Protein AF-0000000087156017 (afdb_homodimer)

Nearest PDB structures (foldseek):
  2dyy-assembly4_J  TM=7.812E-01  e=6.785E-03  Pyrococcus horikoshii
  2dyy-assembly4_K  TM=7.102E-01  e=4.924E-03  Pyrococcus horikoshii
  3m4s-assembly2_D  TM=7.279E-01  e=1.208E-02  Entamoeba histolytica HM-1:IMSS
  4nq3-assembly1_A-2  TM=4.676E-01  e=7.194E-04  Azorhizobium caulinodans ORS 571
  4nq3-assembly1_B-2  TM=4.871E-01  e=3.143E-03  Azorhizobium caulinodans ORS 571

pLDDT: mean 94.68, std 7.26, range [48.72, 98.94]

Sequence (498 aa):
MTSTIEAPGGYRFMPGVSQYSCGIGALPGFAIERVRFAGPVPLAAGFERIAKILTSAGRPLTAFGACELRSPAPFTEDGFKAFNAIYIKTLIDWGVMRDGVNPVARSNVCPKLDPPSEPCFHAFCYTVPAPTDAPASFVVAGSGESVEGKANYRDHTVAPGDTSPAGMLAKAKFVLDEMERRMRAFGGSWRNTTAVQLYTVYDAYAVLETELGRRGVLRNGLTWHFDRPPVVGLDYEMDCRRVHLERVVMTSTIEAPGGYRFMPGVSQYSCGIGALPGFAIERVRFAGPVPLAAGFERIAKILTSAGRPLTAFGACELRSPAPFTEDGFKAFNAIYIKTLIDWGVMRDGVNPVARSNVCPKLDPPSEPCFHAFCYTVPAPTDAPASFVVAGSGESVEGKANYRDHTVAPGDTSPAGMLAKAKFVLDEMERRMRAFGGSWRNTTAVQLYTVYDAYAVLETELGRRGVLRNGLTWHFDRPPVVGLDYEMDCRRVHLERVV

Solvent-accessible surface area (backbone atoms only — not comparable to full-atom values): 24447 Å² total; per-residue (Å²): 133,69,58,64,46,83,48,94,27,43,28,28,18,28,79,57,50,69,85,22,10,44,12,28,26,39,32,90,40,27,27,38,36,37,41,30,44,79,54,77,29,49,50,73,62,32,52,53,52,49,48,50,51,33,48,74,70,74,35,60,65,33,16,57,37,33,37,32,34,36,25,45,58,49,24,52,74,68,53,42,52,56,54,43,54,59,58,46,49,54,35,43,76,50,60,48,33,53,94,76,43,25,49,33,11,39,32,57,28,12,35,72,66,84,40,46,93,48,53,16,33,38,31,35,28,31,41,41,83,39,60,72,84,51,70,84,19,34,40,39,22,45,40,44,32,39,59,78,87,52,95,49,56,79,87,40,33,48,53,69,84,40,73,48,67,68,27,43,40,54,25,46,53,54,30,50,53,49,52,48,53,51,31,46,50,64,77,39,50,55,88,57,45,59,44,36,38,40,27,27,78,61,74,56,63,75,37,40,60,73,47,38,40,70,68,39,52,44,81,76,20,35,28,41,28,53,12,31,29,41,42,67,77,47,58,41,26,36,34,38,28,24,51,46,39,40,34,49,88,135,66,58,65,47,82,47,94,28,44,29,27,18,27,78,55,51,70,85,22,10,44,13,29,25,38,32,90,37,27,27,38,36,37,40,31,43,79,51,75,29,48,48,71,63,33,52,53,51,49,49,50,52,34,50,75,70,74,36,60,66,34,16,55,35,32,37,31,35,35,25,47,58,48,23,51,76,68,53,42,52,57,53,44,54,59,60,45,50,54,35,41,77,52,61,49,32,54,94,76,44,26,50,33,11,39,30,56,29,12,36,71,66,86,41,47,93,47,52,16,33,38,30,36,29,32,40,42,85,38,61,71,84,50,70,84,19,36,41,39,22,46,40,44,33,41,60,79,86,54,95,47,54,76,86,40,34,48,53,69,84,40,72,47,67,68,26,43,39,52,23,47,54,53,28,50,52,49,52,48,53,50,32,45,51,65,78,39,50,56,89,57,45,59,45,36,38,38,26,28,75,62,73,55,62,76,36,41,60,73,48,39,40,69,69,38,53,43,81,75,19,34,29,42,28,53,13,30,29,40,41,68,78,49,57,44,26,36,34,39,28,23,53,44,39,39,35,50,88

Structure (mmCIF, N/CA/C/O backbone):
data_AF-0000000087156017-model_v1
#
loop_
_entity.id
_entity.type
_entity.pdbx_description
1 polymer 'RidA family protein'
#
loop_
_atom_site.group_PDB
_atom_site.id
_atom_site.type_symbol
_atom_site.label_atom_id
_atom_site.label_alt_id
_atom_site.label_comp_id
_atom_site.label_asym_id
_atom_site.label_entity_id
_atom_site.label_seq_id
_atom_site.pdbx_PDB_ins_code
_atom_site.Cartn_x
_atom_site.Cartn_y
_atom_site.Cartn_z
_atom_site.occupancy
_atom_site.B_iso_or_equiv
_atom_site.auth_seq_id
_atom_site.auth_comp_id
_atom_site.auth_asym_id
_atom_site.auth_atom_id
_atom_site.pdbx_PDB_model_num
ATOM 1 N N . MET A 1 1 ? 0.795 -17.031 -25.516 1 48.72 1 MET A N 1
ATOM 2 C CA . MET A 1 1 ? -0.625 -16.859 -25.797 1 48.72 1 MET A CA 1
ATOM 3 C C . MET A 1 1 ? -1.382 -16.391 -24.562 1 48.72 1 MET A C 1
ATOM 5 O O . MET A 1 1 ? -1.204 -16.938 -23.484 1 48.72 1 MET A O 1
ATOM 9 N N . THR A 1 2 ? -1.775 -14.906 -24.422 1 66.06 2 THR A N 1
ATOM 10 C CA . THR A 1 2 ? -2.566 -14.055 -23.547 1 66.06 2 THR A CA 1
ATOM 11 C C . THR A 1 2 ? -4 -14.57 -23.438 1 66.06 2 THR A C 1
ATOM 13 O O . THR A 1 2 ? -4.914 -13.812 -23.109 1 66.06 2 THR A O 1
ATOM 16 N N . SER A 1 3 ? -4.152 -15.883 -23.562 1 89.44 3 SER A N 1
ATOM 17 C CA . SER A 1 3 ? -5.527 -16.375 -23.547 1 89.44 3 SER A CA 1
ATOM 18 C C . SER A 1 3 ? -6.008 -16.656 -22.141 1 89.44 3 SER A C 1
ATOM 20 O O . SER A 1 3 ? -5.223 -17.062 -21.281 1 89.44 3 SER A O 1
ATOM 22 N N . THR A 1 4 ? -7.176 -16.281 -21.844 1 96.19 4 THR A N 1
ATOM 23 C CA . THR A 1 4 ? -7.789 -16.5 -20.547 1 96.19 4 THR A CA 1
ATOM 24 C C . THR A 1 4 ? -8.93 -17.516 -20.641 1 96.19 4 THR A C 1
ATOM 26 O O . THR A 1 4 ? -9.461 -17.75 -21.719 1 96.19 4 THR A O 1
ATOM 29 N N . ILE A 1 5 ? -9.117 -18.219 -19.594 1 96.75 5 ILE A N 1
ATOM 30 C CA . ILE A 1 5 ? -10.18 -19.203 -19.453 1 96.75 5 ILE A CA 1
ATOM 31 C C . ILE A 1 5 ? -11.156 -18.766 -18.359 1 96.75 5 ILE A C 1
ATOM 33 O O . ILE A 1 5 ? -10.734 -18.297 -17.297 1 96.75 5 ILE A O 1
ATOM 37 N N . GLU A 1 6 ? -12.445 -18.938 -18.609 1 96.38 6 GLU A N 1
ATOM 38 C CA . GLU A 1 6 ? -13.43 -18.578 -17.594 1 96.38 6 GLU A CA 1
ATOM 39 C C . GLU A 1 6 ? -13.5 -19.641 -16.484 1 96.38 6 GLU A C 1
ATOM 41 O O . GLU A 1 6 ? -13.453 -20.844 -16.766 1 96.38 6 GLU A O 1
ATOM 46 N N . ALA A 1 7 ? -13.633 -19.188 -15.273 1 94.38 7 ALA A N 1
ATOM 47 C CA . ALA A 1 7 ? -13.82 -20.047 -14.102 1 94.38 7 ALA A CA 1
ATOM 48 C C . ALA A 1 7 ? -15.195 -19.828 -13.477 1 94.38 7 ALA A C 1
ATOM 50 O O . ALA A 1 7 ? -15.797 -18.766 -13.641 1 94.38 7 ALA A O 1
ATOM 51 N N . PRO A 1 8 ? -15.766 -20.797 -12.789 1 91.88 8 PRO A N 1
ATOM 52 C CA . PRO A 1 8 ? -17.125 -20.688 -12.242 1 91.88 8 PRO A CA 1
ATOM 53 C C . PRO A 1 8 ? -17.234 -19.656 -11.125 1 91.88 8 PRO A C 1
ATOM 55 O O . PRO A 1 8 ? -18.344 -19.25 -10.758 1 91.88 8 PRO A O 1
ATOM 58 N N . GLY A 1 9 ? -16.25 -19.078 -10.648 1 95.75 9 GLY A N 1
ATOM 59 C CA . GLY A 1 9 ? -16.281 -18.156 -9.516 1 95.75 9 GLY A CA 1
ATOM 60 C C . GLY A 1 9 ? -16.453 -16.703 -9.938 1 95.75 9 GLY A C 1
ATOM 61 O O . GLY A 1 9 ? -16.422 -15.805 -9.102 1 95.75 9 GLY A O 1
ATOM 62 N N . GLY A 1 10 ? -16.703 -16.438 -11.227 1 97.56 10 GLY A N 1
ATOM 63 C CA . GLY A 1 10 ? -16.969 -15.086 -11.695 1 97.56 10 GLY A CA 1
ATOM 64 C C . GLY A 1 10 ? -15.719 -14.383 -12.195 1 97.56 10 GLY A C 1
ATOM 65 O O . GLY A 1 10 ? -15.68 -13.148 -12.234 1 97.56 10 GLY A O 1
ATOM 66 N N . TYR A 1 11 ? -14.758 -15.172 -12.516 1 98.5 11 TYR A N 1
ATOM 67 C CA . TYR A 1 11 ? -13.531 -14.594 -13.062 1 98.5 11 TYR A CA 1
ATOM 68 C C . TYR A 1 11 ? -12.977 -15.453 -14.188 1 98.5 11 TYR A C 1
ATOM 70 O O . TYR A 1 11 ? -13.43 -16.594 -14.391 1 98.5 11 TYR A O 1
ATOM 78 N N . ARG A 1 12 ? -12.164 -14.844 -14.992 1 98.25 12 ARG A N 1
ATOM 79 C CA . ARG A 1 12 ? -11.305 -15.562 -15.938 1 98.25 12 ARG A CA 1
ATOM 80 C C . ARG A 1 12 ? -9.859 -15.57 -15.461 1 98.25 12 ARG A C 1
ATOM 82 O O . ARG A 1 12 ? -9.453 -14.711 -14.68 1 98.25 12 ARG A O 1
ATOM 89 N N . PHE A 1 13 ? -9.156 -16.562 -15.891 1 98.12 13 PHE A N 1
ATOM 90 C CA . PHE A 1 13 ? -7.777 -16.672 -15.438 1 98.12 13 PHE A CA 1
ATOM 91 C C . PHE A 1 13 ? -6.852 -16.984 -16.609 1 98.12 13 PHE A C 1
ATOM 93 O O . PHE A 1 13 ? -7.293 -17.5 -17.641 1 98.12 13 PHE A O 1
ATOM 100 N N . MET A 1 14 ? -5.652 -16.531 -16.531 1 97.44 14 MET A N 1
ATOM 101 C CA . MET A 1 14 ? -4.574 -16.906 -17.453 1 97.44 14 MET A CA 1
ATOM 102 C C . MET A 1 14 ? -3.803 -18.109 -16.922 1 97.44 14 MET A C 1
ATOM 104 O O . MET A 1 14 ? -3.152 -18.031 -15.883 1 97.44 14 MET A O 1
ATOM 108 N N . PRO A 1 15 ? -3.838 -19.188 -17.641 1 94.25 15 PRO A N 1
ATOM 109 C CA . PRO A 1 15 ? -3.156 -20.375 -17.156 1 94.25 15 PRO A CA 1
ATOM 110 C C . PRO A 1 15 ? -1.665 -20.156 -16.922 1 94.25 15 PRO A C 1
ATOM 112 O O . PRO A 1 15 ? -1.023 -19.406 -17.656 1 94.25 15 PRO A O 1
ATOM 115 N N . GLY A 1 16 ? -1.203 -20.766 -15.898 1 90.31 16 GLY A N 1
ATOM 116 C CA . GLY A 1 16 ? 0.209 -20.812 -15.555 1 90.31 16 GLY A CA 1
ATOM 117 C C . GLY A 1 16 ? 0.721 -22.219 -15.305 1 90.31 16 GLY A C 1
ATOM 118 O O . GLY A 1 16 ? 0.566 -23.109 -16.156 1 90.31 16 GLY A O 1
ATOM 119 N N . VAL A 1 17 ? 1.379 -22.391 -14.234 1 85.62 17 VAL A N 1
ATOM 120 C CA . VAL A 1 17 ? 1.844 -23.719 -13.836 1 85.62 17 VAL A CA 1
ATOM 121 C C . VAL A 1 17 ? 0.784 -24.391 -12.969 1 85.62 17 VAL A C 1
ATOM 123 O O . VAL A 1 17 ? -0.284 -23.828 -12.727 1 85.62 17 VAL A O 1
ATOM 126 N N . SER A 1 18 ? 0.995 -25.609 -12.57 1 82.31 18 SER A N 1
ATOM 127 C CA . SER A 1 18 ? -0.008 -26.391 -11.852 1 82.31 18 SER A CA 1
ATOM 128 C C . SER A 1 18 ? -0.304 -25.766 -10.484 1 82.31 18 SER A C 1
ATOM 130 O O . SER A 1 18 ? -1.385 -25.969 -9.93 1 82.31 18 SER A O 1
ATOM 132 N N . GLN A 1 19 ? 0.552 -24.938 -9.992 1 85.19 19 GLN A N 1
ATOM 133 C CA . GLN A 1 19 ? 0.46 -24.453 -8.625 1 85.19 19 GLN A CA 1
ATOM 134 C C . GLN A 1 19 ? -0.348 -23.156 -8.562 1 85.19 19 GLN A C 1
ATOM 136 O O . GLN A 1 19 ? -0.881 -22.797 -7.508 1 85.19 19 GLN A O 1
ATOM 141 N N . TYR A 1 20 ? -0.354 -22.469 -9.695 1 91.88 20 TYR A N 1
ATOM 142 C CA . TYR A 1 20 ? -1.062 -21.203 -9.711 1 91.88 20 TYR A CA 1
ATOM 143 C C . TYR A 1 20 ? -1.299 -20.719 -11.141 1 91.88 20 TYR A C 1
ATOM 145 O O . TYR A 1 20 ? -0.682 -21.219 -12.078 1 91.88 20 TYR A O 1
ATOM 153 N N . SER A 1 21 ? -2.219 -19.844 -11.297 1 95.62 21 SER A N 1
ATOM 154 C CA . SER A 1 21 ? -2.416 -19.141 -12.562 1 95.62 21 SER A CA 1
ATOM 155 C C . SER A 1 21 ? -1.588 -17.859 -12.617 1 95.62 21 SER A C 1
ATOM 157 O O . SER A 1 21 ? -1.081 -17.391 -11.586 1 95.62 21 SER A O 1
ATOM 159 N N . CYS A 1 22 ? -1.465 -17.281 -13.766 1 96.94 22 CYS A N 1
ATOM 160 C CA . CYS A 1 22 ? -0.674 -16.062 -13.953 1 96.94 22 CYS A CA 1
ATOM 161 C C . CYS A 1 22 ? -1.448 -14.828 -13.508 1 96.94 22 CYS A C 1
ATOM 163 O O . CYS A 1 22 ? -0.87 -13.758 -13.344 1 96.94 22 CYS A O 1
ATOM 165 N N . GLY A 1 23 ? -2.729 -14.953 -13.328 1 98.44 23 GLY A N 1
ATOM 166 C CA . GLY A 1 23 ? -3.592 -13.852 -12.93 1 98.44 23 GLY A CA 1
ATOM 167 C C . GLY A 1 23 ? -5.062 -14.141 -13.156 1 98.44 23 GLY A C 1
ATOM 168 O O . GLY A 1 23 ? -5.418 -15.125 -13.797 1 98.44 23 GLY A O 1
ATOM 169 N N . ILE A 1 24 ? -5.852 -13.266 -12.578 1 98.81 24 ILE A N 1
ATOM 170 C CA . ILE A 1 24 ? -7.293 -13.367 -12.766 1 98.81 24 ILE A CA 1
ATOM 171 C C . ILE A 1 24 ? -7.871 -11.992 -13.102 1 98.81 24 ILE A C 1
ATOM 173 O O . ILE A 1 24 ? -7.289 -10.969 -12.734 1 98.81 24 ILE A O 1
ATOM 177 N N . GLY A 1 25 ? -8.945 -11.961 -13.805 1 98.69 25 GLY A N 1
ATOM 178 C CA . GLY A 1 25 ? -9.766 -10.789 -14.07 1 98.69 25 GLY A CA 1
ATOM 179 C C . GLY A 1 25 ? -11.25 -11.047 -13.859 1 98.69 25 GLY A C 1
ATOM 180 O O . GLY A 1 25 ? -11.758 -12.102 -14.234 1 98.69 25 GLY A O 1
ATOM 181 N N . ALA A 1 26 ? -11.898 -10.148 -13.258 1 98.62 26 ALA A N 1
ATOM 182 C CA . ALA A 1 26 ? -13.328 -10.305 -13 1 98.62 26 ALA A CA 1
ATOM 183 C C . ALA A 1 26 ? -14.117 -10.352 -14.305 1 98.62 26 ALA A C 1
ATOM 185 O O . ALA A 1 26 ? -13.828 -9.602 -15.242 1 98.62 26 ALA A O 1
ATOM 186 N N . LEU A 1 27 ? -15.078 -11.195 -14.406 1 97.81 27 LEU A N 1
ATOM 187 C CA . LEU A 1 27 ? -16.031 -11.211 -15.516 1 97.81 27 LEU A CA 1
ATOM 188 C C . LEU A 1 27 ? -17.031 -10.062 -15.406 1 97.81 27 LEU A C 1
ATOM 190 O O . LEU A 1 27 ? -17.188 -9.477 -14.328 1 97.81 27 LEU A O 1
ATOM 194 N N . PRO A 1 28 ? -17.656 -9.711 -16.594 1 96.06 28 PRO A N 1
ATOM 195 C CA . PRO A 1 28 ? -18.719 -8.719 -16.484 1 96.06 28 PRO A CA 1
ATOM 196 C C . PRO A 1 28 ? -19.75 -9.07 -15.406 1 96.06 28 PRO A C 1
ATOM 198 O O . PRO A 1 28 ? -20.156 -10.227 -15.305 1 96.06 28 PRO A O 1
ATOM 201 N N . GLY A 1 29 ? -20.062 -8.102 -14.594 1 97.38 29 GLY A N 1
ATOM 202 C CA . GLY A 1 29 ? -21.016 -8.328 -13.523 1 97.38 29 GLY A CA 1
ATOM 203 C C . GLY A 1 29 ? -20.344 -8.68 -12.203 1 97.38 29 GLY A C 1
ATOM 204 O O . GLY A 1 29 ? -21.031 -8.914 -11.203 1 97.38 29 GLY A O 1
ATOM 205 N N . PHE A 1 30 ? -19.016 -8.742 -12.188 1 98.31 30 PHE A N 1
ATOM 206 C CA . PHE A 1 30 ? -18.281 -9.055 -10.977 1 98.31 30 PHE A CA 1
ATOM 207 C C . PHE A 1 30 ? -17.156 -8.055 -10.75 1 98.31 30 PHE A C 1
ATOM 209 O O . PHE A 1 30 ? -16.797 -7.293 -11.656 1 98.31 30 PHE A O 1
ATOM 216 N N . ALA A 1 31 ? -16.672 -7.977 -9.578 1 98.69 31 ALA A N 1
ATOM 217 C CA . ALA A 1 31 ? -15.445 -7.277 -9.18 1 98.69 31 ALA A CA 1
ATOM 218 C C . ALA A 1 31 ? -14.602 -8.141 -8.25 1 98.69 31 ALA A C 1
ATOM 220 O O . ALA A 1 31 ? -15.102 -9.07 -7.625 1 98.69 31 ALA A O 1
ATOM 221 N N . ILE A 1 32 ? -13.375 -7.863 -8.219 1 98.81 32 ILE A N 1
ATOM 222 C CA . ILE A 1 32 ? -12.477 -8.555 -7.305 1 98.81 32 ILE A CA 1
ATOM 223 C C . ILE A 1 32 ? -12.227 -7.684 -6.07 1 98.81 32 ILE A C 1
ATOM 225 O O . ILE A 1 32 ? -11.93 -6.492 -6.191 1 98.81 32 ILE A O 1
ATOM 229 N N . GLU A 1 33 ? -12.375 -8.234 -4.879 1 98.81 33 GLU A N 1
ATOM 230 C CA . GLU A 1 33 ? -12.031 -7.594 -3.615 1 98.81 33 GLU A CA 1
ATOM 231 C C . GLU A 1 33 ? -10.844 -8.273 -2.957 1 98.81 33 GLU A C 1
ATOM 233 O O . GLU A 1 33 ? -10.672 -9.492 -3.07 1 98.81 33 GLU A O 1
ATOM 238 N N . ARG A 1 34 ? -10.008 -7.539 -2.309 1 98.88 34 ARG A N 1
ATOM 239 C CA . ARG A 1 34 ? -8.867 -8.078 -1.576 1 98.88 34 ARG A CA 1
ATOM 240 C C . ARG A 1 34 ? -9.086 -7.977 -0.071 1 98.88 34 ARG A C 1
ATOM 242 O O . ARG A 1 34 ? -9.539 -6.941 0.429 1 98.88 34 ARG A O 1
ATOM 249 N N . VAL A 1 35 ? -8.805 -9.016 0.582 1 98.88 35 VAL A N 1
ATOM 250 C CA . VAL A 1 35 ? -8.859 -9.07 2.039 1 98.88 35 VAL A CA 1
ATOM 251 C C . VAL A 1 35 ? -7.484 -9.445 2.594 1 98.88 35 VAL A C 1
ATOM 253 O O . VAL A 1 35 ? -6.922 -10.484 2.227 1 98.88 35 VAL A O 1
ATOM 256 N N . ARG A 1 36 ? -6.961 -8.617 3.393 1 98.81 36 ARG A N 1
ATOM 257 C CA . ARG A 1 36 ? -5.695 -8.914 4.062 1 98.81 36 ARG A CA 1
ATOM 258 C C . ARG A 1 36 ? -5.922 -9.242 5.535 1 98.81 36 ARG A C 1
ATOM 260 O O . ARG A 1 36 ? -6.711 -8.578 6.211 1 98.81 36 ARG A O 1
ATOM 267 N N . PHE A 1 37 ? -5.25 -10.25 6.008 1 98.38 37 PHE A N 1
ATOM 268 C CA . PHE A 1 37 ? -5.281 -10.547 7.438 1 98.38 37 PHE A CA 1
ATOM 269 C C . PHE A 1 37 ? -4.383 -9.586 8.203 1 98.38 37 PHE A C 1
ATOM 271 O O . PHE A 1 37 ? -3.316 -9.195 7.723 1 98.38 37 PHE A O 1
ATOM 278 N N . ALA A 1 38 ? -4.77 -9.219 9.43 1 96.06 38 ALA A N 1
ATOM 279 C CA . ALA A 1 38 ? -3.986 -8.32 10.273 1 96.06 38 ALA A CA 1
ATOM 280 C C . ALA A 1 38 ? -2.619 -8.914 10.586 1 96.06 38 ALA A C 1
ATOM 282 O O . ALA A 1 38 ? -1.649 -8.188 10.797 1 96.06 38 ALA A O 1
ATOM 283 N N . GLY A 1 39 ? -2.559 -10.164 10.664 1 94.94 39 GLY A N 1
ATOM 284 C CA . GLY A 1 39 ? -1.338 -10.945 10.805 1 94.94 39 GLY A CA 1
ATOM 285 C C . GLY A 1 39 ? -1.386 -12.266 10.062 1 94.94 39 GLY A C 1
ATOM 286 O O . GLY A 1 39 ? -2.453 -12.703 9.625 1 94.94 39 GLY A O 1
ATOM 287 N N . PRO A 1 40 ? -0.271 -12.836 9.828 1 95.19 40 PRO A N 1
ATOM 288 C CA . PRO A 1 40 ? -0.256 -14.109 9.109 1 95.19 40 PRO A CA 1
ATOM 289 C C . PRO A 1 40 ? -1.128 -15.172 9.773 1 95.19 40 PRO A C 1
ATOM 291 O O . PRO A 1 40 ? -1.132 -15.297 11 1 95.19 40 PRO A O 1
ATOM 294 N N . VAL A 1 41 ? -1.843 -15.914 8.961 1 97.81 41 VAL A N 1
ATOM 295 C CA . VAL A 1 41 ? -2.729 -16.984 9.422 1 97.81 41 VAL A CA 1
ATOM 296 C C . VAL A 1 41 ? -2.293 -18.312 8.828 1 97.81 41 VAL A C 1
ATOM 298 O O . VAL A 1 41 ? -2.244 -18.469 7.602 1 97.81 41 VAL A O 1
ATOM 301 N N . PRO A 1 42 ? -2.012 -19.328 9.648 1 96.94 42 PRO A N 1
ATOM 302 C CA . PRO A 1 42 ? -1.593 -20.625 9.117 1 96.94 42 PRO A CA 1
ATOM 303 C C . PRO A 1 42 ? -2.551 -21.156 8.062 1 96.94 42 PRO A C 1
ATOM 305 O O . PRO A 1 42 ? -3.758 -20.906 8.125 1 96.94 42 PRO A O 1
ATOM 308 N N . LEU A 1 43 ? -2.102 -21.969 7.16 1 95.12 43 LEU A N 1
ATOM 309 C CA . LEU A 1 43 ? -2.795 -22.375 5.941 1 95.12 43 LEU A CA 1
ATOM 310 C C . LEU A 1 43 ? -4.152 -22.984 6.266 1 95.12 43 LEU A C 1
ATOM 312 O O . LEU A 1 43 ? -5.18 -22.531 5.758 1 95.12 43 LEU A O 1
ATOM 316 N N . ALA A 1 44 ? -4.195 -23.969 7.152 1 93.75 44 ALA A N 1
ATOM 317 C CA . ALA A 1 44 ? -5.445 -24.656 7.473 1 93.75 44 ALA A CA 1
ATOM 318 C C . ALA A 1 44 ? -6.469 -23.672 8.055 1 93.75 44 ALA A C 1
ATOM 320 O O . ALA A 1 44 ? -7.613 -23.625 7.602 1 93.75 44 ALA A O 1
ATOM 321 N N . ALA A 1 45 ? -6.051 -22.906 9.039 1 97.06 45 ALA A N 1
ATOM 322 C CA . ALA A 1 45 ? -6.922 -21.906 9.656 1 97.06 45 ALA A CA 1
ATOM 323 C C . ALA A 1 45 ? -7.332 -20.828 8.648 1 97.06 45 ALA A C 1
ATOM 325 O O . ALA A 1 45 ? -8.453 -20.328 8.695 1 97.06 45 ALA A O 1
ATOM 326 N N . GLY A 1 46 ? -6.383 -20.484 7.801 1 97.88 46 GLY A N 1
ATOM 327 C CA . GLY A 1 46 ? -6.66 -19.484 6.77 1 97.88 46 GLY A CA 1
ATOM 328 C C . GLY A 1 46 ? -7.766 -19.922 5.82 1 97.88 46 GLY A C 1
ATOM 329 O O . GLY A 1 46 ? -8.68 -19.141 5.535 1 97.88 46 GLY A O 1
ATOM 330 N N . PHE A 1 47 ? -7.703 -21.156 5.375 1 97.25 47 PHE A N 1
ATOM 331 C CA . PHE A 1 47 ? -8.75 -21.656 4.492 1 97.25 47 PHE A CA 1
ATOM 332 C C . PHE A 1 47 ? -10.102 -21.656 5.195 1 97.25 47 PHE A C 1
ATOM 334 O O . PHE A 1 47 ? -11.117 -21.312 4.59 1 97.25 47 PHE A O 1
ATOM 341 N N . GLU A 1 48 ? -10.102 -22.016 6.453 1 97.81 48 GLU A N 1
ATOM 342 C CA . GLU A 1 48 ? -11.352 -22 7.211 1 97.81 48 GLU A CA 1
ATOM 343 C C . GLU A 1 48 ? -11.922 -20.578 7.301 1 97.81 48 GLU A C 1
ATOM 345 O O . GLU A 1 48 ? -13.117 -20.375 7.07 1 97.81 48 GLU A O 1
ATOM 350 N N . ARG A 1 49 ? -11.117 -19.641 7.605 1 98.5 49 ARG A N 1
ATOM 351 C CA . ARG A 1 49 ? -11.555 -18.266 7.734 1 98.5 49 ARG A CA 1
ATOM 352 C C . ARG A 1 49 ? -12.016 -17.703 6.391 1 98.5 49 ARG A C 1
ATOM 354 O O . ARG A 1 49 ? -13.016 -16.984 6.324 1 98.5 49 ARG A O 1
ATOM 361 N N . ILE A 1 50 ? -11.281 -18.016 5.363 1 98.62 50 ILE A N 1
ATOM 362 C CA . ILE A 1 50 ? -11.633 -17.562 4.02 1 98.62 50 ILE A CA 1
ATOM 363 C C . ILE A 1 50 ? -12.992 -18.125 3.627 1 98.62 50 ILE A C 1
ATOM 365 O O . ILE A 1 50 ? -13.852 -17.406 3.123 1 98.62 50 ILE A O 1
ATOM 369 N N . ALA A 1 51 ? -13.195 -19.406 3.891 1 98.56 51 ALA A N 1
ATOM 370 C CA . ALA A 1 51 ? -14.477 -20.031 3.59 1 98.56 51 ALA A CA 1
ATOM 371 C C . ALA A 1 51 ? -15.617 -19.328 4.309 1 98.56 51 ALA A C 1
ATOM 373 O O . ALA A 1 51 ? -16.672 -19.078 3.721 1 98.56 51 ALA A O 1
ATOM 374 N N . LYS A 1 52 ? -15.375 -19.016 5.535 1 98.69 52 LYS A N 1
ATOM 375 C CA . LYS A 1 52 ? -16.391 -18.312 6.316 1 98.69 52 LYS A CA 1
ATOM 376 C C . LYS A 1 52 ? -16.688 -16.938 5.723 1 98.69 52 LYS A C 1
ATOM 378 O O . LYS A 1 52 ? -17.844 -16.516 5.641 1 98.69 52 LYS A O 1
ATOM 383 N N . ILE A 1 53 ? -15.688 -16.25 5.293 1 98.56 53 ILE A N 1
ATOM 384 C CA . ILE A 1 53 ? -15.844 -14.906 4.734 1 98.56 53 ILE A CA 1
ATOM 385 C C . ILE A 1 53 ? -16.609 -14.984 3.412 1 98.56 53 ILE A C 1
ATOM 387 O O . ILE A 1 53 ? -17.516 -14.203 3.17 1 98.56 53 ILE A O 1
ATOM 391 N N . LEU A 1 54 ? -16.188 -15.898 2.555 1 98.56 54 LEU A N 1
ATOM 392 C CA . LEU A 1 54 ? -16.891 -16.062 1.279 1 98.56 54 LEU A CA 1
ATOM 393 C C . LEU A 1 54 ? -18.359 -16.406 1.496 1 98.56 54 LEU A C 1
ATOM 395 O O . LEU A 1 54 ? -19.234 -15.789 0.889 1 98.56 54 LEU A O 1
ATOM 399 N N . THR A 1 55 ? -18.625 -17.344 2.422 1 98.12 55 THR A N 1
ATOM 400 C CA . THR A 1 55 ? -19.984 -17.766 2.699 1 98.12 55 THR A CA 1
ATOM 401 C C . THR A 1 55 ? -20.812 -16.625 3.27 1 98.12 55 THR A C 1
ATOM 403 O O . THR A 1 55 ? -21.969 -16.438 2.881 1 98.12 55 THR A O 1
ATOM 406 N N . SER A 1 56 ? -20.219 -15.883 4.109 1 97.81 56 SER A N 1
ATOM 407 C CA . SER A 1 56 ? -20.906 -14.742 4.707 1 97.81 56 SER A CA 1
ATOM 408 C C . SER A 1 56 ? -21.219 -13.68 3.66 1 97.81 56 SER A C 1
ATOM 410 O O . SER A 1 56 ? -22.188 -12.938 3.801 1 97.81 56 SER A O 1
ATOM 412 N N . ALA A 1 57 ? -20.453 -13.641 2.631 1 97.44 57 ALA A N 1
ATOM 413 C CA . ALA A 1 57 ? -20.656 -12.68 1.552 1 97.44 57 ALA A CA 1
ATOM 414 C C . ALA A 1 57 ? -21.609 -13.234 0.498 1 97.44 57 ALA A C 1
ATOM 416 O O . ALA A 1 57 ? -21.844 -12.609 -0.539 1 97.44 57 ALA A O 1
ATOM 417 N N . GLY A 1 58 ? -22.094 -14.477 0.678 1 97.94 58 GLY A N 1
ATOM 418 C CA . GLY A 1 58 ? -23 -15.109 -0.264 1 97.94 58 GLY A CA 1
ATOM 419 C C . GLY A 1 58 ? -22.312 -15.625 -1.512 1 97.94 58 GLY A C 1
ATOM 420 O O . GLY A 1 58 ? -22.922 -15.727 -2.572 1 97.94 58 GLY A O 1
ATOM 421 N N . ARG A 1 59 ? -21.062 -15.852 -1.39 1 98.62 59 ARG A N 1
ATOM 422 C CA . ARG A 1 59 ? -20.297 -16.312 -2.543 1 98.62 59 ARG A CA 1
ATOM 423 C C . ARG A 1 59 ? -19.922 -17.781 -2.402 1 98.62 59 ARG A C 1
ATOM 425 O O . ARG A 1 59 ? -19.656 -18.25 -1.298 1 98.62 59 ARG A O 1
ATOM 432 N N . PRO A 1 60 ? -19.922 -18.531 -3.512 1 98.5 60 PRO A N 1
ATOM 433 C CA . PRO A 1 60 ? -19.391 -19.891 -3.469 1 98.5 60 PRO A CA 1
ATOM 434 C C . PRO A 1 60 ? -17.875 -19.922 -3.211 1 9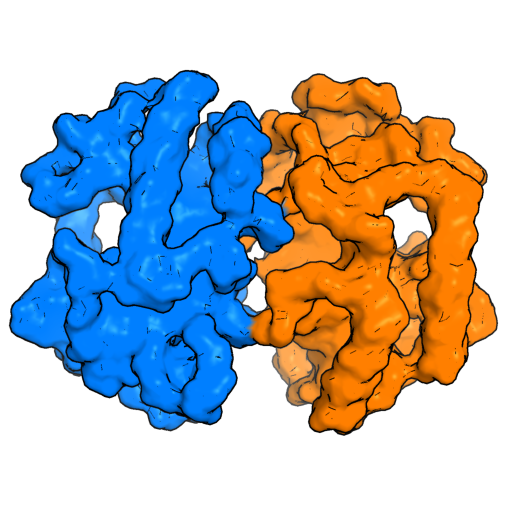8.5 60 PRO A C 1
ATOM 436 O O . PRO A 1 60 ? -17.188 -18.938 -3.439 1 98.5 60 PRO A O 1
ATOM 439 N N . LEU A 1 61 ? -17.406 -21.016 -2.725 1 98.31 61 LEU A N 1
ATOM 440 C CA . LEU A 1 61 ? -15.977 -21.156 -2.469 1 98.31 61 LEU A CA 1
ATOM 441 C C . LEU A 1 61 ? -15.172 -21 -3.756 1 98.31 61 LEU A C 1
ATOM 443 O O . LEU A 1 61 ? -14.008 -20.594 -3.723 1 98.31 61 LEU A O 1
ATOM 447 N N . THR A 1 62 ? -15.781 -21.234 -4.914 1 98.25 62 THR A N 1
ATOM 448 C CA . THR A 1 62 ? -15.117 -21.125 -6.207 1 98.25 62 THR A CA 1
ATOM 449 C C . THR A 1 62 ? -14.852 -19.672 -6.57 1 98.25 62 THR A C 1
ATOM 451 O O . THR A 1 62 ? -14.172 -19.391 -7.559 1 98.25 62 THR A O 1
ATOM 454 N N . ALA A 1 63 ? -15.352 -18.719 -5.777 1 98.75 63 ALA A N 1
ATOM 455 C CA . ALA A 1 63 ? -15.078 -17.297 -5.98 1 98.75 63 ALA A CA 1
ATOM 456 C C . ALA A 1 63 ? -13.672 -16.938 -5.508 1 98.75 63 ALA A C 1
ATOM 458 O O . ALA A 1 63 ? -13.172 -15.852 -5.809 1 98.75 63 ALA A O 1
ATOM 459 N N . PHE A 1 64 ? -13.117 -17.844 -4.719 1 98.69 64 PHE A N 1
ATOM 460 C CA . PHE A 1 64 ? -11.719 -17.672 -4.336 1 98.69 64 PHE A CA 1
ATOM 461 C C . PHE A 1 64 ? -10.82 -17.656 -5.566 1 98.69 64 PHE A C 1
ATOM 463 O O . PHE A 1 64 ? -10.742 -18.641 -6.297 1 98.69 64 PHE A O 1
ATOM 470 N N . GLY A 1 65 ? -10.078 -16.469 -5.797 1 98.5 65 GLY A N 1
ATOM 471 C CA . GLY A 1 65 ? -9.43 -16.344 -7.09 1 98.5 65 GLY A CA 1
ATOM 472 C C . GLY A 1 65 ? -7.945 -16.031 -6.984 1 98.5 65 GLY A C 1
ATOM 473 O O . GLY A 1 65 ? -7.199 -16.203 -7.949 1 98.5 65 GLY A O 1
ATOM 474 N N . ALA A 1 66 ? -7.527 -15.523 -5.836 1 98.81 66 ALA A N 1
ATOM 475 C CA . ALA A 1 66 ? -6.113 -15.195 -5.664 1 98.81 66 ALA A CA 1
ATOM 476 C C . ALA A 1 66 ? -5.719 -15.211 -4.191 1 98.81 66 ALA A C 1
ATOM 478 O O . ALA A 1 66 ? -6.574 -15.062 -3.312 1 98.81 66 ALA A O 1
ATOM 479 N N . CYS A 1 67 ? -4.445 -15.352 -3.928 1 98.38 67 CYS A N 1
ATOM 480 C CA . CYS A 1 67 ? -3.988 -15.281 -2.543 1 98.38 67 CYS A CA 1
ATOM 481 C C . CYS A 1 67 ? -2.516 -14.891 -2.475 1 98.38 67 CYS A C 1
ATOM 483 O O . CYS A 1 67 ? -1.803 -14.969 -3.477 1 98.38 67 CYS A O 1
ATOM 485 N N . GLU A 1 68 ? -2.154 -14.398 -1.412 1 98.75 68 GLU A N 1
ATOM 486 C CA . GLU A 1 68 ? -0.788 -14.047 -1.036 1 98.75 68 GLU A CA 1
ATOM 487 C C . GLU A 1 68 ? -0.334 -14.828 0.192 1 98.75 68 GLU A C 1
ATOM 489 O O . GLU A 1 68 ? -0.953 -14.742 1.254 1 98.75 68 GLU A O 1
ATOM 494 N N . LEU A 1 69 ? 0.742 -15.523 0.038 1 97.94 69 LEU A N 1
ATOM 495 C CA . LEU A 1 69 ? 1.235 -16.391 1.105 1 97.94 69 LEU A CA 1
ATOM 496 C C . LEU A 1 69 ? 2.594 -15.906 1.607 1 97.94 69 LEU A C 1
ATOM 498 O O . LEU A 1 69 ? 3.328 -15.234 0.879 1 97.94 69 LEU A O 1
ATOM 502 N N . ARG A 1 70 ? 2.869 -16.219 2.852 1 98.12 70 ARG A N 1
ATOM 503 C CA . ARG A 1 70 ? 4.172 -16.062 3.488 1 98.12 70 ARG A CA 1
ATOM 504 C C . ARG A 1 70 ? 4.691 -17.391 4.008 1 98.12 70 ARG A C 1
ATOM 506 O O . ARG A 1 70 ? 3.973 -18.125 4.703 1 98.12 70 ARG A O 1
ATOM 513 N N . SER A 1 71 ? 5.871 -17.719 3.596 1 97.06 71 SER A N 1
ATOM 514 C CA . SER A 1 71 ? 6.5 -18.953 4.02 1 97.06 71 SER A CA 1
ATOM 515 C C . SER A 1 71 ? 7.746 -18.688 4.859 1 97.06 71 SER A C 1
ATOM 517 O O . SER A 1 71 ? 8.312 -17.594 4.809 1 97.06 71 SER A O 1
ATOM 519 N N . PRO A 1 72 ? 8.188 -19.688 5.66 1 96.56 72 PRO A N 1
ATOM 520 C CA . PRO A 1 72 ? 9.305 -19.5 6.586 1 96.56 72 PRO A CA 1
ATOM 521 C C . PRO A 1 72 ? 10.617 -19.188 5.875 1 96.56 72 PRO A C 1
ATOM 523 O O . PRO A 1 72 ? 11.406 -18.375 6.367 1 96.56 72 PRO A O 1
ATOM 526 N N . ALA A 1 73 ? 10.875 -19.891 4.824 1 96.38 73 ALA A N 1
ATOM 527 C CA . ALA A 1 73 ? 12.094 -19.75 4.039 1 96.38 73 ALA A CA 1
ATOM 528 C C . ALA A 1 73 ? 11.891 -20.25 2.609 1 96.38 73 ALA A C 1
ATOM 530 O O . ALA A 1 73 ? 10.953 -21 2.336 1 96.38 73 ALA A O 1
ATOM 531 N N . PRO A 1 74 ? 12.742 -19.766 1.721 1 94.56 74 PRO A N 1
ATOM 532 C CA . PRO A 1 74 ? 12.633 -20.266 0.348 1 94.56 74 PRO A CA 1
ATOM 533 C C . PRO A 1 74 ? 12.75 -21.797 0.264 1 94.56 74 PRO A C 1
ATOM 535 O O . PRO A 1 74 ? 13.555 -22.391 0.977 1 94.56 74 PRO A O 1
ATOM 538 N N . PHE A 1 75 ? 12 -22.359 -0.598 1 89.5 75 PHE A N 1
ATOM 539 C CA . PHE A 1 75 ? 11.945 -23.812 -0.787 1 89.5 75 PHE A CA 1
ATOM 540 C C . PHE A 1 75 ? 13.023 -24.266 -1.761 1 89.5 75 PHE A C 1
ATOM 542 O O . PHE A 1 75 ? 13.398 -23.531 -2.676 1 89.5 75 PHE A O 1
ATOM 549 N N . THR A 1 76 ? 13.336 -25.5 -1.435 1 85.38 76 THR A N 1
ATOM 550 C CA . THR A 1 76 ? 13.906 -26.203 -2.58 1 85.38 76 THR A CA 1
ATOM 551 C C . THR A 1 76 ? 12.828 -26.516 -3.615 1 85.38 76 THR A C 1
ATOM 553 O O . THR A 1 76 ? 11.633 -26.422 -3.32 1 85.38 76 THR A O 1
ATOM 556 N N . GLU A 1 77 ? 13.219 -26.859 -4.707 1 78.81 77 GLU A N 1
ATOM 557 C CA . GLU A 1 77 ? 12.234 -27.188 -5.727 1 78.81 77 GLU A CA 1
ATOM 558 C C . GLU A 1 77 ? 11.344 -28.344 -5.281 1 78.81 77 GLU A C 1
ATOM 560 O O . GLU A 1 77 ? 10.125 -28.297 -5.453 1 78.81 77 GLU A O 1
ATOM 565 N N . ASP A 1 78 ? 11.969 -29.328 -4.637 1 79.44 78 ASP A N 1
ATOM 566 C CA . ASP A 1 78 ? 11.211 -30.469 -4.145 1 79.44 78 ASP A CA 1
ATOM 567 C C . ASP A 1 78 ? 10.305 -30.078 -2.982 1 79.44 78 ASP A C 1
ATOM 569 O O . ASP A 1 78 ? 9.172 -30.547 -2.887 1 79.44 78 ASP A O 1
ATOM 573 N N . GLY A 1 79 ? 10.82 -29.297 -2.129 1 78.69 79 GLY A N 1
ATOM 574 C CA . GLY A 1 79 ? 10.023 -28.797 -1.015 1 78.69 79 GLY A CA 1
ATOM 575 C C . GLY A 1 79 ? 8.828 -27.969 -1.453 1 78.69 79 GLY A C 1
ATOM 576 O O . GLY A 1 79 ? 7.746 -28.078 -0.871 1 78.69 79 GLY A O 1
ATOM 577 N N . PHE A 1 80 ? 9.109 -27.266 -2.482 1 81.31 80 PHE A N 1
ATOM 578 C CA . PHE A 1 80 ? 8.039 -26.422 -3.01 1 81.31 80 PHE A CA 1
ATOM 579 C C . PHE A 1 80 ? 6.93 -27.266 -3.609 1 81.31 80 PHE A C 1
ATOM 581 O O . PHE A 1 80 ? 5.746 -26.984 -3.414 1 81.31 80 PHE A O 1
ATOM 588 N N . LYS A 1 81 ? 7.27 -28.25 -4.215 1 79.38 81 LYS A N 1
ATOM 589 C CA . LYS A 1 81 ? 6.289 -29.188 -4.758 1 79.38 81 LYS A CA 1
ATOM 590 C C . LYS A 1 81 ? 5.469 -29.828 -3.648 1 79.38 81 LYS A C 1
ATOM 592 O O . LYS A 1 81 ? 4.25 -29.969 -3.768 1 79.38 81 LYS A O 1
ATOM 597 N N . ALA A 1 82 ? 6.133 -30.219 -2.633 1 80.81 82 ALA A N 1
ATOM 598 C CA . ALA A 1 82 ? 5.461 -30.859 -1.51 1 80.81 82 ALA A CA 1
ATOM 599 C C . ALA A 1 82 ? 4.477 -29.906 -0.839 1 80.81 82 ALA A C 1
ATOM 601 O O . ALA A 1 82 ? 3.354 -30.297 -0.508 1 80.81 82 ALA A O 1
ATOM 602 N N . PHE A 1 83 ? 4.859 -28.75 -0.621 1 83 83 PHE A N 1
ATOM 603 C CA . PHE A 1 83 ? 3.994 -27.719 -0.054 1 83 83 PHE A CA 1
ATOM 604 C C . PHE A 1 83 ? 2.75 -27.516 -0.913 1 83 83 PHE A C 1
ATOM 606 O O . PHE A 1 83 ? 1.632 -27.484 -0.396 1 83 83 PHE A O 1
ATOM 613 N N . ASN A 1 84 ? 2.908 -27.438 -2.182 1 85.62 84 ASN A N 1
ATOM 614 C CA . ASN A 1 84 ? 1.815 -27.156 -3.107 1 85.62 84 ASN A CA 1
ATOM 615 C C . ASN A 1 84 ? 0.805 -28.297 -3.148 1 85.62 84 ASN A C 1
ATOM 617 O O . ASN A 1 84 ? -0.388 -28.078 -3.359 1 85.62 84 ASN A O 1
ATOM 621 N N . ALA A 1 85 ? 1.276 -29.5 -2.842 1 82.69 85 ALA A N 1
ATOM 622 C CA . ALA A 1 85 ? 0.355 -30.641 -2.828 1 82.69 85 ALA A CA 1
ATOM 623 C C . ALA A 1 85 ? -0.714 -30.453 -1.754 1 82.69 85 ALA A C 1
ATOM 625 O O . ALA A 1 85 ? -1.888 -30.766 -1.983 1 82.69 85 ALA A O 1
ATOM 626 N N . ILE A 1 86 ? -0.366 -29.938 -0.658 1 80.31 86 ILE A N 1
ATOM 627 C CA . ILE A 1 86 ? -1.296 -29.703 0.443 1 80.31 86 ILE A CA 1
ATOM 628 C C . ILE A 1 86 ? -2.248 -28.562 0.087 1 80.31 86 ILE A C 1
ATOM 630 O O . ILE A 1 86 ? -3.465 -28.703 0.222 1 80.31 86 ILE A O 1
ATOM 634 N N . TYR A 1 87 ? -1.749 -27.547 -0.355 1 86.19 87 TYR A N 1
ATOM 635 C CA . TYR A 1 87 ? -2.502 -26.375 -0.779 1 86.19 87 TYR A CA 1
ATOM 636 C C . TYR A 1 87 ? -3.5 -26.734 -1.875 1 86.19 87 TYR A C 1
ATOM 638 O O . TYR A 1 87 ? -4.676 -26.359 -1.8 1 86.19 87 TYR A O 1
ATOM 646 N N . ILE A 1 88 ? -3.143 -27.531 -2.754 1 90.12 88 ILE A N 1
ATOM 647 C CA . ILE A 1 88 ? -3.934 -27.906 -3.924 1 90.12 88 ILE A CA 1
ATOM 648 C C . ILE A 1 88 ? -5.098 -28.797 -3.504 1 90.12 88 ILE A C 1
ATOM 650 O O . ILE A 1 88 ? -6.195 -28.703 -4.059 1 90.12 88 ILE A O 1
ATOM 654 N N . LYS A 1 89 ? -4.848 -29.594 -2.531 1 90.12 89 LYS A N 1
ATOM 655 C CA . LYS A 1 89 ? -5.902 -30.484 -2.066 1 90.12 89 LYS A CA 1
ATOM 656 C C . LYS A 1 89 ? -7.141 -29.703 -1.639 1 90.12 89 LYS A C 1
ATOM 658 O O . LYS A 1 89 ? -8.266 -30.078 -1.974 1 90.12 89 LYS A O 1
ATOM 663 N N . THR A 1 90 ? -6.965 -28.672 -0.94 1 91.81 90 THR A N 1
ATOM 664 C CA . THR A 1 90 ? -8.086 -27.844 -0.493 1 91.81 90 THR A CA 1
ATOM 665 C C . THR A 1 90 ? -8.789 -27.203 -1.682 1 91.81 90 THR A C 1
ATOM 667 O O . THR A 1 90 ? -10.023 -27.109 -1.702 1 91.81 90 THR A O 1
ATOM 670 N N . LEU A 1 91 ? -8.039 -26.75 -2.65 1 94.94 91 LEU A N 1
ATOM 671 C CA . LEU A 1 91 ? -8.625 -26.125 -3.836 1 94.94 91 LEU A CA 1
ATOM 672 C C . LEU A 1 91 ? -9.469 -27.141 -4.609 1 94.94 91 LEU A C 1
ATOM 674 O O . LEU A 1 91 ? -10.516 -26.781 -5.164 1 94.94 91 LEU A O 1
ATOM 678 N N . ILE A 1 92 ? -9.016 -28.391 -4.629 1 94.38 92 ILE A N 1
ATOM 679 C CA . ILE A 1 92 ? -9.781 -29.453 -5.262 1 94.38 92 ILE A CA 1
ATOM 680 C C . ILE A 1 92 ? -11.07 -29.703 -4.484 1 94.38 92 ILE A C 1
ATOM 682 O O . ILE A 1 92 ? -12.148 -29.781 -5.07 1 94.38 92 ILE A O 1
ATOM 686 N N . ASP A 1 93 ? -10.969 -29.75 -3.182 1 94.44 93 ASP A N 1
ATOM 687 C CA . ASP A 1 93 ? -12.117 -29.969 -2.316 1 94.44 93 ASP A CA 1
ATOM 688 C C . ASP A 1 93 ? -13.156 -28.859 -2.477 1 94.44 93 ASP A C 1
ATOM 690 O O . ASP A 1 93 ? -14.359 -29.109 -2.369 1 94.44 93 ASP A O 1
ATOM 694 N N . TRP A 1 94 ? -12.672 -27.625 -2.74 1 95.75 94 TRP A N 1
ATOM 695 C CA . TRP A 1 94 ? -13.539 -26.469 -2.895 1 95.75 94 TRP A CA 1
ATOM 696 C C . TRP A 1 94 ? -14.164 -26.438 -4.285 1 95.75 94 TRP A C 1
ATOM 698 O O . TRP A 1 94 ? -15.047 -25.625 -4.555 1 95.75 94 TRP A O 1
ATOM 708 N N . GLY A 1 95 ? -13.656 -27.281 -5.227 1 95.38 95 GLY A N 1
ATOM 709 C CA . GLY A 1 95 ? -14.117 -27.281 -6.605 1 95.38 95 GLY A CA 1
ATOM 710 C C . GLY A 1 95 ? -13.516 -26.156 -7.434 1 95.38 95 GLY A C 1
ATOM 711 O O . GLY A 1 95 ? -14.023 -25.828 -8.508 1 95.38 95 GLY A O 1
ATOM 712 N N . VAL A 1 96 ? -12.508 -25.516 -6.879 1 95.81 96 VAL A N 1
ATOM 713 C CA . VAL A 1 96 ? -11.828 -24.422 -7.562 1 95.81 96 VAL A CA 1
ATOM 714 C C . VAL A 1 96 ? -10.922 -24.984 -8.656 1 95.81 96 VAL A C 1
ATOM 716 O O . VAL A 1 96 ? -10.969 -24.516 -9.805 1 95.81 96 VAL A O 1
ATOM 719 N N . MET A 1 97 ? -10.148 -25.891 -8.266 1 92.44 97 MET A N 1
ATOM 720 C CA . MET A 1 97 ? -9.266 -26.562 -9.219 1 92.44 97 MET A CA 1
ATOM 721 C C . MET A 1 97 ? -9.969 -27.734 -9.875 1 92.44 97 MET A C 1
ATOM 723 O O . MET A 1 97 ? -10.602 -28.547 -9.195 1 92.44 97 MET A O 1
ATOM 727 N N . ARG A 1 98 ? -9.898 -27.781 -11.25 1 84.06 98 ARG A N 1
ATOM 728 C CA . ARG A 1 98 ? -10.508 -28.875 -11.977 1 84.06 98 ARG A CA 1
ATOM 729 C C . ARG A 1 98 ? -9.609 -29.344 -13.117 1 84.06 98 ARG A C 1
ATOM 731 O O . ARG A 1 98 ? -8.984 -28.531 -13.797 1 84.06 98 ARG A O 1
ATOM 738 N N . ASP A 1 99 ? -9.602 -30.594 -13.312 1 86.06 99 ASP A N 1
ATOM 739 C CA . ASP A 1 99 ? -8.891 -31.234 -14.414 1 86.06 99 ASP A CA 1
ATOM 740 C C . ASP A 1 99 ? -7.418 -30.828 -14.43 1 86.06 99 ASP A C 1
ATOM 742 O O . ASP A 1 99 ? -6.863 -30.516 -15.484 1 86.06 99 ASP A O 1
ATOM 746 N N . GLY A 1 100 ? -6.871 -30.594 -13.25 1 87.31 100 GLY A N 1
ATOM 747 C CA . GLY A 1 100 ? -5.449 -30.312 -13.109 1 87.31 100 GLY A CA 1
ATOM 748 C C . GLY A 1 100 ? -5.082 -28.875 -13.383 1 87.31 100 GLY A C 1
ATOM 749 O O . GLY A 1 100 ? -3.902 -28.516 -13.398 1 87.31 100 GLY A O 1
ATOM 750 N N . VAL A 1 101 ? -6.055 -28.031 -13.578 1 92.25 101 VAL A N 1
ATOM 751 C CA . VAL A 1 101 ? -5.809 -26.625 -13.883 1 92.25 101 VAL A CA 1
ATOM 752 C C . VAL A 1 101 ? -6.137 -25.766 -12.664 1 92.25 101 VAL A C 1
ATOM 754 O O . VAL A 1 101 ? -7.238 -25.859 -12.117 1 92.25 101 VAL A O 1
ATOM 757 N N . ASN A 1 102 ? -5.184 -25.047 -12.211 1 94.5 102 ASN A N 1
ATOM 758 C CA . ASN A 1 102 ? -5.344 -24.141 -11.078 1 94.5 102 ASN A CA 1
ATOM 759 C C . ASN A 1 102 ? -5.652 -22.719 -11.523 1 94.5 102 ASN A C 1
ATOM 761 O O . ASN A 1 102 ? -4.785 -22.031 -12.062 1 94.5 102 ASN A O 1
ATOM 765 N N . PRO A 1 103 ? -6.824 -22.25 -11.273 1 97.38 103 PRO A N 1
ATOM 766 C CA . PRO A 1 103 ? -7.18 -20.906 -11.742 1 97.38 103 PRO A CA 1
ATOM 767 C C . PRO A 1 103 ? -6.73 -19.812 -10.781 1 97.38 103 PRO A C 1
ATOM 769 O O . PRO A 1 103 ? -6.84 -18.625 -11.094 1 97.38 103 PRO A O 1
ATOM 772 N N . VAL A 1 104 ? -6.25 -20.141 -9.617 1 97.69 104 VAL A N 1
ATOM 773 C CA . VAL A 1 104 ? -5.977 -19.188 -8.547 1 97.69 104 VAL A CA 1
ATOM 774 C C . VAL A 1 104 ? -4.629 -18.516 -8.781 1 97.69 104 VAL A C 1
ATOM 776 O O . VAL A 1 104 ? -3.615 -19.203 -8.977 1 97.69 104 VAL A O 1
ATOM 779 N N . ALA A 1 105 ? -4.664 -17.188 -8.82 1 98.12 105 ALA A N 1
ATOM 780 C CA . ALA A 1 105 ? -3.41 -16.438 -8.836 1 98.12 105 ALA A CA 1
ATOM 781 C C . ALA A 1 105 ? -2.744 -16.453 -7.461 1 98.12 105 ALA A C 1
ATOM 783 O O . ALA A 1 105 ? -3.426 -16.438 -6.434 1 98.12 105 ALA A O 1
ATOM 784 N N . ARG A 1 106 ? -1.398 -16.438 -7.453 1 97.62 106 ARG A N 1
ATOM 785 C CA . ARG A 1 106 ? -0.76 -16.578 -6.145 1 97.62 106 ARG A CA 1
ATOM 786 C C . ARG A 1 106 ? 0.602 -15.883 -6.129 1 97.62 106 ARG A C 1
ATOM 788 O O . ARG A 1 106 ? 1.362 -15.977 -7.094 1 97.62 106 ARG A O 1
ATOM 795 N N . SER A 1 107 ? 0.851 -15.195 -5.07 1 97.69 107 SER A N 1
ATOM 796 C CA . SER A 1 107 ? 2.201 -14.812 -4.672 1 97.69 107 SER A CA 1
ATOM 797 C C . SER A 1 107 ? 2.609 -15.492 -3.367 1 97.69 107 SER A C 1
ATOM 799 O O . SER A 1 107 ? 1.863 -15.461 -2.387 1 97.69 107 SER A O 1
ATOM 801 N N . ASN A 1 108 ? 3.713 -16.188 -3.383 1 96.44 108 ASN A N 1
ATOM 802 C CA . ASN A 1 108 ? 4.312 -16.766 -2.186 1 96.44 108 ASN A CA 1
ATOM 803 C C . ASN A 1 108 ? 5.723 -16.234 -1.953 1 96.44 108 ASN A C 1
ATOM 805 O O . ASN A 1 108 ? 6.586 -16.344 -2.828 1 96.44 108 ASN A O 1
ATOM 809 N N . VAL A 1 109 ? 5.883 -15.617 -0.811 1 97.81 109 VAL A N 1
ATOM 810 C CA . VAL A 1 109 ? 7.188 -15.023 -0.543 1 97.81 109 VAL A CA 1
ATOM 811 C C . VAL A 1 109 ? 7.609 -15.328 0.893 1 97.81 109 VAL A C 1
ATOM 813 O O . VAL A 1 109 ? 6.824 -15.859 1.678 1 97.81 109 VAL A O 1
ATOM 816 N N . CYS A 1 110 ? 8.883 -15.062 1.147 1 98.19 110 CYS A N 1
ATOM 817 C CA . CYS A 1 110 ? 9.484 -15.43 2.426 1 98.19 110 CYS A CA 1
ATOM 818 C C . CYS A 1 110 ? 10.094 -14.211 3.107 1 98.19 110 CYS A C 1
ATOM 820 O O . CYS A 1 110 ? 11.211 -13.797 2.771 1 98.19 110 CYS A O 1
ATOM 822 N N . PRO A 1 111 ? 9.391 -13.688 4.168 1 98.19 111 PRO A N 1
ATOM 823 C CA . PRO A 1 111 ? 9.914 -12.508 4.867 1 98.19 111 PRO A CA 1
ATOM 824 C C . PRO A 1 111 ? 11.305 -12.75 5.457 1 98.19 111 PRO A C 1
ATOM 826 O O . PRO A 1 111 ? 11.547 -13.781 6.078 1 98.19 111 PRO A O 1
ATOM 829 N N . LYS A 1 112 ? 12.188 -11.836 5.227 1 97.88 112 LYS A N 1
ATOM 830 C CA . LYS A 1 112 ? 13.484 -11.906 5.883 1 97.88 112 LYS A CA 1
ATOM 831 C C . LYS A 1 112 ? 13.367 -11.625 7.379 1 97.88 112 LYS A C 1
ATOM 833 O O . LYS A 1 112 ? 14.086 -12.227 8.188 1 97.88 112 LYS A O 1
ATOM 838 N N . LEU A 1 113 ? 12.445 -10.695 7.664 1 97.12 113 LEU A N 1
ATOM 839 C CA . LEU A 1 113 ? 12.234 -10.289 9.047 1 97.12 113 LEU A CA 1
ATOM 840 C C . LEU A 1 113 ? 11.023 -10.992 9.648 1 97.12 113 LEU A C 1
ATOM 842 O O . LEU A 1 113 ? 9.938 -10.969 9.062 1 97.12 113 LEU A O 1
ATOM 846 N N . ASP A 1 114 ? 11.188 -11.625 10.797 1 95.12 114 ASP A N 1
ATOM 847 C CA . ASP A 1 114 ? 10.133 -12.289 11.562 1 95.12 114 ASP A CA 1
ATOM 848 C C . ASP A 1 114 ? 9.312 -13.219 10.672 1 95.12 114 ASP A C 1
ATOM 850 O O . ASP A 1 114 ? 8.086 -13.133 10.633 1 95.12 114 ASP A O 1
ATOM 854 N N . PRO A 1 115 ? 9.922 -14.117 10 1 97.31 115 PRO A N 1
ATOM 855 C CA . PRO A 1 115 ? 9.164 -15.062 9.172 1 97.31 115 PRO A CA 1
ATOM 856 C C . PRO A 1 115 ? 8.203 -15.914 9.984 1 97.31 115 PRO A C 1
ATOM 858 O O . PRO A 1 115 ? 8.453 -16.203 11.156 1 97.31 115 PRO A O 1
ATOM 861 N N . PRO A 1 116 ? 7.094 -16.219 9.383 1 96.94 116 PRO A N 1
ATOM 862 C CA . PRO A 1 116 ? 6.242 -17.172 10.094 1 96.94 116 PRO A CA 1
ATOM 863 C C . PRO A 1 116 ? 6.898 -18.531 10.266 1 96.94 116 PRO A C 1
ATOM 865 O O . PRO A 1 116 ? 7.867 -18.844 9.57 1 96.94 116 PRO A O 1
ATOM 868 N N . SER A 1 117 ? 6.383 -19.312 11.188 1 96.31 117 SER A N 1
ATOM 869 C CA . SER A 1 117 ? 6.965 -20.625 11.469 1 96.31 117 SER A CA 1
ATOM 870 C C . SER A 1 117 ? 6.473 -21.672 10.484 1 96.31 117 SER A C 1
ATOM 872 O O . SER A 1 117 ? 7.062 -22.75 10.367 1 96.31 117 SER A O 1
ATOM 874 N N . GLU A 1 118 ? 5.426 -21.438 9.805 1 95 118 GLU A N 1
ATOM 875 C CA . GLU A 1 118 ? 4.82 -22.281 8.773 1 95 118 GLU A CA 1
ATOM 876 C C . GLU A 1 118 ? 4.164 -21.438 7.684 1 95 118 GLU A C 1
ATOM 878 O O . GLU A 1 118 ? 3.984 -20.234 7.855 1 95 118 GLU A O 1
ATOM 883 N N . PRO A 1 119 ? 3.924 -22.016 6.523 1 95 119 PRO A N 1
ATOM 884 C CA . PRO A 1 119 ? 3.227 -21.25 5.496 1 95 119 PRO A CA 1
ATOM 885 C C . PRO A 1 119 ? 1.911 -20.656 5.992 1 95 119 PRO A C 1
ATOM 887 O O . PRO A 1 119 ? 1.14 -21.344 6.672 1 95 119 PRO A O 1
ATOM 890 N N . CYS A 1 120 ? 1.714 -19.375 5.691 1 97.25 120 CYS A N 1
ATOM 891 C CA . CYS A 1 120 ? 0.563 -18.625 6.176 1 97.25 120 CYS A CA 1
ATOM 892 C C . CYS A 1 120 ? -0.073 -17.812 5.051 1 97.25 120 CYS A C 1
ATOM 894 O O . CYS A 1 120 ? 0.583 -17.5 4.055 1 97.25 120 CYS A O 1
ATOM 896 N N . PHE A 1 121 ? -1.377 -17.562 5.25 1 98 121 PHE A N 1
ATOM 897 C CA . PHE A 1 121 ? -2.037 -16.562 4.41 1 98 121 PHE A CA 1
ATOM 898 C C . PHE A 1 121 ? -1.712 -15.148 4.887 1 98 121 PHE A C 1
ATOM 900 O O . PHE A 1 121 ? -1.785 -14.859 6.086 1 98 121 PHE A O 1
ATOM 907 N N . HIS A 1 122 ? -1.312 -14.352 3.945 1 98.62 122 HIS A N 1
ATOM 908 C CA . HIS A 1 122 ? -1.208 -12.914 4.164 1 98.62 122 HIS A CA 1
ATOM 909 C C . HIS A 1 122 ? -2.48 -12.195 3.725 1 98.62 122 HIS A C 1
ATOM 911 O O . HIS A 1 122 ? -3.018 -11.367 4.465 1 98.62 122 HIS A O 1
ATOM 917 N N . ALA A 1 123 ? -2.99 -12.555 2.572 1 98.81 123 ALA A N 1
ATOM 918 C CA . ALA A 1 123 ? -4.18 -11.953 1.975 1 98.81 123 ALA A CA 1
ATOM 919 C C . ALA A 1 123 ? -4.82 -12.891 0.958 1 98.81 123 ALA A C 1
ATOM 921 O O . ALA A 1 123 ? -4.234 -13.914 0.598 1 98.81 123 ALA A O 1
ATOM 922 N N . PHE A 1 124 ? -5.988 -12.547 0.54 1 98.88 124 PHE A N 1
ATOM 923 C CA . PHE A 1 124 ? -6.672 -13.273 -0.524 1 98.88 124 PHE A CA 1
ATOM 924 C C . PHE A 1 124 ? -7.641 -12.359 -1.266 1 98.88 124 PHE A C 1
ATOM 926 O O . PHE A 1 124 ? -7.918 -11.25 -0.818 1 98.88 124 PHE A O 1
ATOM 933 N N . CYS A 1 125 ? -8.039 -12.805 -2.438 1 98.94 125 CYS A N 1
ATOM 934 C CA . CYS A 1 125 ? -9.023 -12.086 -3.242 1 98.94 125 CYS A CA 1
ATOM 935 C C . CYS A 1 125 ? -10.164 -13.008 -3.648 1 98.94 125 CYS A C 1
ATOM 937 O O . CYS A 1 125 ? -9.961 -14.203 -3.857 1 98.94 125 CYS A O 1
ATOM 939 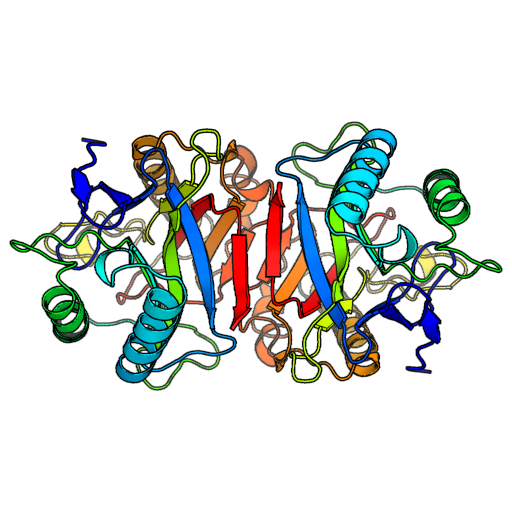N N . TYR A 1 126 ? -11.281 -12.508 -3.754 1 98.94 126 TYR A N 1
ATOM 940 C CA . TYR A 1 126 ? -12.453 -13.219 -4.254 1 98.94 126 TYR A CA 1
ATOM 941 C C . TYR A 1 126 ? -13.367 -12.281 -5.035 1 98.94 126 TYR A C 1
ATOM 943 O O . TYR A 1 126 ? -13.211 -11.062 -4.98 1 98.94 126 TYR A O 1
ATOM 951 N N . THR A 1 127 ? -14.219 -12.812 -5.82 1 98.81 127 THR A N 1
ATOM 952 C CA . THR A 1 127 ? -15.125 -12 -6.625 1 98.81 127 THR A CA 1
ATOM 953 C C . THR A 1 127 ? -16.422 -11.734 -5.871 1 98.81 127 THR A C 1
ATOM 955 O O . THR A 1 127 ? -16.891 -12.578 -5.102 1 98.81 127 THR A O 1
ATOM 958 N N . VAL A 1 128 ? -16.938 -10.641 -6.098 1 98.69 128 VAL A N 1
ATOM 959 C CA . VAL A 1 128 ? -18.25 -10.25 -5.598 1 98.69 128 VAL A CA 1
ATOM 960 C C . VAL A 1 128 ? -19.109 -9.727 -6.75 1 98.69 128 VAL A C 1
ATOM 962 O O . VAL A 1 128 ? -18.578 -9.211 -7.734 1 98.69 128 VAL A O 1
ATOM 965 N N . PRO A 1 129 ? -20.438 -9.883 -6.656 1 98.12 129 PRO A N 1
ATOM 966 C CA . PRO A 1 129 ? -21.297 -9.234 -7.66 1 98.12 129 PRO A CA 1
ATOM 967 C C . PRO A 1 129 ? -21.109 -7.715 -7.688 1 98.12 129 PRO A C 1
ATOM 969 O O . PRO A 1 129 ? -20.953 -7.09 -6.637 1 98.12 129 PRO A O 1
ATOM 972 N N . ALA A 1 130 ? -21.078 -7.145 -8.844 1 97.62 130 ALA A N 1
ATOM 973 C CA . ALA A 1 130 ? -20.953 -5.703 -9.047 1 97.62 130 ALA A CA 1
ATOM 974 C C . ALA A 1 130 ? -21.766 -5.25 -10.25 1 97.62 130 ALA A C 1
ATOM 976 O O . ALA A 1 130 ? -22.141 -6.066 -11.102 1 97.62 130 ALA A O 1
ATOM 977 N N . PRO A 1 131 ? -22.109 -3.906 -10.227 1 94.31 131 PRO A N 1
ATOM 978 C CA . PRO A 1 131 ? -22.781 -3.4 -11.43 1 94.31 131 PRO A CA 1
ATOM 979 C C . PRO A 1 131 ? -21.969 -3.629 -12.703 1 94.31 131 PRO A C 1
ATOM 981 O O . PRO A 1 131 ? -20.75 -3.701 -12.648 1 94.31 131 PRO A O 1
ATOM 984 N N . THR A 1 132 ? -22.625 -3.676 -13.797 1 90.06 132 THR A N 1
ATOM 985 C CA . THR A 1 132 ? -22 -4 -15.07 1 90.06 132 THR A CA 1
ATOM 986 C C . THR A 1 132 ? -20.984 -2.938 -15.461 1 90.06 132 THR A C 1
ATOM 988 O O . THR A 1 132 ? -20 -3.234 -16.141 1 90.06 132 THR A O 1
ATOM 991 N N . ASP A 1 133 ? -21.266 -1.715 -14.922 1 90.38 133 ASP A N 1
ATOM 992 C CA . ASP A 1 133 ? -20.375 -0.623 -15.312 1 90.38 133 ASP A CA 1
ATOM 993 C C . ASP A 1 133 ? -19.266 -0.427 -14.281 1 90.38 133 ASP A C 1
ATOM 995 O O . ASP A 1 133 ? -18.547 0.572 -14.312 1 90.38 133 ASP A O 1
ATOM 999 N N . ALA A 1 134 ? -19.172 -1.441 -13.43 1 92.69 134 ALA A N 1
ATOM 1000 C CA . ALA A 1 134 ? -18.078 -1.376 -12.469 1 92.69 134 ALA A CA 1
ATOM 1001 C C . ALA A 1 134 ? -16.719 -1.437 -13.18 1 92.69 134 ALA A C 1
ATOM 1003 O O . ALA A 1 134 ? -16.578 -2.105 -14.203 1 92.69 134 ALA A O 1
ATOM 1004 N N . PRO A 1 135 ? -15.773 -0.674 -12.641 1 93.94 135 PRO A N 1
ATOM 1005 C CA . PRO A 1 135 ? -14.445 -0.744 -13.266 1 93.94 135 PRO A CA 1
ATOM 1006 C C . PRO A 1 135 ? -13.875 -2.158 -13.281 1 93.94 135 PRO A C 1
ATOM 1008 O O . PRO A 1 135 ? -14.109 -2.932 -12.344 1 93.94 135 PRO A O 1
ATOM 1011 N N . ALA A 1 136 ? -13.141 -2.443 -14.344 1 96.5 136 ALA A N 1
ATOM 1012 C CA . ALA A 1 136 ? -12.484 -3.744 -14.438 1 96.5 136 ALA A CA 1
ATOM 1013 C C . ALA A 1 136 ? -11.539 -3.973 -13.258 1 96.5 136 ALA A C 1
ATOM 1015 O O . ALA A 1 136 ? -10.977 -3.02 -12.719 1 96.5 136 ALA A O 1
ATOM 1016 N N . SER A 1 137 ? -11.453 -5.148 -12.828 1 98.62 137 SER A N 1
ATOM 1017 C CA . SER A 1 137 ? -10.531 -5.516 -11.758 1 98.62 137 SER A CA 1
ATOM 1018 C C . SER A 1 137 ? -9.734 -6.766 -12.125 1 98.62 137 SER A C 1
ATOM 1020 O O . SER A 1 137 ? -10.242 -7.66 -12.797 1 98.62 137 SER A O 1
ATOM 1022 N N . PHE A 1 138 ? -8.477 -6.816 -11.703 1 98.88 138 PHE A N 1
ATOM 1023 C CA . PHE A 1 138 ? -7.625 -7.969 -11.961 1 98.88 138 PHE A CA 1
ATOM 1024 C C . PHE A 1 138 ? -6.555 -8.109 -10.883 1 98.88 138 PHE A C 1
ATOM 1026 O O . PHE A 1 138 ? -6.297 -7.16 -10.141 1 98.88 138 PHE A O 1
ATOM 1033 N N . VAL A 1 139 ? -6.055 -9.266 -10.734 1 98.94 139 VAL A N 1
ATOM 1034 C CA . VAL A 1 139 ? -4.906 -9.594 -9.891 1 98.94 139 VAL A CA 1
ATOM 1035 C C . VAL A 1 139 ? -3.885 -10.391 -10.703 1 98.94 139 VAL A C 1
ATOM 1037 O O . VAL A 1 139 ? -4.234 -11.367 -11.367 1 98.94 139 VAL A O 1
ATOM 1040 N N . VAL A 1 140 ? -2.672 -9.938 -10.727 1 98.81 140 VAL A N 1
ATOM 1041 C CA . VAL A 1 140 ? -1.575 -10.625 -11.398 1 98.81 140 VAL A CA 1
ATOM 1042 C C . VAL A 1 140 ? -0.688 -11.32 -10.367 1 98.81 140 VAL A C 1
ATOM 1044 O O . VAL A 1 140 ? -0.248 -10.695 -9.398 1 98.81 140 VAL A O 1
ATOM 1047 N N . ALA A 1 141 ? -0.435 -12.586 -10.555 1 98.19 141 ALA A N 1
ATOM 1048 C CA . ALA A 1 141 ? 0.342 -13.414 -9.641 1 98.19 141 ALA A CA 1
ATOM 1049 C C . ALA A 1 141 ? 1.791 -12.945 -9.562 1 98.19 141 ALA A C 1
ATOM 1051 O O . ALA A 1 141 ? 2.279 -12.266 -10.477 1 98.19 141 ALA A O 1
ATOM 1052 N N . GLY A 1 142 ? 2.404 -13.344 -8.484 1 97.69 142 GLY A N 1
ATOM 1053 C CA . GLY A 1 142 ? 3.832 -13.102 -8.359 1 97.69 142 GLY A CA 1
ATOM 1054 C C . GLY A 1 142 ? 4.652 -13.75 -9.453 1 97.69 142 GLY A C 1
ATOM 1055 O O . GLY A 1 142 ? 4.363 -14.875 -9.867 1 97.69 142 GLY A O 1
ATOM 1056 N N . SER A 1 143 ? 5.605 -13.031 -9.938 1 96.06 143 SER A N 1
ATOM 1057 C CA . SER A 1 143 ? 6.582 -13.562 -10.883 1 96.06 143 SER A CA 1
ATOM 1058 C C . SER A 1 143 ? 8 -13.156 -10.492 1 96.06 143 SER A C 1
ATOM 1060 O O . SER A 1 143 ? 8.266 -11.992 -10.203 1 96.06 143 SER A O 1
ATOM 1062 N N . GLY A 1 144 ? 8.859 -14.117 -10.445 1 95.56 144 GLY A N 1
ATOM 1063 C CA . GLY A 1 144 ? 10.281 -13.875 -10.211 1 95.56 144 GLY A CA 1
ATOM 1064 C C . GLY A 1 144 ? 11.086 -13.766 -11.492 1 95.56 144 GLY A C 1
ATOM 1065 O O . GLY A 1 144 ? 10.516 -13.664 -12.586 1 95.56 144 GLY A O 1
ATOM 1066 N N . GLU A 1 145 ? 12.367 -13.742 -11.297 1 96.69 145 GLU A N 1
ATOM 1067 C CA . GLU A 1 145 ? 13.273 -13.5 -12.414 1 96.69 145 GLU A CA 1
ATOM 1068 C C . GLU A 1 145 ? 13.68 -14.805 -13.094 1 96.69 145 GLU A C 1
ATOM 1070 O O . GLU A 1 145 ? 14.852 -15 -13.43 1 96.69 145 GLU A O 1
ATOM 1075 N N . SER A 1 146 ? 12.719 -15.664 -13.242 1 91.88 146 SER A N 1
ATOM 1076 C CA . SER A 1 146 ? 12.969 -16.922 -13.93 1 91.88 146 SER A CA 1
ATOM 1077 C C . SER A 1 146 ? 11.836 -17.266 -14.898 1 91.88 146 SER A C 1
ATOM 1079 O O . SER A 1 146 ? 10.672 -16.984 -14.609 1 91.88 146 SER A O 1
ATOM 1081 N N . VAL A 1 147 ? 12.289 -17.891 -16 1 83.81 147 VAL A N 1
ATOM 1082 C CA . VAL A 1 147 ? 11.281 -18.328 -16.953 1 83.81 147 VAL A CA 1
ATOM 1083 C C . VAL A 1 147 ? 10.43 -19.438 -16.344 1 83.81 147 VAL A C 1
ATOM 1085 O O . VAL A 1 147 ? 10.969 -20.438 -15.859 1 83.81 147 VAL A O 1
ATOM 1088 N N . GLU A 1 148 ? 9.227 -19.266 -16.312 1 73.75 148 GLU A N 1
ATOM 1089 C CA . GLU A 1 148 ? 8.312 -20.203 -15.68 1 73.75 148 GLU A CA 1
ATOM 1090 C C . GLU A 1 148 ? 8.086 -21.438 -16.562 1 73.75 148 GLU A C 1
ATOM 1092 O O . GLU A 1 148 ? 8.125 -21.328 -17.797 1 73.75 148 GLU A O 1
ATOM 1097 N N . GLY A 1 149 ? 7.77 -22.547 -15.922 1 68.44 149 GLY A N 1
ATOM 1098 C CA . GLY A 1 149 ? 7.359 -23.75 -16.625 1 68.44 149 GLY A CA 1
ATOM 1099 C C . GLY A 1 149 ? 8.523 -24.578 -17.156 1 68.44 149 GLY A C 1
ATOM 1100 O O . GLY A 1 149 ? 8.328 -25.531 -17.891 1 68.44 149 GLY A O 1
ATOM 1101 N N . LYS A 1 150 ? 9.586 -24.078 -16.922 1 70.12 150 LYS A N 1
ATOM 1102 C CA . LYS A 1 150 ? 10.75 -24.844 -17.359 1 70.12 150 LYS A CA 1
ATOM 1103 C C . LYS A 1 150 ? 11.188 -25.844 -16.297 1 70.12 150 LYS A C 1
ATOM 1105 O O . LYS A 1 150 ? 10.641 -25.859 -15.188 1 70.12 150 LYS A O 1
ATOM 1110 N N . ALA A 1 151 ? 12.031 -26.719 -16.672 1 55.28 151 ALA A N 1
ATOM 1111 C CA . ALA A 1 151 ? 12.43 -27.859 -15.875 1 55.28 151 ALA A CA 1
ATOM 1112 C C . ALA A 1 151 ? 13.023 -27.422 -14.539 1 55.28 151 ALA A C 1
ATOM 1114 O O . ALA A 1 151 ? 12.867 -28.125 -13.531 1 55.28 151 ALA A O 1
ATOM 1115 N N . ASN A 1 152 ? 13.781 -26.406 -14.516 1 69 152 ASN A N 1
ATOM 1116 C CA . ASN A 1 152 ? 14.383 -25.938 -13.273 1 69 152 ASN A CA 1
ATOM 1117 C C . ASN A 1 152 ? 14.539 -24.422 -13.258 1 69 152 ASN A C 1
ATOM 1119 O O . ASN A 1 152 ? 14.82 -23.812 -14.289 1 69 152 ASN A O 1
ATOM 1123 N N . TYR A 1 153 ? 14.32 -23.812 -12.141 1 68.81 153 TYR A N 1
ATOM 1124 C CA . TYR A 1 153 ? 14.414 -22.359 -11.984 1 68.81 153 TYR A CA 1
ATOM 1125 C C . TYR A 1 153 ? 15.852 -21.891 -12.195 1 68.81 153 TYR A C 1
ATOM 1127 O O . TYR A 1 153 ? 16.078 -20.875 -12.859 1 68.81 153 TYR A O 1
ATOM 1135 N N . ARG A 1 154 ? 16.797 -22.625 -11.711 1 69.88 154 ARG A N 1
ATOM 1136 C CA . ARG A 1 154 ? 18.188 -22.203 -11.656 1 69.88 154 ARG A CA 1
ATOM 1137 C C . ARG A 1 154 ? 18.734 -21.953 -13.055 1 69.88 154 ARG A C 1
ATOM 1139 O O . ARG A 1 154 ? 19.391 -20.938 -13.305 1 69.88 154 ARG A O 1
ATOM 1146 N N . ASP A 1 155 ? 18.375 -22.812 -13.891 1 77.44 155 ASP A N 1
ATOM 1147 C CA . ASP A 1 155 ? 18.984 -22.734 -15.211 1 77.44 155 ASP A CA 1
ATOM 1148 C C . ASP A 1 155 ? 18.344 -21.656 -16.062 1 77.44 155 ASP A C 1
ATOM 1150 O O . ASP A 1 155 ? 18.875 -21.266 -17.109 1 77.44 155 ASP A O 1
ATOM 1154 N N . HIS A 1 156 ? 17.344 -21.047 -15.516 1 87.5 156 HIS A N 1
ATOM 1155 C CA . HIS A 1 156 ? 16.609 -20.078 -16.312 1 87.5 156 HIS A CA 1
ATOM 1156 C C . HIS A 1 156 ? 16.406 -18.781 -15.547 1 87.5 156 HIS A C 1
ATOM 1158 O O . HIS A 1 156 ? 15.5 -18 -15.859 1 87.5 156 HIS A O 1
ATOM 1164 N N . THR A 1 157 ? 17.188 -18.625 -14.586 1 92.44 157 THR A N 1
ATOM 1165 C CA . THR A 1 157 ? 17.156 -17.422 -13.758 1 92.44 157 THR A CA 1
ATOM 1166 C C . THR A 1 157 ? 17.969 -16.297 -14.398 1 92.44 157 THR A C 1
ATOM 1168 O O . THR A 1 157 ? 19.078 -16.516 -14.883 1 92.44 157 THR A O 1
ATOM 1171 N N . VAL A 1 158 ? 17.406 -15.234 -14.438 1 96.19 158 VAL A N 1
ATOM 1172 C CA . VAL A 1 158 ? 18.062 -14.047 -14.984 1 96.19 158 VAL A CA 1
ATOM 1173 C C . VAL A 1 158 ? 19.109 -13.539 -14 1 96.19 158 VAL A C 1
ATOM 1175 O O . VAL A 1 158 ? 18.812 -13.312 -12.828 1 96.19 158 VAL A O 1
ATOM 1178 N N . ALA A 1 159 ? 20.359 -13.359 -14.508 1 96.38 159 ALA A N 1
ATOM 1179 C CA . ALA A 1 159 ? 21.453 -12.828 -13.711 1 96.38 159 ALA A CA 1
ATOM 1180 C C . ALA A 1 159 ? 21.562 -13.547 -12.375 1 96.38 159 ALA A C 1
ATOM 1182 O O . ALA A 1 159 ? 21.625 -12.914 -11.32 1 96.38 159 ALA A O 1
ATOM 1183 N N . PRO A 1 160 ? 21.672 -14.883 -12.398 1 95.88 160 PRO A N 1
ATOM 1184 C CA . PRO A 1 160 ? 21.688 -15.664 -11.156 1 95.88 160 PRO A CA 1
ATOM 1185 C C . PRO A 1 160 ? 22.797 -15.234 -10.203 1 95.88 160 PRO A C 1
ATOM 1187 O O . PRO A 1 160 ? 23.953 -15.172 -10.586 1 95.88 160 PRO A O 1
ATOM 1190 N N . GLY A 1 161 ? 22.375 -14.906 -9.039 1 95.69 161 GLY A N 1
ATOM 1191 C CA . GLY A 1 161 ? 23.312 -14.586 -7.977 1 95.69 161 GLY A CA 1
ATOM 1192 C C . GLY A 1 161 ? 23.859 -13.172 -8.055 1 95.69 161 GLY A C 1
ATOM 1193 O O . GLY A 1 161 ? 24.578 -12.727 -7.168 1 95.69 161 GLY A O 1
ATOM 1194 N N . ASP A 1 162 ? 23.594 -12.422 -9.102 1 97.81 162 ASP A N 1
ATOM 1195 C CA . ASP A 1 162 ? 24.094 -11.055 -9.258 1 97.81 162 ASP A CA 1
ATOM 1196 C C . ASP A 1 162 ? 23.125 -10.047 -8.648 1 97.81 162 ASP A C 1
ATOM 1198 O O . ASP A 1 162 ? 22.078 -9.742 -9.242 1 97.81 162 ASP A O 1
ATOM 1202 N N . THR A 1 163 ? 23.453 -9.477 -7.539 1 97.81 163 THR A N 1
ATOM 1203 C CA . THR A 1 163 ? 22.578 -8.523 -6.855 1 97.81 163 THR A CA 1
ATOM 1204 C C . THR A 1 163 ? 23.156 -7.109 -6.957 1 97.81 163 THR A C 1
ATOM 1206 O O . THR A 1 163 ? 22.828 -6.242 -6.141 1 97.81 163 THR A O 1
ATOM 1209 N N . SER A 1 164 ? 24.141 -6.906 -7.863 1 97.69 164 SER A N 1
ATOM 1210 C CA . SER A 1 164 ? 24.609 -5.562 -8.188 1 97.69 164 SER A CA 1
ATOM 1211 C C . SER A 1 164 ? 23.5 -4.746 -8.859 1 97.69 164 SER A C 1
ATOM 1213 O O . SER A 1 164 ? 22.484 -5.289 -9.266 1 97.69 164 SER A O 1
ATOM 1215 N N . PRO A 1 165 ? 23.688 -3.42 -8.984 1 97.12 165 PRO A N 1
ATOM 1216 C CA . PRO A 1 165 ? 22.688 -2.611 -9.695 1 97.12 165 PRO A CA 1
ATOM 1217 C C . PRO A 1 165 ? 22.406 -3.135 -11.102 1 97.12 165 PRO A C 1
ATOM 1219 O O . PRO A 1 165 ? 21.25 -3.152 -11.531 1 97.12 165 PRO A O 1
ATOM 1222 N N . ALA A 1 166 ? 23.438 -3.559 -11.789 1 97.75 166 ALA A N 1
ATOM 1223 C CA . ALA A 1 166 ? 23.25 -4.09 -13.141 1 97.75 166 ALA A CA 1
ATOM 1224 C C . ALA A 1 166 ? 22.469 -5.395 -13.109 1 97.75 166 ALA A C 1
ATOM 1226 O O . ALA A 1 166 ? 21.609 -5.621 -13.961 1 97.75 166 ALA A O 1
ATOM 1227 N N . GLY A 1 167 ? 22.828 -6.281 -12.156 1 97.94 167 GLY A N 1
ATOM 1228 C CA . GLY A 1 167 ? 22.094 -7.523 -12.008 1 97.94 167 GLY A CA 1
ATOM 1229 C C . GLY A 1 167 ? 20.641 -7.312 -11.656 1 97.94 167 GLY A C 1
ATOM 1230 O O . GLY A 1 167 ? 19.75 -7.941 -12.25 1 97.94 167 GLY A O 1
ATOM 1231 N N . MET A 1 168 ? 20.391 -6.43 -10.758 1 98.06 168 MET A N 1
ATOM 1232 C CA . MET A 1 168 ? 19.016 -6.129 -10.336 1 98.06 168 MET A CA 1
ATOM 1233 C C . MET A 1 168 ? 18.234 -5.504 -11.484 1 98.06 168 MET A C 1
ATOM 1235 O O . MET A 1 168 ? 17.031 -5.746 -11.617 1 98.06 168 MET A O 1
ATOM 1239 N N . LEU A 1 169 ? 18.953 -4.691 -12.266 1 98.19 169 LEU A N 1
ATOM 1240 C CA . LEU A 1 169 ? 18.297 -4.098 -13.422 1 98.19 169 LEU A CA 1
ATOM 1241 C C . LEU A 1 169 ? 17.859 -5.176 -14.414 1 98.19 169 LEU A C 1
ATOM 1243 O O . LEU A 1 169 ? 16.734 -5.129 -14.93 1 98.19 169 LEU A O 1
ATOM 1247 N N . ALA A 1 170 ? 18.703 -6.094 -14.664 1 98.12 170 ALA A N 1
ATOM 1248 C CA . ALA A 1 170 ? 18.359 -7.184 -15.57 1 98.12 170 ALA A CA 1
ATOM 1249 C C . ALA A 1 170 ? 17.156 -7.973 -15.055 1 98.12 170 ALA A C 1
ATOM 1251 O O . ALA A 1 170 ? 16.25 -8.281 -15.82 1 98.12 170 ALA A O 1
ATOM 1252 N N . LYS A 1 171 ? 17.188 -8.281 -13.82 1 98.12 171 LYS A N 1
ATOM 1253 C CA . LYS A 1 171 ? 16.078 -8.992 -13.188 1 98.12 171 LYS A CA 1
ATOM 1254 C C . LYS A 1 171 ? 14.773 -8.195 -13.289 1 98.12 171 LYS A C 1
ATOM 1256 O O . LYS A 1 171 ? 13.734 -8.742 -13.648 1 98.12 171 LYS A O 1
ATOM 1261 N N . ALA A 1 172 ? 14.859 -6.93 -12.969 1 98.5 172 ALA A N 1
ATOM 1262 C CA . ALA A 1 172 ? 13.695 -6.055 -12.984 1 98.5 172 ALA A CA 1
ATOM 1263 C C . ALA A 1 172 ? 13.086 -5.977 -14.383 1 98.5 172 ALA A C 1
ATOM 1265 O O . ALA A 1 172 ? 11.867 -6.066 -14.547 1 98.5 172 ALA A O 1
ATOM 1266 N N . LYS A 1 173 ? 13.914 -5.777 -15.398 1 98.38 173 LYS A N 1
ATOM 1267 C CA . LYS A 1 173 ? 13.43 -5.691 -16.766 1 98.38 173 LYS A CA 1
ATOM 1268 C C . LYS A 1 173 ? 12.656 -6.949 -17.156 1 98.38 173 LYS A C 1
ATOM 1270 O O . LYS A 1 173 ? 11.57 -6.859 -17.734 1 98.38 173 LYS A O 1
ATOM 1275 N N . PHE A 1 174 ? 13.234 -8.047 -16.844 1 98.12 174 PHE A N 1
ATOM 1276 C CA . PHE A 1 174 ? 12.602 -9.32 -17.172 1 98.12 174 PHE A CA 1
ATOM 1277 C C . PHE A 1 174 ? 11.25 -9.445 -16.484 1 98.12 174 PHE A C 1
ATOM 1279 O O . PHE A 1 174 ? 10.242 -9.758 -17.125 1 98.12 174 PHE A O 1
ATOM 1286 N N . VAL A 1 175 ? 11.188 -9.188 -15.164 1 98.31 175 VAL A N 1
ATOM 1287 C CA . VAL A 1 175 ? 9.969 -9.352 -14.367 1 98.31 175 VAL A CA 1
ATOM 1288 C C . VAL A 1 175 ? 8.922 -8.336 -14.812 1 98.31 175 VAL A C 1
ATOM 1290 O O . VAL A 1 175 ? 7.738 -8.664 -14.922 1 98.31 175 VAL A O 1
ATOM 1293 N N . LEU A 1 176 ? 9.344 -7.133 -15.078 1 98.62 176 LEU A N 1
ATOM 1294 C CA . LEU A 1 176 ? 8.414 -6.098 -15.523 1 98.62 176 LEU A CA 1
ATOM 1295 C C . LEU A 1 176 ? 7.793 -6.465 -16.859 1 98.62 176 LEU A C 1
ATOM 1297 O O . LEU A 1 176 ? 6.605 -6.219 -17.094 1 98.62 176 LEU A O 1
ATOM 1301 N N . ASP A 1 177 ? 8.609 -6.996 -17.766 1 98.19 177 ASP A N 1
ATOM 1302 C CA . ASP A 1 177 ? 8.07 -7.48 -19.031 1 98.19 177 ASP A CA 1
ATOM 1303 C C . ASP A 1 177 ? 6.984 -8.531 -18.812 1 98.19 177 ASP A C 1
ATOM 1305 O O . ASP A 1 177 ? 5.949 -8.508 -19.469 1 98.19 177 ASP A O 1
ATOM 1309 N N . GLU A 1 178 ? 7.254 -9.398 -17.922 1 97.19 178 GLU A N 1
ATOM 1310 C CA . GLU A 1 178 ? 6.289 -10.453 -17.609 1 97.19 178 GLU A CA 1
ATOM 1311 C C . GLU A 1 178 ? 5.031 -9.875 -16.969 1 97.19 178 GLU A C 1
ATOM 1313 O O . GLU A 1 178 ? 3.916 -10.281 -17.312 1 97.19 178 GLU A O 1
ATOM 1318 N N . MET A 1 179 ? 5.152 -8.93 -16.016 1 98.25 179 MET A N 1
ATOM 1319 C CA . MET A 1 179 ? 3.998 -8.266 -15.406 1 98.25 179 MET A CA 1
ATOM 1320 C C . MET A 1 179 ? 3.125 -7.617 -16.484 1 98.25 179 MET A C 1
ATOM 1322 O O . MET A 1 179 ? 1.9 -7.746 -16.453 1 98.25 179 MET A O 1
ATOM 1326 N N . GLU A 1 180 ? 3.744 -6.949 -17.375 1 98.38 180 GLU A N 1
ATOM 1327 C CA . GLU A 1 180 ? 3.02 -6.262 -18.453 1 98.38 180 GLU A CA 1
ATOM 1328 C C . GLU A 1 180 ? 2.312 -7.258 -19.359 1 98.38 180 GLU A C 1
ATOM 1330 O O . GLU A 1 180 ? 1.17 -7.035 -19.766 1 98.38 180 GLU A O 1
ATOM 1335 N N . ARG A 1 181 ? 3.02 -8.359 -19.703 1 97.19 181 ARG A N 1
ATOM 1336 C CA . ARG A 1 181 ? 2.395 -9.414 -20.484 1 97.19 181 ARG A CA 1
ATOM 1337 C C . ARG A 1 181 ? 1.149 -9.953 -19.797 1 97.19 181 ARG A C 1
ATOM 1339 O O . ARG A 1 181 ? 0.093 -10.086 -20.422 1 97.19 181 ARG A O 1
ATOM 1346 N N . ARG A 1 182 ? 1.285 -10.219 -18.562 1 97.38 182 ARG A N 1
ATOM 1347 C CA . ARG A 1 182 ? 0.176 -10.781 -17.797 1 97.38 182 ARG A CA 1
ATOM 1348 C C . ARG A 1 182 ? -0.966 -9.781 -17.672 1 97.38 182 ARG A C 1
ATOM 1350 O O . ARG A 1 182 ? -2.137 -10.141 -17.812 1 97.38 182 ARG A O 1
ATOM 1357 N N . MET A 1 183 ? -0.685 -8.547 -17.391 1 97.75 183 MET A N 1
ATOM 1358 C CA . MET A 1 183 ? -1.714 -7.516 -17.266 1 97.75 183 MET A CA 1
ATOM 1359 C C . MET A 1 183 ? -2.512 -7.383 -18.547 1 97.75 183 MET A C 1
ATOM 1361 O O . MET A 1 183 ? -3.725 -7.172 -18.516 1 97.75 183 MET A O 1
ATOM 1365 N N . ARG A 1 184 ? -1.849 -7.512 -19.656 1 97.31 184 ARG A N 1
ATOM 1366 C CA . ARG A 1 184 ? -2.496 -7.332 -20.953 1 97.31 184 ARG A CA 1
ATOM 1367 C C . ARG A 1 184 ? -3.605 -8.359 -21.141 1 97.31 184 ARG A C 1
ATOM 1369 O O . ARG A 1 184 ? -4.602 -8.086 -21.828 1 97.31 184 ARG A O 1
ATOM 1376 N N . ALA A 1 185 ? -3.412 -9.508 -20.547 1 96.75 185 ALA A N 1
ATOM 1377 C CA . ALA A 1 185 ? -4.422 -10.562 -20.656 1 96.75 185 ALA A CA 1
ATOM 1378 C C . ALA A 1 185 ? -5.75 -10.109 -20.062 1 96.75 185 ALA A C 1
ATOM 1380 O O . ALA A 1 185 ? -6.805 -10.672 -20.391 1 96.75 185 ALA A O 1
ATOM 1381 N N . PHE A 1 186 ? -5.699 -9.07 -19.297 1 97.31 186 PHE A N 1
ATOM 1382 C CA . PHE A 1 186 ? -6.895 -8.602 -18.609 1 97.31 186 PHE A CA 1
ATOM 1383 C C . PHE A 1 186 ? -7.195 -7.152 -18.984 1 97.31 186 PHE A C 1
ATOM 1385 O O . PHE A 1 186 ? -7.906 -6.457 -18.266 1 97.31 186 PHE A O 1
ATOM 1392 N N . GLY A 1 187 ? -6.516 -6.695 -20.062 1 95.56 187 GLY A N 1
ATOM 1393 C CA . GLY A 1 187 ? -6.73 -5.34 -20.531 1 95.56 187 GLY A CA 1
ATOM 1394 C C . GLY A 1 187 ? -6.102 -4.285 -19.641 1 95.56 187 GLY A C 1
ATOM 1395 O O . GLY A 1 187 ? -6.551 -3.139 -19.625 1 95.56 187 GLY A O 1
ATOM 1396 N N . GLY A 1 188 ? -5.141 -4.707 -18.922 1 96.94 188 GLY A N 1
ATOM 1397 C CA . GLY A 1 188 ? -4.531 -3.795 -17.969 1 96.94 188 GLY A CA 1
ATOM 1398 C C . GLY A 1 188 ? -3.162 -3.305 -18.391 1 96.94 188 GLY A C 1
ATOM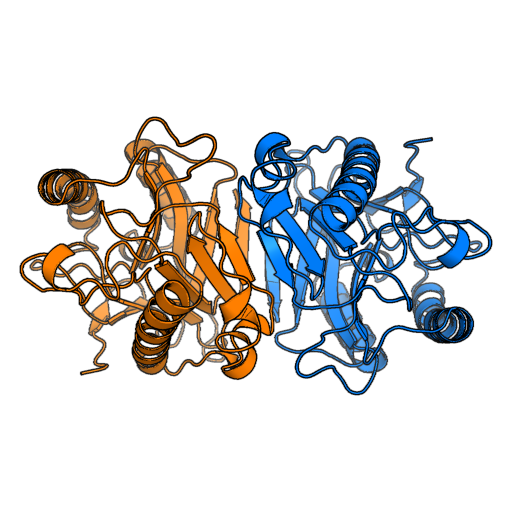 1399 O O . GLY A 1 188 ? -2.551 -3.871 -19.297 1 96.94 188 GLY A O 1
ATOM 1400 N N . SER A 1 189 ? -2.727 -2.266 -17.797 1 97.88 189 SER A N 1
ATOM 1401 C CA . SER A 1 189 ? -1.394 -1.675 -17.859 1 97.88 189 SER A CA 1
ATOM 1402 C C . SER A 1 189 ? -1.017 -1.025 -16.531 1 97.88 189 SER A C 1
ATOM 1404 O O . SER A 1 189 ? -1.816 -1.007 -15.594 1 97.88 189 SER A O 1
ATOM 1406 N N . TRP A 1 190 ? 0.171 -0.518 -16.484 1 98 190 TRP A N 1
ATOM 1407 C CA . TRP A 1 190 ? 0.608 0.118 -15.25 1 98 190 TRP A CA 1
ATOM 1408 C C . TRP A 1 190 ? -0.316 1.272 -14.875 1 98 190 TRP A C 1
ATOM 1410 O O . TRP A 1 190 ? -0.53 1.545 -13.695 1 98 190 TRP A O 1
ATOM 1420 N N . ARG A 1 191 ? -0.947 1.917 -15.812 1 95.25 191 ARG A N 1
ATOM 1421 C CA . ARG A 1 191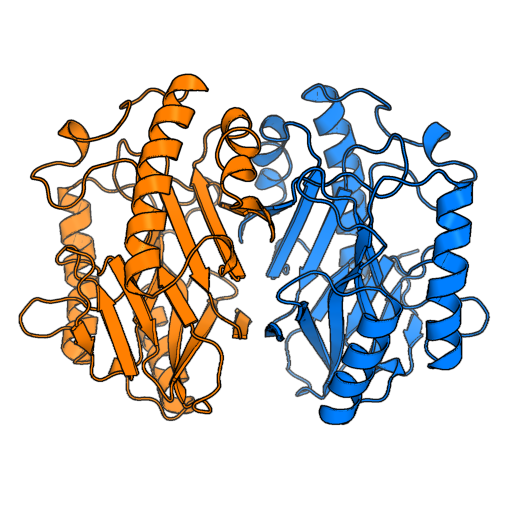 ? -1.825 3.059 -15.578 1 95.25 191 ARG A CA 1
ATOM 1422 C C . ARG A 1 191 ? -3.104 2.625 -14.867 1 95.25 191 ARG A C 1
ATOM 1424 O O . ARG A 1 191 ? -3.812 3.455 -14.289 1 95.25 191 ARG A O 1
ATOM 1431 N N . ASN A 1 192 ? -3.348 1.33 -14.883 1 96.44 192 ASN A N 1
ATOM 1432 C CA . ASN A 1 192 ? -4.602 0.814 -14.344 1 96.44 192 ASN A CA 1
ATOM 1433 C C . ASN A 1 192 ? -4.414 0.259 -12.938 1 96.44 192 ASN A C 1
ATOM 1435 O O . ASN A 1 192 ? -5.391 0.036 -12.219 1 96.44 192 ASN A O 1
ATOM 1439 N N . THR A 1 193 ? -3.199 0.109 -12.516 1 98.31 193 THR A N 1
ATOM 1440 C CA . THR A 1 193 ? -2.971 -0.61 -11.266 1 98.31 193 THR A CA 1
ATOM 1441 C C . THR A 1 193 ? -3.385 0.241 -10.07 1 98.31 193 THR A C 1
ATOM 1443 O O . THR A 1 193 ? -3.188 1.458 -10.062 1 98.31 193 THR A O 1
ATOM 1446 N N . THR A 1 194 ? -3.934 -0.43 -9.117 1 98.44 194 THR A N 1
ATOM 1447 C CA . THR A 1 194 ? -4.207 0.198 -7.828 1 98.44 194 THR A CA 1
ATOM 1448 C C . THR A 1 194 ? -3.084 -0.086 -6.836 1 98.44 194 THR A C 1
ATOM 1450 O O . THR A 1 194 ? -2.9 0.654 -5.867 1 98.44 194 THR A O 1
ATOM 1453 N N . ALA A 1 195 ? -2.332 -1.157 -7.055 1 98.44 195 ALA A N 1
ATOM 1454 C CA . ALA A 1 195 ? -1.191 -1.479 -6.199 1 98.44 195 ALA A CA 1
ATOM 1455 C C . ALA A 1 195 ? -0.157 -2.309 -6.957 1 98.44 195 ALA A C 1
ATOM 1457 O O . ALA A 1 195 ? -0.513 -3.154 -7.781 1 98.44 195 ALA A O 1
ATOM 1458 N N . VAL A 1 196 ? 1.065 -2.023 -6.715 1 98.81 196 VAL A N 1
ATOM 1459 C CA . VAL A 1 196 ? 2.205 -2.791 -7.207 1 98.81 196 VAL A CA 1
ATOM 1460 C C . VAL A 1 196 ? 3.111 -3.178 -6.039 1 98.81 196 VAL A C 1
ATOM 1462 O O . VAL A 1 196 ? 3.402 -2.35 -5.172 1 98.81 196 VAL A O 1
ATOM 1465 N N . GLN A 1 197 ? 3.523 -4.453 -6.008 1 98.81 197 GLN A N 1
ATOM 1466 C CA . GLN A 1 197 ? 4.352 -4.938 -4.91 1 98.81 197 GLN A CA 1
ATOM 1467 C C . GLN A 1 197 ? 5.688 -5.473 -5.422 1 98.81 197 GLN A C 1
ATOM 1469 O O . GLN A 1 197 ? 5.742 -6.117 -6.473 1 98.81 197 GLN A O 1
ATOM 1474 N N . LEU A 1 198 ? 6.723 -5.09 -4.762 1 98.88 198 LEU A N 1
ATOM 1475 C CA . LEU A 1 198 ? 8.078 -5.594 -4.973 1 98.88 198 LEU A CA 1
ATOM 1476 C C . LEU A 1 198 ? 8.523 -6.465 -3.803 1 98.88 198 LEU A C 1
ATOM 1478 O O . LEU A 1 198 ? 8.328 -6.098 -2.641 1 98.88 198 LEU A O 1
ATOM 1482 N N . TYR A 1 199 ? 9.07 -7.613 -4.137 1 98.81 199 TYR A N 1
ATOM 1483 C CA . TYR A 1 199 ? 9.609 -8.523 -3.137 1 98.81 199 TYR A CA 1
ATOM 1484 C C . TYR A 1 199 ? 11.102 -8.75 -3.355 1 98.81 199 TYR A C 1
ATOM 1486 O O . TYR A 1 199 ? 11.5 -9.461 -4.281 1 98.81 199 TYR A O 1
ATOM 1494 N N . THR A 1 200 ? 11.914 -8.203 -2.564 1 98.75 200 THR A N 1
ATOM 1495 C CA . THR A 1 200 ? 13.359 -8.414 -2.58 1 98.75 200 THR A CA 1
ATOM 1496 C C . THR A 1 200 ? 13.992 -7.914 -1.283 1 98.75 200 THR A C 1
ATOM 1498 O O . THR A 1 200 ? 13.516 -6.953 -0.681 1 98.75 200 THR A O 1
ATOM 1501 N N . VAL A 1 201 ? 15.023 -8.555 -0.844 1 98.31 201 VAL A N 1
ATOM 1502 C CA . VAL A 1 201 ? 15.781 -8.117 0.326 1 98.31 201 VAL A CA 1
ATOM 1503 C C . VAL A 1 201 ? 17 -7.309 -0.117 1 98.31 201 VAL A C 1
ATOM 1505 O O . VAL A 1 201 ? 17.797 -6.871 0.715 1 98.31 201 VAL A O 1
ATOM 1508 N N . TYR A 1 202 ? 17.172 -7.07 -1.443 1 98.44 202 TYR A N 1
ATOM 1509 C CA . TYR A 1 202 ? 18.328 -6.383 -1.992 1 98.44 202 TYR A CA 1
ATOM 1510 C C . TYR A 1 202 ? 17.984 -4.961 -2.41 1 98.44 202 TYR A C 1
ATOM 1512 O O . TYR A 1 202 ? 16.797 -4.633 -2.588 1 98.44 202 TYR A O 1
ATOM 1520 N N . ASP A 1 203 ? 19.016 -4.199 -2.545 1 97.94 203 ASP A N 1
ATOM 1521 C CA . ASP A 1 203 ? 18.859 -2.797 -2.92 1 97.94 203 ASP A CA 1
ATOM 1522 C C . ASP A 1 203 ? 18.297 -2.67 -4.332 1 97.94 203 ASP A C 1
ATOM 1524 O O . ASP A 1 203 ? 18.906 -3.127 -5.297 1 97.94 203 ASP A O 1
ATOM 1528 N N . ALA A 1 204 ? 17.141 -2.035 -4.434 1 97.31 204 ALA A N 1
ATOM 1529 C CA . ALA A 1 204 ? 16.5 -1.87 -5.73 1 97.31 204 ALA A CA 1
ATOM 1530 C C . ALA A 1 204 ? 16.422 -0.398 -6.129 1 97.31 204 ALA A C 1
ATOM 1532 O O . ALA A 1 204 ? 15.711 -0.033 -7.066 1 97.31 204 ALA A O 1
ATOM 1533 N N . TYR A 1 205 ? 17.094 0.481 -5.457 1 97.62 205 TYR A N 1
ATOM 1534 C CA . TYR A 1 205 ? 16.984 1.916 -5.691 1 97.62 205 TYR A CA 1
ATOM 1535 C C . TYR A 1 205 ? 17.344 2.262 -7.133 1 97.62 205 TYR A C 1
ATOM 1537 O O . TYR A 1 205 ? 16.688 3.09 -7.766 1 97.62 205 TYR A O 1
ATOM 1545 N N . ALA A 1 206 ? 18.359 1.628 -7.656 1 96.19 206 ALA A N 1
ATOM 1546 C CA . ALA A 1 206 ? 18.891 1.959 -8.977 1 96.19 206 ALA A CA 1
ATOM 1547 C C . ALA A 1 206 ? 17.844 1.729 -10.062 1 96.19 206 ALA A C 1
ATOM 1549 O O . ALA A 1 206 ? 17.891 2.35 -11.125 1 96.19 206 ALA A O 1
ATOM 1550 N N . VAL A 1 207 ? 16.891 0.857 -9.789 1 97.56 207 VAL A N 1
ATOM 1551 C CA . VAL A 1 207 ? 15.922 0.515 -10.828 1 97.56 207 VAL A CA 1
ATOM 1552 C C . VAL A 1 207 ? 14.633 1.304 -10.625 1 97.56 207 VAL A C 1
ATOM 1554 O O . VAL A 1 207 ? 13.758 1.308 -11.492 1 97.56 207 VAL A O 1
ATOM 1557 N N . LEU A 1 208 ? 14.445 2.014 -9.523 1 97.38 208 LEU A N 1
ATOM 1558 C CA . LEU A 1 208 ? 13.195 2.688 -9.195 1 97.38 208 LEU A CA 1
ATOM 1559 C C . LEU A 1 208 ? 12.859 3.744 -10.242 1 97.38 208 LEU A C 1
ATOM 1561 O O . LEU A 1 208 ? 11.938 3.562 -11.039 1 97.38 208 LEU A O 1
ATOM 1565 N N . GLU A 1 209 ? 13.648 4.707 -10.328 1 95.81 209 GLU A N 1
ATOM 1566 C CA . GLU A 1 209 ? 13.336 5.777 -11.266 1 95.81 209 GLU A CA 1
ATOM 1567 C C . GLU A 1 209 ? 13.602 5.344 -12.703 1 95.81 209 GLU A C 1
ATOM 1569 O O . GLU A 1 209 ? 12.773 5.555 -13.594 1 95.81 209 GLU A O 1
ATOM 1574 N N . THR A 1 210 ? 14.727 4.656 -12.938 1 95.12 210 THR A N 1
ATOM 1575 C CA . THR A 1 210 ? 15.227 4.434 -14.289 1 95.12 210 THR A CA 1
ATOM 1576 C C . THR A 1 210 ? 14.367 3.416 -15.031 1 95.12 210 THR A C 1
ATOM 1578 O O . THR A 1 210 ? 14.227 3.484 -16.25 1 95.12 210 THR A O 1
ATOM 1581 N N . GLU A 1 211 ? 13.852 2.469 -14.273 1 97.81 211 GLU A N 1
ATOM 1582 C CA . GLU A 1 211 ? 13.109 1.418 -14.953 1 97.81 211 GLU A CA 1
ATOM 1583 C C . GLU A 1 211 ? 11.641 1.421 -14.539 1 97.81 211 GLU A C 1
ATOM 1585 O O . GLU A 1 211 ? 10.75 1.603 -15.375 1 97.81 211 GLU A O 1
ATOM 1590 N N . LEU A 1 212 ? 11.375 1.305 -13.273 1 98.44 212 LEU A N 1
ATOM 1591 C CA . LEU A 1 212 ? 10 1.283 -12.781 1 98.44 212 LEU A CA 1
ATOM 1592 C C . LEU A 1 212 ? 9.305 2.615 -13.055 1 98.44 212 LEU A C 1
ATOM 1594 O O . LEU A 1 212 ? 8.188 2.643 -13.562 1 98.44 212 LEU A O 1
ATOM 1598 N N . GLY A 1 213 ? 9.984 3.705 -12.695 1 97.75 213 GLY A N 1
ATOM 1599 C CA . GLY A 1 213 ? 9.438 5.035 -12.906 1 97.75 213 GLY A CA 1
ATOM 1600 C C . GLY A 1 213 ? 9.156 5.332 -14.367 1 97.75 213 GLY A C 1
ATOM 1601 O O . GLY A 1 213 ? 8.094 5.859 -14.711 1 97.75 213 GLY A O 1
ATOM 1602 N N . ARG A 1 214 ? 10.094 5.008 -15.219 1 96.38 214 ARG A N 1
ATOM 1603 C CA . ARG A 1 214 ? 9.961 5.254 -16.656 1 96.38 214 ARG A CA 1
ATOM 1604 C C . ARG A 1 214 ? 8.742 4.535 -17.219 1 96.38 214 ARG A C 1
ATOM 1606 O O . ARG A 1 214 ? 8.07 5.059 -18.109 1 96.38 214 ARG A O 1
ATOM 1613 N N . ARG A 1 215 ? 8.438 3.387 -16.688 1 97.88 215 ARG A N 1
ATOM 1614 C CA . ARG A 1 215 ? 7.344 2.568 -17.219 1 97.88 215 ARG A CA 1
ATOM 1615 C C . ARG A 1 215 ? 6.004 3 -16.625 1 97.88 215 ARG A C 1
ATOM 1617 O O . ARG A 1 215 ? 4.949 2.574 -17.094 1 97.88 215 ARG A O 1
ATOM 1624 N N . GLY A 1 216 ? 6.078 3.795 -15.531 1 97.44 216 GLY A N 1
ATOM 1625 C CA . GLY A 1 216 ? 4.848 4.262 -14.914 1 97.44 216 GLY A CA 1
ATOM 1626 C C . GLY A 1 216 ? 4.43 3.436 -13.711 1 97.44 216 GLY A C 1
ATOM 1627 O O . GLY A 1 216 ? 3.324 3.6 -13.188 1 97.44 216 GLY A O 1
ATOM 1628 N N . VAL A 1 217 ? 5.297 2.6 -13.195 1 98.31 217 VAL A N 1
ATOM 1629 C CA . VAL A 1 217 ? 5 1.64 -12.141 1 98.31 217 VAL A CA 1
ATOM 1630 C C . VAL A 1 217 ? 4.758 2.377 -10.82 1 98.31 217 VAL A C 1
ATOM 1632 O O . VAL A 1 217 ? 3.969 1.931 -9.992 1 98.31 217 VAL A O 1
ATOM 1635 N N . LEU A 1 218 ? 5.367 3.529 -10.617 1 97.94 218 LEU A N 1
ATOM 1636 C CA . LEU A 1 218 ? 5.477 4.141 -9.305 1 97.94 218 LEU A CA 1
ATOM 1637 C C . LEU A 1 218 ? 4.336 5.129 -9.062 1 97.94 218 LEU A C 1
ATOM 1639 O O . LEU A 1 218 ? 4.32 5.836 -8.055 1 97.94 218 LEU A O 1
ATOM 1643 N N . ARG A 1 219 ? 3.357 5.238 -9.898 1 94.56 219 ARG A N 1
ATOM 1644 C CA . ARG A 1 219 ? 2.338 6.281 -9.898 1 94.56 219 ARG A CA 1
ATOM 1645 C C . ARG A 1 219 ? 1.583 6.309 -8.57 1 94.56 219 ARG A C 1
ATOM 1647 O O . ARG A 1 219 ? 1.234 7.379 -8.07 1 94.56 219 ARG A O 1
ATOM 1654 N N . ASN A 1 220 ? 1.349 5.074 -7.992 1 95 220 ASN A N 1
ATOM 1655 C CA . ASN A 1 220 ? 0.587 4.98 -6.75 1 95 220 ASN A CA 1
ATOM 1656 C C . ASN A 1 220 ? 1.46 4.512 -5.59 1 95 220 ASN A C 1
ATOM 1658 O O . ASN A 1 220 ? 0.952 3.98 -4.602 1 95 220 ASN A O 1
ATOM 1662 N N . GLY A 1 221 ? 2.762 4.711 -5.754 1 97.62 221 GLY A N 1
ATOM 1663 C CA . GLY A 1 221 ? 3.67 4.145 -4.77 1 97.62 221 GLY A CA 1
ATOM 1664 C C . GLY A 1 221 ? 3.984 2.68 -5.02 1 97.62 221 GLY A C 1
ATOM 1665 O O . GLY A 1 221 ? 3.217 1.981 -5.688 1 97.62 221 GLY A O 1
ATOM 1666 N N . LEU A 1 222 ? 5.102 2.264 -4.594 1 98.62 222 LEU A N 1
ATOM 1667 C CA . LEU A 1 222 ? 5.559 0.88 -4.656 1 98.62 222 LEU A CA 1
ATOM 1668 C C . LEU A 1 222 ? 5.578 0.253 -3.264 1 98.62 222 LEU A C 1
ATOM 1670 O O . LEU A 1 222 ? 6.27 0.74 -2.369 1 98.62 222 LEU A O 1
ATOM 1674 N N . THR A 1 223 ? 4.777 -0.788 -3.057 1 98.75 223 THR A N 1
ATOM 1675 C CA . THR A 1 223 ? 4.863 -1.484 -1.778 1 98.75 223 THR A CA 1
ATOM 1676 C C . THR A 1 223 ? 6.016 -2.482 -1.779 1 98.75 223 THR A C 1
ATOM 1678 O O . THR A 1 223 ? 5.973 -3.486 -2.492 1 98.75 223 THR A O 1
ATOM 1681 N N . TRP A 1 224 ? 7.016 -2.146 -1.069 1 98.62 224 TRP A N 1
ATOM 1682 C CA . TRP A 1 224 ? 8.219 -2.967 -0.977 1 98.62 224 TRP A CA 1
ATOM 1683 C C . TRP A 1 224 ? 8.156 -3.895 0.232 1 98.62 224 TRP A C 1
ATOM 1685 O O . TRP A 1 224 ? 8.133 -3.434 1.375 1 98.62 224 TRP A O 1
ATOM 1695 N N . HIS A 1 225 ? 8.039 -5.18 -0.004 1 98.56 225 HIS A N 1
ATOM 1696 C CA . HIS A 1 225 ? 8.164 -6.211 1.021 1 98.56 225 HIS A CA 1
ATOM 1697 C C . HIS A 1 225 ? 9.594 -6.734 1.109 1 98.56 225 HIS A C 1
ATOM 1699 O O . HIS A 1 225 ? 10.141 -7.215 0.116 1 98.56 225 HIS A O 1
ATOM 1705 N N . PHE A 1 226 ? 10.164 -6.598 2.268 1 98.38 226 PHE A N 1
ATOM 1706 C CA . PHE A 1 226 ? 11.516 -7.09 2.498 1 98.38 226 PHE A CA 1
ATOM 1707 C C . PHE A 1 226 ? 11.531 -8.609 2.602 1 98.38 226 PHE A C 1
ATOM 1709 O O . PHE A 1 226 ? 11.875 -9.164 3.648 1 98.38 226 PHE A O 1
ATOM 1716 N N . ASP A 1 227 ? 11.133 -9.25 1.522 1 98.56 227 ASP A N 1
ATOM 1717 C CA . ASP A 1 227 ? 10.914 -10.695 1.399 1 98.56 227 ASP A CA 1
ATOM 1718 C C . ASP A 1 227 ? 11.75 -11.281 0.26 1 98.56 227 ASP A C 1
ATOM 1720 O O . ASP A 1 227 ? 12.141 -10.562 -0.661 1 98.56 227 ASP A O 1
ATOM 1724 N N . ARG A 1 228 ? 11.977 -12.562 0.345 1 98.19 228 ARG A N 1
ATOM 1725 C CA . ARG A 1 228 ? 12.594 -13.32 -0.736 1 98.19 228 ARG A CA 1
ATOM 1726 C C . ARG A 1 228 ? 11.547 -14.086 -1.533 1 98.19 228 ARG A C 1
ATOM 1728 O O . ARG A 1 228 ? 10.531 -14.516 -0.982 1 98.19 228 ARG A O 1
ATOM 1735 N N . PRO A 1 229 ? 11.789 -14.227 -2.855 1 96.38 229 PRO A N 1
ATOM 1736 C CA . PRO A 1 229 ? 10.938 -15.148 -3.613 1 96.38 229 PRO A CA 1
ATOM 1737 C C . PRO A 1 229 ? 10.93 -16.562 -3.025 1 96.38 229 PRO A C 1
ATOM 1739 O O . PRO A 1 229 ? 11.789 -16.891 -2.207 1 96.38 229 PRO A O 1
ATOM 1742 N N . PRO A 1 230 ? 9.969 -17.344 -3.381 1 92.75 230 PRO A N 1
ATOM 1743 C CA . PRO A 1 230 ? 9.727 -18.594 -2.67 1 92.75 230 PRO A CA 1
ATOM 1744 C C . PRO A 1 230 ? 10.75 -19.688 -3.012 1 92.75 230 PRO A C 1
ATOM 1746 O O . PRO A 1 230 ? 10.836 -20.703 -2.316 1 92.75 230 PRO A O 1
ATOM 1749 N N . VAL A 1 231 ? 11.484 -19.547 -4.059 1 90.81 231 VAL A N 1
ATOM 1750 C CA . VAL A 1 231 ? 12.438 -20.578 -4.48 1 90.81 231 VAL A CA 1
ATOM 1751 C C . VAL A 1 231 ? 13.859 -20.094 -4.234 1 90.81 231 VAL A C 1
ATOM 1753 O O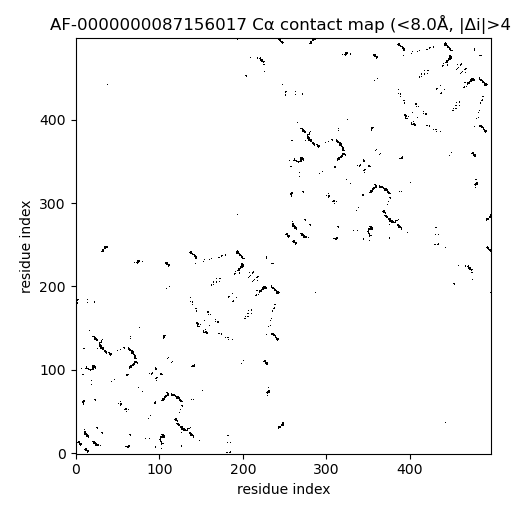 . VAL A 1 231 ? 14.203 -18.953 -4.543 1 90.81 231 VAL A O 1
ATOM 1756 N N . VAL A 1 232 ? 14.672 -21 -3.758 1 93 232 VAL A N 1
ATOM 1757 C CA . VAL A 1 232 ? 16.062 -20.672 -3.461 1 93 232 VAL A CA 1
ATOM 1758 C C . VAL A 1 232 ? 16.75 -20.156 -4.719 1 93 232 VAL A C 1
ATOM 1760 O O . VAL A 1 232 ? 16.609 -20.734 -5.801 1 93 232 VAL A O 1
ATOM 1763 N N . GLY A 1 233 ? 17.484 -19.078 -4.539 1 92.56 233 GLY A N 1
ATOM 1764 C CA . GLY A 1 233 ? 18.266 -18.547 -5.645 1 92.56 233 GLY A CA 1
ATOM 1765 C C . GLY A 1 233 ? 17.609 -17.344 -6.316 1 92.56 233 GLY A C 1
ATOM 1766 O O . GLY A 1 233 ? 18.266 -16.578 -7.02 1 92.56 233 GLY A O 1
ATOM 1767 N N . LEU A 1 234 ? 16.312 -17.188 -6.164 1 95.19 234 LEU A N 1
ATOM 1768 C CA . LEU A 1 234 ? 15.625 -16.031 -6.727 1 95.19 234 LEU A CA 1
ATOM 1769 C C . LEU A 1 234 ? 15.742 -14.82 -5.797 1 95.19 234 LEU A C 1
ATOM 1771 O O . LEU A 1 234 ? 15.719 -14.977 -4.57 1 95.19 234 LEU A O 1
ATOM 1775 N N . ASP A 1 235 ? 15.867 -13.625 -6.383 1 97.62 235 ASP A N 1
ATOM 1776 C CA . ASP A 1 235 ? 16.172 -12.422 -5.609 1 97.62 235 ASP A CA 1
ATOM 1777 C C . ASP A 1 235 ? 15.086 -11.367 -5.785 1 97.62 235 ASP A C 1
ATOM 1779 O O . ASP A 1 235 ? 15.016 -10.414 -5.008 1 97.62 235 ASP A O 1
ATOM 1783 N N . TYR A 1 236 ? 14.32 -11.508 -6.797 1 98.31 236 TYR A N 1
ATOM 1784 C CA . TYR A 1 236 ? 13.453 -10.43 -7.246 1 98.31 236 TYR A CA 1
ATOM 1785 C C . TYR A 1 236 ? 12.109 -10.969 -7.715 1 98.31 236 TYR A C 1
ATOM 1787 O O . TYR A 1 236 ? 12.047 -11.867 -8.562 1 98.31 236 TYR A O 1
ATOM 1795 N N . GLU A 1 237 ? 11.078 -10.492 -7.145 1 98.38 237 GLU A N 1
ATOM 1796 C CA . GLU A 1 237 ? 9.727 -10.875 -7.547 1 98.38 237 GLU A CA 1
ATOM 1797 C C . GLU A 1 237 ? 8.766 -9.695 -7.434 1 98.38 237 GLU A C 1
ATOM 1799 O O . GLU A 1 237 ? 8.977 -8.781 -6.633 1 98.38 237 GLU A O 1
ATOM 1804 N N . MET A 1 238 ? 7.719 -9.633 -8.312 1 98.75 238 MET A N 1
ATOM 1805 C CA . MET A 1 238 ? 6.691 -8.594 -8.258 1 98.75 238 MET A CA 1
ATOM 1806 C C . MET A 1 238 ? 5.309 -9.188 -8.484 1 98.75 238 MET A C 1
ATOM 1808 O O . MET A 1 238 ? 5.176 -10.258 -9.086 1 98.75 238 MET A O 1
ATOM 1812 N N . ASP A 1 239 ? 4.336 -8.578 -8.008 1 98.81 239 ASP A N 1
ATOM 1813 C CA . ASP A 1 239 ? 2.945 -8.758 -8.414 1 98.81 239 ASP A CA 1
ATOM 1814 C C . ASP A 1 239 ? 2.211 -7.422 -8.461 1 98.81 239 ASP A C 1
ATOM 1816 O O . ASP A 1 239 ? 2.781 -6.383 -8.125 1 98.81 239 ASP A O 1
ATOM 1820 N N . CYS A 1 240 ? 1.049 -7.391 -8.977 1 98.88 240 CYS A N 1
ATOM 1821 C CA . CYS A 1 240 ? 0.269 -6.16 -9.047 1 98.88 240 CYS A CA 1
ATOM 1822 C C . CYS A 1 240 ? -1.222 -6.465 -9.148 1 98.88 240 CYS A C 1
ATOM 1824 O O . CYS A 1 240 ? -1.616 -7.629 -9.258 1 98.88 240 CYS A O 1
ATOM 1826 N N . ARG A 1 241 ? -1.959 -5.441 -8.984 1 98.88 241 ARG A N 1
ATOM 1827 C CA . ARG A 1 241 ? -3.404 -5.641 -9.023 1 98.88 241 ARG A CA 1
ATOM 1828 C C . ARG A 1 241 ? -4.129 -4.34 -9.359 1 98.88 241 ARG A C 1
ATOM 1830 O O . ARG A 1 241 ? -3.561 -3.254 -9.219 1 98.88 241 ARG A O 1
ATOM 1837 N N . ARG A 1 242 ? -5.25 -4.496 -9.875 1 98.62 242 ARG A N 1
ATOM 1838 C CA . ARG A 1 242 ? -6.309 -3.494 -9.922 1 98.62 242 ARG A CA 1
ATOM 1839 C C . ARG A 1 242 ? -7.527 -3.949 -9.125 1 98.62 242 ARG A C 1
ATOM 1841 O O . ARG A 1 242 ? -8.32 -4.758 -9.609 1 98.62 242 ARG A O 1
ATOM 1848 N N . VAL A 1 243 ? -7.633 -3.543 -7.938 1 98.69 243 VAL A N 1
ATOM 1849 C CA . VAL A 1 243 ? -8.75 -3.842 -7.047 1 98.69 243 VAL A CA 1
ATOM 1850 C C . VAL A 1 243 ? -9.25 -2.553 -6.402 1 98.69 243 VAL A C 1
ATOM 1852 O O . VAL A 1 243 ? -8.461 -1.715 -5.969 1 98.69 243 VAL A O 1
ATOM 1855 N N . HIS A 1 244 ? -10.555 -2.354 -6.289 1 98.25 244 HIS A N 1
ATOM 1856 C CA . HIS A 1 244 ? -11.102 -1.062 -5.875 1 98.25 244 HIS A CA 1
ATOM 1857 C C . HIS A 1 244 ? -11.586 -1.106 -4.43 1 98.25 244 HIS A C 1
ATOM 1859 O O . HIS A 1 244 ? -11.969 -0.078 -3.869 1 98.25 244 HIS A O 1
ATOM 1865 N N . LEU A 1 245 ? -11.602 -2.289 -3.846 1 98.44 245 LEU A N 1
ATOM 1866 C CA . LEU A 1 245 ? -11.961 -2.447 -2.439 1 98.44 245 LEU A CA 1
ATOM 1867 C C . LEU A 1 245 ? -10.984 -3.389 -1.736 1 98.44 245 LEU A C 1
ATOM 1869 O O . LEU A 1 245 ? -10.805 -4.531 -2.16 1 98.44 245 LEU A O 1
ATOM 1873 N N . GLU A 1 246 ? -10.328 -2.91 -0.703 1 98.62 246 GLU A N 1
ATOM 1874 C CA . GLU A 1 246 ? -9.453 -3.715 0.146 1 98.62 246 GLU A CA 1
ATOM 1875 C C . GLU A 1 246 ? -9.852 -3.605 1.613 1 98.62 246 GLU A C 1
ATOM 1877 O O . GLU A 1 246 ? -10.188 -2.52 2.092 1 98.62 246 GLU A O 1
ATOM 1882 N N . ARG A 1 247 ? -9.883 -4.77 2.301 1 98.44 247 ARG A N 1
ATOM 1883 C CA . ARG A 1 247 ? -10.211 -4.84 3.719 1 98.44 247 ARG A CA 1
ATOM 1884 C C . ARG A 1 247 ? -9.102 -5.523 4.512 1 98.44 247 ARG A C 1
ATOM 1886 O O . ARG A 1 247 ? -8.438 -6.422 4 1 98.44 247 ARG A O 1
ATOM 1893 N N . VAL A 1 248 ? -8.953 -5.051 5.66 1 98.44 248 VAL A N 1
ATOM 1894 C CA . VAL A 1 248 ? -8.102 -5.754 6.617 1 98.44 248 VAL A CA 1
ATOM 1895 C C . VAL A 1 248 ? -8.969 -6.387 7.703 1 98.44 248 VAL A C 1
ATOM 1897 O O . VAL A 1 248 ? -9.82 -5.719 8.297 1 98.44 248 VAL A O 1
ATOM 1900 N N . VAL A 1 249 ? -8.773 -7.652 7.953 1 97.44 249 VAL A N 1
ATOM 1901 C CA . VAL A 1 249 ? -9.602 -8.367 8.914 1 97.44 249 VAL A CA 1
ATOM 1902 C C . VAL A 1 249 ? -8.727 -9.008 9.984 1 97.44 249 VAL A C 1
ATOM 1904 O O . VAL A 1 249 ? -7.551 -9.305 9.734 1 97.44 249 VAL A O 1
ATOM 1907 N N . MET B 1 1 ? 3.229 16.609 24.766 1 50.97 1 MET B N 1
ATOM 1908 C CA . MET B 1 1 ? 1.91 16.266 25.297 1 50.97 1 MET B CA 1
ATOM 1909 C C . MET B 1 1 ? 1.023 15.688 24.188 1 50.97 1 MET B C 1
ATOM 1911 O O . MET B 1 1 ? 0.918 16.266 23.109 1 50.97 1 MET B O 1
ATOM 1915 N N . THR B 1 2 ? 0.824 14.188 24.094 1 69.06 2 THR B N 1
ATOM 1916 C CA . THR B 1 2 ? 0.02 13.25 23.328 1 69.06 2 THR B CA 1
ATOM 1917 C C . THR B 1 2 ? -1.468 13.492 23.562 1 69.06 2 THR B C 1
ATOM 1919 O O . THR B 1 2 ? -2.287 12.594 23.359 1 69.06 2 THR B O 1
ATOM 1922 N N . SER B 1 3 ? -1.826 14.703 23.812 1 90 3 SER B N 1
ATOM 1923 C CA . SER B 1 3 ? -3.234 14.93 24.125 1 90 3 SER B CA 1
ATOM 1924 C C . SER B 1 3 ? -4.062 15.086 22.844 1 90 3 SER B C 1
ATOM 1926 O O . SER B 1 3 ? -3.568 15.586 21.844 1 90 3 SER B O 1
ATOM 1928 N N . THR B 1 4 ? -5.211 14.523 22.844 1 96.31 4 THR B N 1
ATOM 1929 C CA . THR B 1 4 ? -6.121 14.594 21.703 1 96.31 4 THR B CA 1
ATOM 1930 C C . THR B 1 4 ? -7.387 15.367 22.078 1 96.31 4 THR B C 1
ATOM 1932 O O . THR B 1 4 ? -7.703 15.523 23.266 1 96.31 4 THR B O 1
ATOM 1935 N N . ILE B 1 5 ? -7.938 15.992 21.125 1 96.81 5 ILE B N 1
ATOM 1936 C CA . ILE B 1 5 ? -9.18 16.75 21.234 1 96.81 5 ILE B CA 1
ATOM 1937 C C . ILE B 1 5 ? -10.258 16.109 20.375 1 96.81 5 ILE B C 1
ATOM 1939 O O . ILE B 1 5 ? -10 15.703 19.234 1 96.81 5 ILE B O 1
ATOM 1943 N N . GLU B 1 6 ? -11.477 16.031 20.906 1 96.5 6 GLU B N 1
ATOM 1944 C CA . GLU B 1 6 ? -12.57 15.453 20.125 1 96.5 6 GLU B CA 1
ATOM 1945 C C . GLU B 1 6 ? -13.094 16.453 19.094 1 96.5 6 GLU B C 1
ATOM 1947 O O . GLU B 1 6 ? -13.219 17.641 19.375 1 96.5 6 GLU B O 1
ATOM 1952 N N . ALA B 1 7 ? -13.391 15.961 17.922 1 94.56 7 ALA B N 1
ATOM 1953 C CA . ALA B 1 7 ? -14 16.734 16.844 1 94.56 7 ALA B CA 1
ATOM 1954 C C . ALA B 1 7 ? -15.406 16.234 16.531 1 94.56 7 ALA B C 1
ATOM 1956 O O . ALA B 1 7 ? -15.734 15.086 16.812 1 94.56 7 ALA B O 1
ATOM 1957 N N . PRO B 1 8 ? -16.281 17.062 15.992 1 92.44 8 PRO B N 1
ATOM 1958 C CA . PRO B 1 8 ? -17.672 16.688 15.758 1 92.44 8 PRO B CA 1
ATOM 1959 C C . PRO B 1 8 ? -17.828 15.617 14.672 1 92.44 8 PRO B C 1
ATOM 1961 O O . PRO B 1 8 ? -18.891 15 14.555 1 92.44 8 PRO B O 1
ATOM 1964 N N . GLY B 1 9 ? -16.891 15.234 13.969 1 95.88 9 GLY B N 1
ATOM 1965 C CA . GLY B 1 9 ? -17 14.305 12.859 1 95.88 9 GLY B CA 1
ATOM 1966 C C . GLY B 1 9 ? -16.781 12.859 13.281 1 95.88 9 GLY B C 1
ATOM 1967 O O . GLY B 1 9 ? -16.75 11.961 12.438 1 95.88 9 GLY B O 1
ATOM 1968 N N . GLY B 1 10 ? -16.688 12.586 14.586 1 97.56 10 GLY B N 1
ATOM 1969 C CA . GLY B 1 10 ? -16.562 11.219 15.07 1 97.56 10 GLY B CA 1
ATOM 1970 C C . GLY B 1 10 ? -15.125 10.773 15.266 1 97.56 10 GLY B C 1
ATOM 1971 O O . GLY B 1 10 ? -14.836 9.578 15.273 1 97.56 10 GLY B O 1
ATOM 1972 N N . TYR B 1 11 ? -14.289 11.734 15.391 1 98.5 11 TYR B N 1
ATOM 1973 C CA . TYR B 1 11 ? -12.891 11.414 15.648 1 98.5 11 TYR B CA 1
ATOM 1974 C C . TYR B 1 11 ? -12.281 12.398 16.641 1 98.5 11 TYR B C 1
ATOM 1976 O O . TYR B 1 11 ? -12.883 13.422 16.953 1 98.5 11 TYR B O 1
ATOM 1984 N N . ARG B 1 12 ? -11.203 11.977 17.234 1 98.31 12 ARG B N 1
ATOM 1985 C CA . ARG B 1 12 ? -10.32 12.867 17.969 1 98.31 12 ARG B CA 1
ATOM 1986 C C . ARG B 1 12 ? -9.039 13.148 17.203 1 98.31 12 ARG B C 1
ATOM 1988 O O . ARG B 1 12 ? -8.656 12.367 16.328 1 98.31 12 ARG B O 1
ATOM 1995 N N . PHE B 1 13 ? -8.477 14.258 17.484 1 98.19 13 PHE B N 1
ATOM 1996 C CA . PHE B 1 13 ? -7.273 14.625 16.75 1 98.19 13 PHE B CA 1
ATOM 1997 C C . PHE B 1 13 ? -6.191 15.133 17.688 1 98.19 13 PHE B C 1
ATOM 1999 O O . PHE B 1 13 ? -6.488 15.578 18.797 1 98.19 13 PHE B O 1
ATOM 2006 N N . MET B 1 14 ? -4.977 14.938 17.328 1 97.5 14 MET B N 1
ATOM 2007 C CA . MET B 1 14 ? -3.812 15.523 18 1 97.5 14 MET B CA 1
ATOM 2008 C C . MET B 1 14 ? -3.42 16.844 17.359 1 97.5 14 MET B C 1
ATOM 2010 O O . MET B 1 14 ? -3.01 16.875 16.188 1 97.5 14 MET B O 1
ATOM 2014 N N . PRO B 1 15 ? -3.5 17.906 18.094 1 94.44 15 PRO B N 1
ATOM 2015 C CA . PRO B 1 15 ? -3.188 19.203 17.5 1 94.44 15 PRO B CA 1
ATOM 2016 C C . PRO B 1 15 ? -1.771 19.266 16.938 1 94.44 15 PRO B C 1
ATOM 2018 O O . PRO B 1 15 ? -0.852 18.656 17.484 1 94.44 15 PRO B O 1
ATOM 2021 N N . GLY B 1 16 ? -1.675 19.938 15.844 1 90.31 16 GLY B N 1
ATOM 2022 C CA . GLY B 1 16 ? -0.41 20.25 15.203 1 90.31 16 GLY B CA 1
ATOM 2023 C C . GLY B 1 16 ? -0.257 21.734 14.883 1 90.31 16 GLY B C 1
ATOM 2024 O O . GLY B 1 16 ? -0.41 22.578 15.766 1 90.31 16 GLY B O 1
ATOM 2025 N N . VAL B 1 17 ? 0.144 22 13.711 1 85.5 17 VAL B N 1
ATOM 2026 C CA . VAL B 1 17 ? 0.235 23.375 13.258 1 85.5 17 VAL B CA 1
ATOM 2027 C C . VAL B 1 17 ? -1.102 23.812 12.664 1 85.5 17 VAL B C 1
ATOM 2029 O O . VAL B 1 17 ? -2.062 23.047 12.641 1 85.5 17 VAL B O 1
ATOM 2032 N N . SER B 1 18 ? -1.233 25.047 12.258 1 82.06 18 SER B N 1
ATOM 2033 C CA . SER B 1 18 ? -2.506 25.594 11.805 1 82.06 18 SER B CA 1
ATOM 2034 C C . SER B 1 18 ? -2.971 24.906 10.523 1 82.06 18 SER B C 1
ATOM 2036 O O . SER B 1 18 ? -4.168 24.891 10.219 1 82.06 18 SER B O 1
ATOM 2038 N N . GLN B 1 19 ? -2.104 24.266 9.836 1 84.94 19 GLN B N 1
ATOM 2039 C CA . GLN B 1 19 ? -2.398 23.734 8.508 1 84.94 19 GLN B CA 1
ATOM 2040 C C . GLN B 1 19 ? -2.932 22.312 8.578 1 84.94 19 GLN B C 1
ATOM 2042 O O . GLN B 1 19 ? -3.605 21.844 7.656 1 84.94 19 GLN B O 1
ATOM 2047 N N . TYR B 1 20 ? -2.553 21.656 9.656 1 91.81 20 TYR B N 1
ATOM 2048 C CA . TYR B 1 20 ? -2.979 20.266 9.789 1 91.81 20 TYR B CA 1
ATOM 2049 C C . TYR B 1 20 ? -2.799 19.781 11.219 1 91.81 20 TYR B C 1
ATOM 2051 O O . TYR B 1 20 ? -2.1 20.406 12.016 1 91.81 20 TYR B O 1
ATOM 2059 N N . SER B 1 21 ? -3.48 18.75 11.547 1 95.69 21 SER B N 1
ATOM 2060 C CA . SER B 1 21 ? -3.252 18.047 12.805 1 95.69 21 SER B CA 1
ATOM 2061 C C . SER B 1 21 ? -2.203 16.938 12.648 1 95.69 21 SER B C 1
ATOM 2063 O O . SER B 1 21 ? -1.854 16.578 11.523 1 95.69 21 SER B O 1
ATOM 2065 N N . CYS B 1 22 ? -1.728 16.422 13.727 1 96.94 22 CYS B N 1
ATOM 2066 C CA . CYS B 1 22 ? -0.695 15.383 13.711 1 96.94 22 CYS B CA 1
ATOM 2067 C C . CYS B 1 22 ? -1.296 14.016 13.422 1 96.94 22 CYS B C 1
ATOM 2069 O O . CYS B 1 22 ? -0.571 13.07 13.117 1 96.94 22 CYS B O 1
ATOM 2071 N N . GLY B 1 23 ? -2.57 13.891 13.531 1 98.44 23 GLY B N 1
ATOM 2072 C CA . GLY B 1 23 ? -3.268 12.633 13.312 1 98.44 23 GLY B CA 1
ATOM 2073 C C . GLY B 1 23 ? -4.684 12.633 13.859 1 98.44 23 GLY B C 1
ATOM 2074 O O . GLY B 1 23 ? -5.074 13.547 14.586 1 98.44 23 GLY B O 1
ATOM 2075 N N . ILE B 1 24 ? -5.391 11.609 13.445 1 98.81 24 ILE B N 1
ATOM 2076 C CA . ILE B 1 24 ? -6.75 11.438 13.953 1 98.81 24 ILE B CA 1
ATOM 2077 C C . ILE B 1 24 ? -6.961 9.984 14.367 1 98.81 24 ILE B C 1
ATOM 2079 O O . ILE B 1 24 ? -6.285 9.078 13.867 1 98.81 24 ILE B O 1
ATOM 2083 N N . GLY B 1 25 ? -7.832 9.75 15.297 1 98.69 25 GLY B N 1
ATOM 2084 C CA . GLY B 1 25 ? -8.336 8.453 15.711 1 98.69 25 GLY B CA 1
ATOM 2085 C C . GLY B 1 25 ? -9.844 8.406 15.844 1 98.69 25 GLY B C 1
ATOM 2086 O O . GLY B 1 25 ? -10.453 9.352 16.344 1 98.69 25 GLY B O 1
ATOM 2087 N N . ALA B 1 26 ? -10.422 7.395 15.375 1 98.69 26 ALA B N 1
ATOM 2088 C CA . ALA B 1 26 ? -11.875 7.262 15.438 1 98.69 26 ALA B CA 1
ATOM 2089 C C . ALA B 1 26 ? -12.352 7.176 16.891 1 98.69 26 ALA B C 1
ATOM 2091 O O . ALA B 1 26 ? -11.719 6.516 17.719 1 98.69 26 ALA B O 1
ATOM 2092 N N . LEU B 1 27 ? -13.406 7.812 17.219 1 97.88 27 LEU B N 1
ATOM 2093 C CA . LEU B 1 27 ? -14.07 7.668 18.516 1 97.88 27 LEU B CA 1
ATOM 2094 C C . LEU B 1 27 ? -14.82 6.348 18.594 1 97.88 27 LEU B C 1
ATOM 2096 O O . LEU B 1 27 ? -15.102 5.723 17.562 1 97.88 27 LEU B O 1
ATOM 2100 N N . PRO B 1 28 ? -15.094 5.898 19.875 1 96.12 28 PRO B N 1
ATOM 2101 C CA . PRO B 1 28 ? -15.953 4.719 19.984 1 96.12 28 PRO B CA 1
ATOM 2102 C C . PRO B 1 28 ? -17.234 4.848 19.172 1 96.12 28 PRO B C 1
ATOM 2104 O O . PRO B 1 28 ? -17.875 5.902 19.188 1 96.12 28 PRO B O 1
ATOM 2107 N N . GLY B 1 29 ? -17.547 3.811 18.438 1 97.44 29 GLY B N 1
ATOM 2108 C CA . GLY B 1 29 ? -18.734 3.826 17.609 1 97.44 29 GLY B CA 1
ATOM 2109 C C . GLY B 1 29 ? -18.453 4.277 16.188 1 97.44 29 GLY B C 1
ATOM 2110 O O . GLY B 1 29 ? -19.375 4.352 15.359 1 97.44 29 GLY B O 1
ATOM 2111 N N . PHE B 1 30 ? -17.203 4.598 15.875 1 98.31 30 PHE B N 1
ATOM 2112 C CA . PHE B 1 30 ? -16.812 5.023 14.539 1 98.31 30 PHE B CA 1
ATOM 2113 C C . PHE B 1 30 ? -15.594 4.254 14.055 1 98.31 30 PHE B C 1
ATOM 2115 O O . PHE B 1 30 ? -14.914 3.598 14.844 1 98.31 30 PHE B O 1
ATOM 2122 N N . ALA B 1 31 ? -15.375 4.25 12.797 1 98.69 31 ALA B N 1
ATOM 2123 C CA . ALA B 1 31 ? -14.156 3.789 12.133 1 98.69 31 ALA B CA 1
ATOM 2124 C C . ALA B 1 31 ? -13.719 4.773 11.055 1 98.69 31 ALA B C 1
ATOM 2126 O O . ALA B 1 31 ? -14.523 5.574 10.57 1 98.69 31 ALA B O 1
ATOM 2127 N N . ILE B 1 32 ? -12.5 4.746 10.742 1 98.81 32 ILE B N 1
ATOM 2128 C CA . ILE B 1 32 ? -11.977 5.574 9.656 1 98.81 32 ILE B CA 1
ATOM 2129 C C . ILE B 1 32 ? -11.852 4.742 8.383 1 98.81 32 ILE B C 1
ATOM 2131 O O . ILE B 1 32 ? -11.312 3.633 8.414 1 98.81 32 ILE B O 1
ATOM 2135 N N . GLU B 1 33 ? -12.367 5.223 7.273 1 98.81 33 GLU B N 1
ATOM 2136 C CA . GLU B 1 33 ? -12.195 4.637 5.949 1 98.81 33 GLU B CA 1
ATOM 2137 C C . GLU B 1 33 ? -11.328 5.523 5.059 1 98.81 33 GLU B C 1
ATOM 2139 O O . GLU B 1 33 ? -11.383 6.75 5.156 1 98.81 33 GLU B O 1
ATOM 2144 N N . ARG B 1 34 ? -10.523 4.941 4.234 1 98.88 34 ARG B N 1
ATOM 2145 C CA . ARG B 1 34 ? -9.695 5.676 3.285 1 98.88 34 ARG B CA 1
ATOM 2146 C C . ARG B 1 34 ? -10.211 5.504 1.86 1 98.88 34 ARG B C 1
ATOM 2148 O O . ARG B 1 34 ? -10.555 4.391 1.449 1 98.88 34 ARG B O 1
ATOM 2155 N N . VAL B 1 35 ? -10.281 6.57 1.182 1 98.88 35 VAL B N 1
ATOM 2156 C CA . VAL B 1 35 ? -10.664 6.586 -0.226 1 98.88 35 VAL B CA 1
ATOM 2157 C C . VAL B 1 35 ? -9.555 7.207 -1.062 1 98.88 35 VAL B C 1
ATOM 2159 O O . VAL B 1 35 ? -9.133 8.336 -0.801 1 98.88 35 VAL B O 1
ATOM 2162 N N . ARG B 1 36 ? -9.07 6.48 -1.983 1 98.81 36 ARG B N 1
ATOM 2163 C CA . ARG B 1 36 ? -8.062 7 -2.908 1 98.81 36 ARG B CA 1
ATOM 2164 C C . ARG B 1 36 ? -8.664 7.242 -4.289 1 98.81 36 ARG B C 1
ATOM 2166 O O . ARG B 1 36 ? -9.438 6.422 -4.789 1 98.81 36 ARG B O 1
ATOM 2173 N N . PHE B 1 37 ? -8.312 8.367 -4.875 1 98.38 37 PHE B N 1
ATOM 2174 C CA . PHE B 1 37 ? -8.711 8.617 -6.254 1 98.38 37 PHE B CA 1
ATOM 2175 C C . PHE B 1 37 ? -7.84 7.824 -7.223 1 98.38 37 PHE B C 1
ATOM 2177 O O . PHE B 1 37 ? -6.641 7.664 -6.992 1 98.38 37 PHE B O 1
ATOM 2184 N N . ALA B 1 38 ? -8.414 7.359 -8.336 1 96.12 38 ALA B N 1
ATOM 2185 C CA . ALA B 1 38 ? -7.672 6.609 -9.352 1 96.12 38 ALA B CA 1
ATOM 2186 C C . ALA B 1 38 ? -6.547 7.453 -9.938 1 96.12 38 ALA B C 1
ATOM 2188 O O . ALA B 1 38 ? -5.527 6.918 -10.375 1 96.12 38 ALA B O 1
ATOM 2189 N N . GLY B 1 39 ? -6.746 8.688 -10.008 1 95 39 GLY B N 1
ATOM 2190 C CA . GLY B 1 39 ? -5.754 9.68 -10.391 1 95 39 GLY B CA 1
ATOM 2191 C C . GLY B 1 39 ? -5.895 10.984 -9.633 1 95 39 GLY B C 1
ATOM 2192 O O . GLY B 1 39 ? -6.906 11.219 -8.969 1 95 39 GLY B O 1
ATOM 2193 N N . PRO B 1 40 ? -4.879 11.758 -9.625 1 95.31 40 PRO B N 1
ATOM 2194 C CA . PRO B 1 40 ? -4.957 13.031 -8.898 1 95.31 40 PRO B CA 1
ATOM 2195 C C . PRO B 1 40 ? -6.137 13.891 -9.336 1 95.31 40 PRO B C 1
ATOM 2197 O O . PRO B 1 40 ? -6.434 13.977 -10.531 1 95.31 40 PRO B O 1
ATOM 2200 N N . VAL B 1 41 ? -6.793 14.5 -8.375 1 97.88 41 VAL B N 1
ATOM 2201 C CA . VAL B 1 41 ? -7.945 15.359 -8.617 1 97.88 41 VAL B CA 1
ATOM 2202 C C . VAL B 1 41 ? -7.66 16.766 -8.102 1 97.88 41 VAL B C 1
ATOM 2204 O O . VAL B 1 41 ? -7.375 16.953 -6.914 1 97.88 41 VAL B O 1
ATOM 2207 N N . PRO B 1 42 ? -7.766 17.797 -8.938 1 96.94 42 PRO B N 1
ATOM 2208 C CA . PRO B 1 42 ? -7.5 19.156 -8.484 1 96.94 42 PRO B CA 1
ATOM 2209 C C . PRO B 1 42 ? -8.289 19.531 -7.227 1 96.94 42 PRO B C 1
ATOM 2211 O O . PRO B 1 42 ? -9.406 19.047 -7.031 1 96.94 42 PRO B O 1
ATOM 2214 N N . LEU B 1 43 ? -7.82 20.438 -6.438 1 95.19 43 LEU B N 1
ATOM 2215 C CA . LEU B 1 43 ? -8.297 20.719 -5.09 1 95.19 43 LEU B CA 1
ATOM 2216 C C . LEU B 1 43 ? -9.781 21.047 -5.094 1 95.19 43 LEU B C 1
ATOM 2218 O O . LEU B 1 43 ? -10.562 20.422 -4.383 1 95.19 43 LEU B O 1
ATOM 2222 N N . ALA B 1 44 ? -10.195 21.984 -5.934 1 93.75 44 ALA B N 1
ATOM 2223 C CA . ALA B 1 44 ? -11.594 22.406 -5.953 1 93.75 44 ALA B CA 1
ATOM 2224 C C . ALA B 1 44 ? -12.516 21.234 -6.32 1 93.75 44 ALA B C 1
ATOM 2226 O O . ALA B 1 44 ? -13.5 20.984 -5.629 1 93.75 44 ALA B O 1
ATOM 2227 N N . ALA B 1 45 ? -12.188 20.547 -7.387 1 97.06 45 ALA B N 1
ATOM 2228 C CA . ALA B 1 45 ? -12.961 19.391 -7.824 1 97.06 45 ALA B CA 1
ATOM 2229 C C . ALA B 1 45 ? -12.93 18.281 -6.773 1 97.06 45 ALA B C 1
ATOM 2231 O O . ALA B 1 45 ? -13.914 17.562 -6.586 1 97.06 45 ALA B O 1
ATOM 2232 N N . GLY B 1 46 ? -11.766 18.125 -6.16 1 97.88 46 GLY B N 1
ATOM 2233 C CA . GLY B 1 46 ? -11.617 17.125 -5.117 1 97.88 46 GLY B CA 1
ATOM 2234 C C . GLY B 1 46 ? -12.547 17.344 -3.939 1 97.88 46 GLY B C 1
ATOM 2235 O O . GLY B 1 46 ? -13.211 16.422 -3.477 1 97.88 46 GLY B O 1
ATOM 2236 N N . PHE B 1 47 ? -12.625 18.594 -3.484 1 97.31 47 PHE B N 1
ATOM 2237 C CA . PHE B 1 47 ? -13.523 18.906 -2.383 1 97.31 47 PHE B CA 1
ATOM 2238 C C . PHE B 1 47 ? -14.977 18.625 -2.771 1 97.31 47 PHE B C 1
ATOM 2240 O O . PHE B 1 47 ? -15.742 18.094 -1.966 1 97.31 47 PHE B O 1
ATOM 2247 N N . GLU B 1 48 ? -15.328 18.938 -3.99 1 97.81 48 GLU B N 1
ATOM 2248 C CA . GLU B 1 48 ? -16.688 18.672 -4.457 1 97.81 48 GLU B CA 1
ATOM 2249 C C . GLU B 1 48 ? -16.984 17.172 -4.453 1 97.81 48 GLU B C 1
ATOM 2251 O O . GLU B 1 48 ? -18.031 16.75 -3.973 1 97.81 48 GLU B O 1
ATOM 2256 N N . ARG B 1 49 ? -16.094 16.406 -4.945 1 98.5 49 ARG B N 1
ATOM 2257 C CA . ARG B 1 49 ? -16.266 14.953 -5.008 1 98.5 49 ARG B CA 1
ATOM 2258 C C . ARG B 1 49 ? -16.312 14.344 -3.607 1 98.5 49 ARG B C 1
ATOM 2260 O O . ARG B 1 49 ? -17.109 13.445 -3.34 1 98.5 49 ARG B O 1
ATOM 2267 N N . ILE B 1 50 ? -15.438 14.812 -2.764 1 98.62 50 ILE B N 1
ATOM 2268 C CA . ILE B 1 50 ? -15.391 14.328 -1.389 1 98.62 50 ILE B CA 1
ATOM 2269 C C . ILE B 1 50 ? -16.719 14.625 -0.691 1 98.62 50 ILE B C 1
ATOM 2271 O O . ILE B 1 50 ? -17.297 13.758 -0.028 1 98.62 50 ILE B O 1
ATOM 2275 N N . ALA B 1 51 ? -17.219 15.844 -0.872 1 98.56 51 ALA B N 1
ATOM 2276 C CA . ALA B 1 51 ? -18.5 16.219 -0.282 1 98.56 51 ALA B CA 1
ATOM 2277 C C . ALA B 1 51 ? -19.609 15.281 -0.749 1 98.56 51 ALA B C 1
ATOM 2279 O O . ALA B 1 51 ? -20.438 14.852 0.053 1 98.56 51 ALA B O 1
ATOM 2280 N N . LYS B 1 52 ? -19.594 14.992 -2.002 1 98.69 52 LYS B N 1
ATOM 2281 C CA . LYS B 1 52 ? -20.594 14.094 -2.557 1 98.69 52 LYS B CA 1
ATOM 2282 C C . LYS B 1 52 ? -20.484 12.703 -1.942 1 98.69 52 LYS B C 1
ATOM 2284 O O . LYS B 1 52 ? -21.484 12.078 -1.617 1 98.69 52 LYS B O 1
ATOM 2289 N N . ILE B 1 53 ? -19.297 12.227 -1.766 1 98.56 53 ILE B N 1
ATOM 2290 C CA . ILE B 1 53 ? -19.078 10.898 -1.215 1 98.56 53 ILE B CA 1
ATOM 2291 C C . ILE B 1 53 ? -19.516 10.859 0.244 1 98.56 53 ILE B C 1
ATOM 2293 O O . ILE B 1 53 ? -20.203 9.914 0.665 1 98.56 53 ILE B O 1
ATOM 2297 N N . LEU B 1 54 ? -19.109 11.844 1.014 1 98.56 54 LEU B N 1
ATOM 2298 C CA . LEU B 1 54 ? -19.516 11.898 2.412 1 98.56 54 LEU B CA 1
ATOM 2299 C C . LEU B 1 54 ? -21.047 11.945 2.531 1 98.56 54 LEU B C 1
ATOM 2301 O O . LEU B 1 54 ? -21.625 11.188 3.299 1 98.56 54 LEU B O 1
ATOM 2305 N N . THR B 1 55 ? -21.688 12.789 1.712 1 98.06 55 THR B N 1
ATOM 2306 C CA . THR B 1 55 ? -23.125 12.945 1.751 1 98.06 55 THR B CA 1
ATOM 2307 C C . THR B 1 55 ? -23.828 11.648 1.35 1 98.06 55 THR B C 1
ATOM 2309 O O . THR B 1 55 ? -24.812 11.242 1.978 1 98.06 55 THR B O 1
ATOM 2312 N N . SER B 1 56 ? -23.297 11.023 0.376 1 97.81 56 SER B N 1
ATOM 2313 C CA . SER B 1 56 ? -23.859 9.766 -0.082 1 97.81 56 SER B CA 1
ATOM 2314 C C . SER B 1 56 ? -23.734 8.68 0.983 1 97.81 56 SER B C 1
ATOM 2316 O O . SER B 1 56 ? -24.562 7.758 1.043 1 97.81 56 SER B O 1
ATOM 2318 N N . ALA B 1 57 ? -22.766 8.812 1.819 1 97.44 57 ALA B N 1
ATOM 2319 C CA . ALA B 1 57 ? -22.547 7.852 2.896 1 97.44 57 ALA B CA 1
ATOM 2320 C C . ALA B 1 57 ? -23.328 8.234 4.145 1 97.44 57 ALA B C 1
ATOM 2322 O O . ALA B 1 57 ? -23.203 7.594 5.191 1 97.44 57 ALA B O 1
ATOM 2323 N N . GLY B 1 58 ? -24.062 9.352 4.094 1 97.94 58 GLY B N 1
ATOM 2324 C CA . GLY B 1 58 ? -24.859 9.82 5.227 1 97.94 58 GLY B CA 1
ATOM 2325 C C . GLY B 1 58 ? -24.016 10.484 6.305 1 97.94 58 GLY B C 1
ATOM 2326 O O . GLY B 1 58 ? -24.406 10.492 7.477 1 97.94 58 GLY B O 1
ATOM 2327 N N . ARG B 1 59 ? -22.891 10.93 5.93 1 98.62 59 ARG B N 1
ATOM 2328 C CA . ARG B 1 59 ? -22 11.555 6.898 1 98.62 59 ARG B CA 1
ATOM 2329 C C . ARG B 1 59 ? -21.969 13.07 6.715 1 98.62 59 ARG B C 1
ATOM 2331 O O . ARG B 1 59 ? -22.031 13.562 5.59 1 98.62 59 ARG B O 1
ATOM 2338 N N . PRO B 1 60 ? -21.859 13.844 7.816 1 98.5 60 PRO B N 1
ATOM 2339 C CA . PRO B 1 60 ? -21.625 15.281 7.684 1 98.5 60 PRO B CA 1
ATOM 2340 C C . PRO B 1 60 ? -20.25 15.594 7.105 1 98.5 60 PRO B C 1
ATOM 2342 O O . PRO B 1 60 ? -19.344 14.758 7.152 1 98.5 60 PRO B O 1
ATOM 2345 N N . LEU B 1 61 ? -20.109 16.75 6.551 1 98.38 61 LEU B N 1
ATOM 2346 C CA . LEU B 1 61 ? -18.828 17.156 5.992 1 98.38 61 LEU B CA 1
ATOM 2347 C C . LEU B 1 61 ? -17.75 17.172 7.066 1 98.38 61 LEU B C 1
ATOM 2349 O O . LEU B 1 61 ? -16.562 17 6.77 1 98.38 61 LEU B O 1
ATOM 2353 N N . THR B 1 62 ? -18.125 17.312 8.328 1 98.31 62 THR B N 1
ATOM 2354 C CA . THR B 1 62 ? -17.188 17.359 9.445 1 98.31 62 THR B CA 1
ATOM 2355 C C . THR B 1 62 ? -16.562 15.992 9.711 1 98.31 62 THR B C 1
ATOM 2357 O O . THR B 1 62 ? -15.641 15.867 10.516 1 98.31 62 THR B O 1
ATOM 2360 N N . ALA B 1 63 ? -17.031 14.953 9.023 1 98.75 63 ALA B N 1
ATOM 2361 C CA . ALA B 1 63 ? -16.453 13.617 9.125 1 98.75 63 ALA B CA 1
ATOM 2362 C C . ALA B 1 63 ? -15.141 13.531 8.352 1 98.75 63 ALA B C 1
ATOM 2364 O O . ALA B 1 63 ? -14.383 12.57 8.516 1 98.75 63 ALA B O 1
ATOM 2365 N N . PHE B 1 64 ? -14.961 14.5 7.484 1 98.69 64 PHE B N 1
ATOM 2366 C CA . PHE B 1 64 ? -13.672 14.594 6.801 1 98.69 64 PHE B CA 1
ATOM 2367 C C . PHE B 1 64 ? -12.539 14.781 7.805 1 98.69 64 PHE B C 1
ATOM 2369 O O . PHE B 1 64 ? -12.5 15.781 8.523 1 98.69 64 PHE B O 1
ATOM 2376 N N . GLY B 1 65 ? -11.555 13.773 7.832 1 98.5 65 GLY B N 1
ATOM 2377 C CA . GLY B 1 65 ? -10.625 13.805 8.953 1 98.5 65 GLY B CA 1
ATOM 2378 C C . GLY B 1 65 ? -9.172 13.773 8.516 1 98.5 65 GLY B C 1
ATOM 2379 O O . GLY B 1 65 ? -8.273 14.117 9.297 1 98.5 65 GLY B O 1
ATOM 2380 N N . ALA B 1 66 ? -8.922 13.328 7.297 1 98.81 66 ALA B N 1
ATOM 2381 C CA . ALA B 1 66 ? -7.547 13.273 6.812 1 98.81 66 ALA B CA 1
ATOM 2382 C C . ALA B 1 66 ? -7.496 13.336 5.289 1 98.81 66 ALA B C 1
ATOM 2384 O O . ALA B 1 66 ? -8.477 13.016 4.617 1 98.81 66 ALA B O 1
ATOM 2385 N N . CYS B 1 67 ? -6.363 13.727 4.758 1 98.44 67 CYS B N 1
ATOM 2386 C CA . CYS B 1 67 ? -6.215 13.711 3.305 1 98.44 67 CYS B CA 1
ATOM 2387 C C . CYS B 1 67 ? -4.746 13.617 2.91 1 98.44 67 CYS B C 1
ATOM 2389 O O . CYS B 1 67 ? -3.859 13.852 3.734 1 98.44 67 CYS B O 1
ATOM 2391 N N . GLU B 1 68 ? -4.539 13.172 1.782 1 98.75 68 GLU B N 1
ATOM 2392 C CA . GLU B 1 68 ? -3.246 13.086 1.109 1 98.75 68 GLU B CA 1
ATOM 2393 C C . GLU B 1 68 ? -3.234 13.922 -0.169 1 98.75 68 GLU B C 1
ATOM 2395 O O . GLU B 1 68 ? -4.043 13.695 -1.071 1 98.75 68 GLU B O 1
ATOM 2400 N N . LEU B 1 69 ? -2.303 14.82 -0.236 1 97.94 69 LEU B N 1
ATOM 2401 C CA . LEU B 1 69 ? -2.23 15.742 -1.365 1 97.94 69 LEU B CA 1
ATOM 2402 C C . LEU B 1 69 ? -0.949 15.523 -2.162 1 97.94 69 LEU B C 1
ATOM 2404 O O . LEU B 1 69 ? 0.042 15.023 -1.627 1 97.94 69 LEU B O 1
ATOM 2408 N N . ARG B 1 70 ? -1.019 15.844 -3.434 1 98.12 70 ARG B N 1
ATOM 2409 C CA . ARG B 1 70 ? 0.119 15.938 -4.34 1 98.12 70 ARG B CA 1
ATOM 2410 C C . ARG B 1 70 ? 0.243 17.344 -4.926 1 98.12 70 ARG B C 1
ATOM 2412 O O . ARG B 1 70 ? -0.733 17.891 -5.438 1 98.12 70 ARG B O 1
ATOM 2419 N N . SER B 1 71 ? 1.403 17.891 -4.758 1 97.12 71 SER B N 1
ATOM 2420 C CA . SER B 1 71 ? 1.672 19.234 -5.277 1 97.12 71 SER B CA 1
ATOM 2421 C C . SER B 1 71 ? 2.727 19.203 -6.379 1 97.12 71 SER B C 1
ATOM 2423 O O . SER B 1 71 ? 3.494 18.234 -6.48 1 97.12 71 SER B O 1
ATOM 2425 N N . PRO B 1 72 ? 2.779 20.234 -7.238 1 96.62 72 PRO B N 1
ATOM 2426 C CA . PRO B 1 72 ? 3.68 20.25 -8.398 1 96.62 72 PRO B CA 1
ATOM 2427 C C . PRO B 1 72 ? 5.152 20.219 -7.996 1 96.62 72 PRO B C 1
ATOM 2429 O O . PRO B 1 72 ? 5.961 19.562 -8.672 1 96.62 72 PRO B O 1
ATOM 2432 N N . ALA B 1 73 ? 5.484 20.984 -7.02 1 96.5 73 ALA B N 1
ATOM 2433 C CA . ALA B 1 73 ? 6.852 21.094 -6.523 1 96.5 73 ALA B CA 1
ATOM 2434 C C . ALA B 1 73 ? 6.871 21.562 -5.074 1 96.5 73 ALA B C 1
ATOM 2436 O O . ALA B 1 73 ? 5.891 22.125 -4.582 1 96.5 73 ALA B O 1
ATOM 2437 N N . PRO B 1 74 ? 7.984 21.281 -4.402 1 94.69 74 PRO B N 1
ATOM 2438 C CA . PRO B 1 74 ? 8.086 21.781 -3.029 1 94.69 74 PRO B CA 1
ATOM 2439 C C . PRO B 1 74 ? 7.922 23.297 -2.939 1 94.69 74 PRO B C 1
ATOM 2441 O O . PRO B 1 74 ? 8.422 24.031 -3.799 1 94.69 74 PRO B O 1
ATOM 2444 N N . PHE B 1 75 ? 7.289 23.734 -1.925 1 89.75 75 PHE B N 1
ATOM 2445 C CA . PHE B 1 75 ? 7.004 25.156 -1.701 1 89.75 75 PHE B CA 1
ATOM 2446 C C . PHE B 1 75 ? 8.156 25.828 -0.972 1 89.75 75 PHE B C 1
ATOM 2448 O O . PHE B 1 75 ? 8.852 25.203 -0.176 1 89.75 75 PHE B O 1
ATOM 2455 N N . THR B 1 76 ? 8.156 27.078 -1.325 1 85.88 76 THR B N 1
ATOM 2456 C CA . THR B 1 76 ? 8.82 27.906 -0.316 1 85.88 76 THR B CA 1
ATOM 2457 C C . THR B 1 76 ? 7.953 28.016 0.938 1 85.88 76 THR B C 1
ATOM 2459 O O . THR B 1 76 ? 6.766 27.688 0.912 1 85.88 76 THR B O 1
ATOM 2462 N N . GLU B 1 77 ? 8.516 28.438 1.929 1 79.12 77 GLU B N 1
ATOM 2463 C CA . GLU B 1 77 ? 7.73 28.578 3.15 1 79.12 77 GLU B CA 1
ATOM 2464 C C . GLU B 1 77 ? 6.559 29.531 2.943 1 79.12 77 GLU B C 1
ATOM 2466 O O . GLU B 1 77 ? 5.441 29.266 3.381 1 79.12 77 GLU B O 1
ATOM 2471 N N . ASP B 1 78 ? 6.832 30.625 2.209 1 79.69 78 ASP B N 1
ATOM 2472 C CA . ASP B 1 78 ? 5.781 31.594 1.926 1 79.69 78 ASP B CA 1
ATOM 2473 C C . ASP B 1 78 ? 4.734 31.016 0.977 1 79.69 78 ASP B C 1
ATOM 2475 O O . ASP B 1 78 ? 3.537 31.25 1.144 1 79.69 78 ASP B O 1
ATOM 2479 N N . GLY B 1 79 ? 5.176 30.328 0.014 1 79.12 79 GLY B N 1
ATOM 2480 C CA . GLY B 1 79 ? 4.266 29.672 -0.912 1 79.12 79 GLY B CA 1
ATOM 2481 C C . GLY B 1 79 ? 3.385 28.641 -0.245 1 79.12 79 GLY B C 1
ATOM 2482 O O . GLY B 1 79 ? 2.203 28.516 -0.575 1 79.12 79 GLY B O 1
ATOM 2483 N N . PHE B 1 80 ? 4.02 28 0.667 1 81.75 80 PHE B N 1
ATOM 2484 C CA . PHE B 1 80 ? 3.279 26.984 1.394 1 81.75 80 PHE B CA 1
ATOM 2485 C C . PHE B 1 80 ? 2.178 27.609 2.24 1 81.75 80 PHE B C 1
ATOM 2487 O O . PHE B 1 80 ? 1.061 27.094 2.297 1 81.75 80 PHE B O 1
ATOM 2494 N N . LYS B 1 81 ? 2.436 28.641 2.799 1 79.62 81 LYS B N 1
ATOM 2495 C CA . LYS B 1 81 ? 1.437 29.375 3.566 1 79.62 81 LYS B CA 1
ATOM 2496 C C . LYS B 1 81 ? 0.284 29.828 2.676 1 79.62 81 LYS B C 1
ATOM 2498 O O . LYS B 1 81 ? -0.883 29.734 3.059 1 79.62 81 LYS B O 1
ATOM 2503 N N . ALA B 1 82 ? 0.629 30.328 1.54 1 80.81 82 ALA B N 1
ATOM 2504 C CA . ALA B 1 82 ? -0.386 30.812 0.606 1 80.81 82 ALA B CA 1
ATOM 2505 C C . ALA B 1 82 ? -1.284 29.672 0.137 1 80.81 82 ALA B C 1
ATOM 2507 O O . ALA B 1 82 ? -2.506 29.828 0.063 1 80.81 82 ALA B O 1
ATOM 2508 N N . PHE B 1 83 ? -0.737 28.609 -0.188 1 83.38 83 PHE B N 1
ATOM 2509 C CA . PHE B 1 83 ? -1.486 27.422 -0.583 1 83.38 83 PHE B CA 1
ATOM 2510 C C . PHE B 1 83 ? -2.453 27 0.518 1 83.38 83 PHE B C 1
ATOM 2512 O O . PHE B 1 83 ? -3.629 26.734 0.252 1 83.38 83 PHE B O 1
ATOM 2519 N N . ASN B 1 84 ? -2.018 26.969 1.721 1 85.62 84 ASN B N 1
ATOM 2520 C CA . ASN B 1 84 ? -2.811 26.484 2.852 1 85.62 84 ASN B CA 1
ATOM 2521 C C . ASN B 1 84 ? -3.992 27.406 3.131 1 85.62 84 ASN B C 1
ATOM 2523 O O . ASN B 1 84 ? -5.047 26.953 3.586 1 85.62 84 ASN B O 1
ATOM 2527 N N . ALA B 1 85 ? -3.842 28.672 2.758 1 82.81 85 ALA B N 1
ATOM 2528 C CA . ALA B 1 85 ? -4.945 29.609 2.969 1 82.81 85 ALA B CA 1
ATOM 2529 C C . ALA B 1 85 ? -6.164 29.203 2.143 1 82.81 85 ALA B C 1
ATOM 2531 O O . ALA B 1 85 ? -7.301 29.297 2.619 1 82.81 85 ALA B O 1
ATOM 2532 N N . ILE B 1 86 ? -5.969 28.734 0.989 1 80.25 86 ILE B N 1
ATOM 2533 C CA . ILE B 1 86 ? -7.051 28.312 0.108 1 80.25 86 ILE B CA 1
ATOM 2534 C C . ILE B 1 86 ? -7.668 27.016 0.636 1 80.25 86 ILE B C 1
ATOM 2536 O O . ILE B 1 86 ? -8.891 26.922 0.771 1 80.25 86 ILE B O 1
ATOM 2540 N N . TYR B 1 87 ? -6.898 26.109 0.945 1 86.06 87 TYR B N 1
ATOM 2541 C CA . TYR B 1 87 ? -7.305 24.828 1.499 1 86.06 87 TYR B CA 1
ATOM 2542 C C . TYR B 1 87 ? -8.094 25.016 2.789 1 86.06 87 TYR B C 1
ATOM 2544 O O . TYR B 1 87 ? -9.164 24.422 2.963 1 86.06 87 TYR B O 1
ATOM 2552 N N . ILE B 1 88 ? -7.707 25.891 3.584 1 90.12 88 ILE B N 1
ATOM 2553 C CA . ILE B 1 88 ? -8.281 26.125 4.906 1 90.12 88 ILE B CA 1
ATOM 2554 C C . ILE B 1 88 ? -9.656 26.766 4.77 1 90.12 88 ILE B C 1
ATOM 2556 O O . ILE B 1 88 ? -10.57 26.469 5.547 1 90.12 88 ILE B O 1
ATOM 2560 N N . LYS B 1 89 ? -9.789 27.594 3.791 1 90.12 89 LYS B N 1
ATOM 2561 C CA . LYS B 1 89 ? -11.078 28.25 3.588 1 90.12 89 LYS B CA 1
ATOM 2562 C C . LYS B 1 89 ? -12.195 27.234 3.426 1 90.12 89 LYS B C 1
ATOM 2564 O O . LYS B 1 89 ? -13.273 27.375 4.008 1 90.12 89 LYS B O 1
ATOM 2569 N N . THR B 1 90 ? -11.992 26.234 2.686 1 91.81 90 THR B N 1
ATOM 2570 C CA . THR B 1 90 ? -13 25.203 2.477 1 91.81 90 THR B CA 1
ATOM 2571 C C . THR B 1 90 ? -13.289 24.469 3.777 1 91.81 90 THR B C 1
ATOM 2573 O O . THR B 1 90 ? -14.445 24.125 4.062 1 91.81 90 THR B O 1
ATOM 2576 N N . LEU B 1 91 ? -12.273 24.172 4.543 1 95 91 LEU B N 1
ATOM 2577 C CA . LEU B 1 91 ? -12.453 23.484 5.81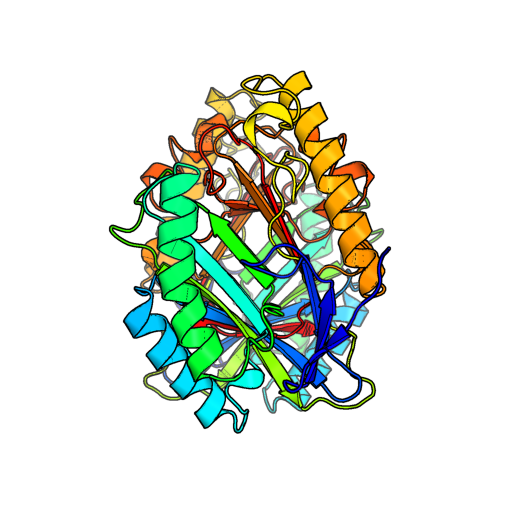2 1 95 91 LEU B CA 1
ATOM 2578 C C . LEU B 1 91 ? -13.289 24.312 6.773 1 95 91 LEU B C 1
ATOM 2580 O O . LEU B 1 91 ? -14.094 23.781 7.535 1 95 91 LEU B O 1
ATOM 2584 N N . ILE B 1 92 ? -13.086 25.641 6.727 1 94.44 92 ILE B N 1
ATOM 2585 C CA . ILE B 1 92 ? -13.883 26.562 7.535 1 94.44 92 ILE B CA 1
ATOM 2586 C C . ILE B 1 92 ? -15.336 26.531 7.059 1 94.44 92 ILE B C 1
ATOM 2588 O O . ILE B 1 92 ? -16.266 26.406 7.867 1 94.44 92 ILE B O 1
ATOM 2592 N N . ASP B 1 93 ? -15.539 26.578 5.758 1 94.56 93 ASP B N 1
ATOM 2593 C CA . ASP B 1 93 ? -16.875 26.562 5.172 1 94.56 93 ASP B CA 1
ATOM 2594 C C . ASP B 1 93 ? -17.609 25.266 5.527 1 94.56 93 ASP B C 1
ATOM 2596 O O . ASP B 1 93 ? -18.844 25.281 5.691 1 94.56 93 ASP B O 1
ATOM 2600 N N . TRP B 1 94 ? -16.859 24.156 5.66 1 95.81 94 TRP B N 1
ATOM 2601 C CA . TRP B 1 94 ? -17.422 22.859 5.977 1 95.81 94 TRP B CA 1
ATOM 2602 C C . TRP B 1 94 ? -17.719 22.734 7.465 1 95.81 94 TRP B C 1
ATOM 2604 O O . TRP B 1 94 ? -18.359 21.781 7.906 1 95.81 94 TRP B O 1
ATOM 2614 N N . GLY B 1 95 ? -17.188 23.672 8.289 1 95.5 95 GLY B N 1
ATOM 2615 C CA . GLY B 1 95 ? -17.328 23.609 9.734 1 95.5 95 GLY B CA 1
ATOM 2616 C C . GLY B 1 95 ? -16.359 22.641 10.383 1 95.5 95 GLY B C 1
ATOM 2617 O O . GLY B 1 95 ? -16.531 22.25 11.539 1 95.5 95 GLY B O 1
ATOM 2618 N N . VAL B 1 96 ? -15.391 22.203 9.617 1 95.88 96 VAL B N 1
ATOM 2619 C CA . VAL B 1 96 ? -14.375 21.28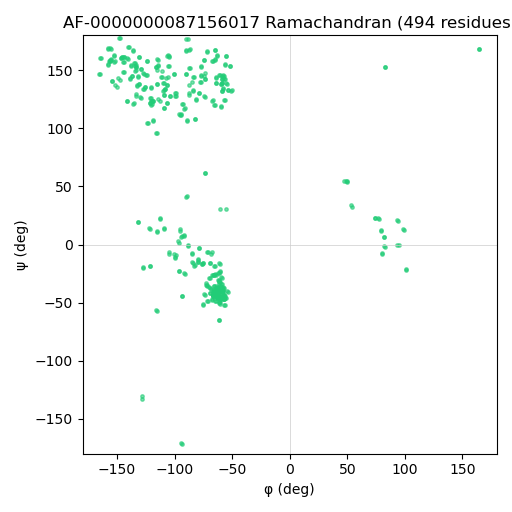1 10.109 1 95.88 96 VAL B CA 1
ATOM 2620 C C . VAL B 1 96 ? -13.383 22.031 10.992 1 95.88 96 VAL B C 1
ATOM 2622 O O . VAL B 1 96 ? -13.086 21.594 12.109 1 95.88 96 VAL B O 1
ATOM 2625 N N . MET B 1 97 ? -12.898 23.047 10.453 1 92.62 97 MET B N 1
ATOM 2626 C CA . MET B 1 97 ? -11.977 23.906 11.188 1 92.62 97 MET B CA 1
ATOM 2627 C C . MET B 1 97 ? -12.727 24.969 11.977 1 92.62 97 MET B C 1
ATOM 2629 O O . MET B 1 97 ? -13.617 25.625 11.445 1 92.62 97 MET B O 1
ATOM 2633 N N . ARG B 1 98 ? -12.383 25.062 13.305 1 84.94 98 ARG B N 1
ATOM 2634 C CA . ARG B 1 98 ? -13.016 26.078 14.148 1 84.94 98 ARG B CA 1
ATOM 2635 C C . ARG B 1 98 ? -12 26.719 15.086 1 84.94 98 ARG B C 1
ATOM 2637 O O . ARG B 1 98 ? -11.102 26.047 15.602 1 84.94 98 ARG B O 1
ATOM 2644 N N . ASP B 1 99 ? -12.172 27.953 15.297 1 86.25 99 ASP B N 1
ATOM 2645 C CA . ASP B 1 99 ? -11.375 28.734 16.234 1 86.25 99 ASP B CA 1
ATOM 2646 C C . ASP B 1 99 ? -9.883 28.578 15.938 1 86.25 99 ASP B C 1
ATOM 2648 O O . ASP B 1 99 ? -9.078 28.406 16.859 1 86.25 99 ASP B O 1
ATOM 2652 N N . GLY B 1 100 ? -9.555 28.438 14.68 1 87.31 100 GLY B N 1
ATOM 2653 C CA . GLY B 1 100 ? -8.172 28.422 14.242 1 87.31 100 GLY B CA 1
ATOM 2654 C C . GLY B 1 100 ? -7.5 27.078 14.406 1 87.31 100 GLY B C 1
ATOM 2655 O O . GLY B 1 100 ? -6.297 26.938 14.172 1 87.31 100 GLY B O 1
ATOM 2656 N N . VAL B 1 101 ? -8.242 26.078 14.781 1 92.25 101 VAL B N 1
ATOM 2657 C CA . VAL B 1 101 ? -7.688 24.734 15 1 92.25 101 VAL B CA 1
ATOM 2658 C C . VAL B 1 101 ? -8.102 23.812 13.859 1 92.25 101 VAL B C 1
ATOM 2660 O O . VAL B 1 101 ? -9.289 23.672 13.57 1 92.25 101 VAL B O 1
ATOM 2663 N N . ASN B 1 102 ? -7.145 23.281 13.211 1 94.56 102 ASN B N 1
ATOM 2664 C CA . ASN B 1 102 ? -7.371 22.344 12.109 1 94.56 102 ASN B CA 1
ATOM 2665 C C . ASN B 1 102 ? -7.285 20.906 12.586 1 94.56 102 ASN B C 1
ATOM 2667 O O . ASN B 1 102 ? -6.199 20.406 12.906 1 94.56 102 ASN B O 1
ATOM 2671 N N . PRO B 1 103 ? -8.367 20.203 12.586 1 97.38 103 PRO B N 1
ATOM 2672 C CA . PRO B 1 103 ? -8.336 18.828 13.094 1 97.38 103 PRO B CA 1
ATOM 2673 C C . PRO B 1 103 ? -7.906 17.812 12.031 1 97.38 103 PRO B C 1
ATOM 2675 O O . PRO B 1 103 ? -7.719 16.625 12.336 1 97.38 103 PRO B O 1
ATOM 2678 N N . VAL B 1 104 ? -7.762 18.203 10.805 1 97.75 104 VAL B N 1
ATOM 2679 C CA . VAL B 1 104 ? -7.547 17.297 9.68 1 97.75 104 VAL B CA 1
ATOM 2680 C C . VAL B 1 104 ? -6.074 16.906 9.609 1 97.75 104 VAL B C 1
ATOM 2682 O O . VAL B 1 104 ? -5.191 17.766 9.594 1 97.75 104 VAL B O 1
ATOM 2685 N N . ALA B 1 105 ? -5.848 15.586 9.617 1 98.19 105 ALA B N 1
ATOM 2686 C CA . ALA B 1 105 ? -4.5 15.094 9.344 1 98.19 105 ALA B CA 1
ATOM 2687 C C . ALA B 1 105 ? -4.164 15.203 7.863 1 98.19 105 ALA B C 1
ATOM 2689 O O . ALA B 1 105 ? -5.027 14.984 7.008 1 98.19 105 ALA B O 1
ATOM 2690 N N . ARG B 1 106 ? -2.891 15.492 7.547 1 97.62 106 ARG B N 1
ATOM 2691 C CA . ARG B 1 106 ? -2.598 15.719 6.137 1 97.62 106 ARG B CA 1
ATOM 2692 C C . ARG B 1 106 ? -1.165 15.32 5.801 1 97.62 106 ARG B C 1
ATOM 2694 O O . ARG B 1 106 ? -0.242 15.594 6.57 1 97.62 106 ARG B O 1
ATOM 2701 N N . SER B 1 107 ? -1.024 14.641 4.715 1 97.69 107 SER B N 1
ATOM 2702 C CA . SER B 1 107 ? 0.254 14.5 4.023 1 97.69 107 SER B CA 1
ATOM 2703 C C . SER B 1 107 ? 0.234 15.211 2.672 1 97.69 107 SER B C 1
ATOM 2705 O O . SER B 1 107 ? -0.673 14.992 1.867 1 97.69 107 SER B O 1
ATOM 2707 N N . ASN B 1 108 ? 1.154 16.125 2.471 1 96.5 108 ASN B N 1
ATOM 2708 C CA . ASN B 1 108 ? 1.356 16.766 1.183 1 96.5 108 ASN B CA 1
ATOM 2709 C C . ASN B 1 108 ? 2.758 16.516 0.637 1 96.5 108 ASN B C 1
ATOM 2711 O O . ASN B 1 108 ? 3.752 16.812 1.307 1 96.5 108 ASN B O 1
ATOM 2715 N N . VAL B 1 109 ? 2.785 15.922 -0.52 1 97.88 109 VAL B N 1
ATOM 2716 C CA . VAL B 1 109 ? 4.09 15.586 -1.08 1 97.88 109 VAL B CA 1
ATOM 2717 C C . VAL B 1 109 ? 4.117 15.938 -2.566 1 97.88 109 VAL B C 1
ATOM 2719 O O . VAL B 1 109 ? 3.09 16.281 -3.148 1 97.88 109 VAL B O 1
ATOM 2722 N N . CYS B 1 110 ? 5.336 15.93 -3.102 1 98.25 110 CYS B N 1
ATOM 2723 C CA . CYS B 1 110 ? 5.559 16.375 -4.469 1 98.25 110 CYS B CA 1
ATOM 2724 C C . CYS B 1 110 ? 6.23 15.297 -5.301 1 98.25 110 CYS B C 1
ATOM 2726 O O . CYS B 1 110 ? 7.449 15.109 -5.223 1 98.25 110 CYS B O 1
ATOM 2728 N N . PRO B 1 111 ? 5.43 14.617 -6.199 1 98.25 111 PRO B N 1
ATOM 2729 C CA . PRO B 1 111 ? 6.008 13.555 -7.023 1 98.25 111 PRO B CA 1
ATOM 2730 C C . PRO B 1 111 ? 7.164 14.039 -7.891 1 98.25 111 PRO B C 1
ATOM 2732 O O . PRO B 1 111 ? 7.066 15.094 -8.523 1 98.25 111 PRO B O 1
ATOM 2735 N N . LYS B 1 112 ? 8.227 13.32 -7.875 1 97.88 112 LYS B N 1
ATOM 2736 C CA . LYS B 1 112 ? 9.32 13.617 -8.797 1 97.88 112 LYS B CA 1
ATOM 2737 C C . LYS B 1 112 ? 8.93 13.297 -10.234 1 97.88 112 LYS B C 1
ATOM 2739 O O . LYS B 1 112 ? 9.328 14.008 -11.164 1 97.88 112 LYS B O 1
ATOM 2744 N N . LEU B 1 113 ? 8.172 12.195 -10.328 1 97.19 113 LEU B N 1
ATOM 2745 C CA . LEU B 1 113 ? 7.75 11.727 -11.648 1 97.19 113 LEU B CA 1
ATOM 2746 C C . LEU B 1 113 ? 6.32 12.172 -11.945 1 97.19 113 LEU B C 1
ATOM 2748 O O . LEU B 1 113 ? 5.414 11.945 -11.141 1 97.19 113 LEU B O 1
ATOM 2752 N N . ASP B 1 114 ? 6.102 12.805 -13.094 1 95.19 114 ASP B N 1
ATOM 2753 C CA . ASP B 1 114 ? 4.801 13.234 -13.594 1 95.19 114 ASP B CA 1
ATOM 2754 C C . ASP B 1 114 ? 4.031 14.008 -12.531 1 95.19 114 ASP B C 1
ATOM 2756 O O . ASP B 1 114 ? 2.883 13.688 -12.219 1 95.19 114 ASP B O 1
ATOM 2760 N N . PRO B 1 115 ? 4.59 15.023 -11.977 1 97.31 115 PRO B N 1
ATOM 2761 C CA . PRO B 1 115 ? 3.863 15.82 -10.984 1 97.31 115 PRO B CA 1
ATOM 2762 C C . PRO B 1 115 ? 2.596 16.453 -11.555 1 97.31 115 PRO B C 1
ATOM 2764 O O . PRO B 1 115 ? 2.533 16.75 -12.75 1 97.31 115 PRO B O 1
ATOM 2767 N N . PRO B 1 116 ? 1.605 16.547 -10.727 1 96.94 116 PRO B N 1
ATOM 2768 C CA . PRO B 1 116 ? 0.448 17.297 -11.219 1 96.94 116 PRO B CA 1
ATOM 2769 C C . PRO B 1 116 ? 0.771 18.766 -11.5 1 96.94 116 PRO B C 1
ATOM 2771 O O . PRO B 1 116 ? 1.783 19.281 -11.016 1 96.94 116 PRO B O 1
ATOM 2774 N N . SER B 1 117 ? -0.088 19.422 -12.258 1 96.31 117 SER B N 1
ATOM 2775 C CA . SER B 1 117 ? 0.148 20.812 -12.633 1 96.31 117 SER B CA 1
ATOM 2776 C C . SER B 1 117 ? -0.312 21.766 -11.531 1 96.31 117 SER B C 1
ATOM 2778 O O . SER B 1 117 ? 0.07 22.938 -11.516 1 96.31 117 SER B O 1
ATOM 2780 N N . GLU B 1 118 ? -1.114 21.344 -10.648 1 95 118 GLU B N 1
ATOM 2781 C CA . GLU B 1 118 ? -1.633 22.062 -9.492 1 95 118 GLU B CA 1
ATOM 2782 C C . GLU B 1 118 ? -1.853 21.125 -8.312 1 95 118 GLU B C 1
ATOM 2784 O O . GLU B 1 118 ? -1.825 19.906 -8.461 1 95 118 GLU B O 1
ATOM 2789 N N . PRO B 1 119 ? -1.942 21.672 -7.109 1 95.06 119 PRO B N 1
ATOM 2790 C CA . PRO B 1 119 ? -2.232 20.797 -5.973 1 95.06 119 PRO B CA 1
ATOM 2791 C C . PRO B 1 119 ? -3.484 19.953 -6.188 1 95.06 119 PRO B C 1
ATOM 2793 O O . PRO B 1 119 ? -4.504 20.453 -6.668 1 95.06 119 PRO B O 1
ATOM 2796 N N . CYS B 1 120 ? -3.352 18.656 -5.883 1 97.31 120 CYS B N 1
ATOM 2797 C CA . CYS B 1 120 ? -4.41 17.688 -6.121 1 97.31 120 CYS B CA 1
ATOM 2798 C C . CYS B 1 120 ? -4.617 16.797 -4.902 1 97.31 120 CYS B C 1
ATOM 2800 O O . CYS B 1 120 ? -3.713 16.656 -4.078 1 97.31 120 CYS B O 1
ATOM 2802 N N . PHE B 1 121 ? -5.852 16.297 -4.824 1 98 121 PHE B N 1
ATOM 2803 C CA . PHE B 1 121 ? -6.105 15.203 -3.883 1 98 121 PHE B CA 1
ATOM 2804 C C . PHE B 1 121 ? -5.629 13.875 -4.449 1 98 121 PHE B C 1
ATOM 2806 O O . PHE B 1 121 ? -5.91 13.547 -5.605 1 98 121 PHE B O 1
ATOM 2813 N N . HIS B 1 122 ? -4.879 13.18 -3.635 1 98.62 122 HIS B N 1
ATOM 2814 C CA . HIS B 1 122 ? -4.551 11.789 -3.902 1 98.62 122 HIS B CA 1
ATOM 2815 C C . HIS B 1 122 ? -5.531 10.844 -3.211 1 98.62 122 HIS B C 1
ATOM 2817 O O . HIS B 1 122 ? -6.047 9.914 -3.834 1 98.62 122 HIS B O 1
ATOM 2823 N N . ALA B 1 123 ? -5.84 11.117 -1.966 1 98.81 123 ALA B N 1
ATOM 2824 C CA . ALA B 1 123 ? -6.727 10.312 -1.138 1 98.81 123 ALA B CA 1
ATOM 2825 C C . ALA B 1 123 ? -7.301 11.133 0.016 1 98.81 123 ALA B C 1
ATOM 2827 O O . ALA B 1 123 ? -6.863 12.258 0.264 1 98.81 123 ALA B O 1
ATOM 2828 N N . PHE B 1 124 ? -8.266 10.586 0.668 1 98.88 124 PHE B N 1
ATOM 2829 C CA . PHE B 1 124 ? -8.828 11.188 1.871 1 98.88 124 PHE B CA 1
ATOM 2830 C C . PHE B 1 124 ? -9.414 10.125 2.787 1 98.88 124 PHE B C 1
ATOM 2832 O O . PHE B 1 124 ? -9.562 8.969 2.385 1 98.88 124 PHE B O 1
ATOM 2839 N N . CYS B 1 125 ? -9.617 10.5 4.031 1 98.94 125 CYS B N 1
ATOM 2840 C CA . CYS B 1 125 ? -10.25 9.625 5.016 1 98.94 125 CYS B CA 1
ATOM 2841 C C . CYS B 1 125 ? -11.43 10.312 5.68 1 98.94 125 CYS B C 1
ATOM 2843 O O . CYS B 1 125 ? -11.43 11.531 5.859 1 98.94 125 CYS B O 1
ATOM 2845 N N . TYR B 1 126 ? -12.375 9.609 6.012 1 98.94 126 TYR B N 1
ATOM 2846 C CA . TYR B 1 126 ? -13.516 10.094 6.773 1 98.94 126 TYR B CA 1
ATOM 2847 C C . TYR B 1 126 ? -14.047 9.016 7.715 1 98.94 126 TYR B C 1
ATOM 2849 O O . TYR B 1 126 ? -13.672 7.848 7.598 1 98.94 126 TYR B O 1
ATOM 2857 N N . THR B 1 127 ? -14.789 9.391 8.68 1 98.81 127 THR B N 1
ATOM 2858 C CA . THR B 1 127 ? -15.32 8.43 9.648 1 98.81 127 THR B CA 1
ATOM 2859 C C . THR B 1 127 ? -16.672 7.902 9.188 1 98.81 127 THR B C 1
ATOM 2861 O O . THR B 1 127 ? -17.453 8.625 8.555 1 98.81 127 THR B O 1
ATOM 2864 N N . VAL B 1 128 ? -16.906 6.738 9.5 1 98.69 128 VAL B N 1
ATOM 2865 C CA . VAL B 1 128 ? -18.203 6.09 9.297 1 98.69 128 VAL B CA 1
ATOM 2866 C C . VAL B 1 128 ? -18.672 5.43 10.594 1 98.69 128 VAL B C 1
ATOM 2868 O O . VAL B 1 128 ? -17.844 5.043 11.43 1 98.69 128 VAL B O 1
ATOM 2871 N N . PRO B 1 129 ? -19.984 5.32 10.797 1 98.12 129 PRO B N 1
ATOM 2872 C CA . PRO B 1 129 ? -20.453 4.539 11.945 1 98.12 129 PRO B CA 1
ATOM 2873 C C . PRO B 1 129 ? -19.969 3.086 11.898 1 98.12 129 PRO B C 1
ATOM 2875 O O . PRO B 1 129 ? -19.938 2.48 10.82 1 98.12 129 PRO B O 1
ATOM 2878 N N . ALA B 1 130 ? -19.578 2.549 13.016 1 97.62 130 ALA B N 1
ATOM 2879 C CA . ALA B 1 130 ? -19.141 1.165 13.164 1 97.62 130 ALA B CA 1
ATOM 2880 C C . ALA B 1 130 ? -19.562 0.597 14.516 1 97.62 130 ALA B C 1
ATOM 2882 O O . ALA B 1 130 ? -19.891 1.35 15.438 1 97.62 130 ALA B O 1
ATOM 2883 N N . PRO B 1 131 ? -19.641 -0.785 14.531 1 94.12 131 PRO B N 1
ATOM 2884 C CA . PRO B 1 131 ? -19.906 -1.374 15.844 1 94.12 131 PRO B CA 1
ATOM 2885 C C . PRO B 1 131 ? -18.891 -0.958 16.891 1 94.12 131 PRO B C 1
ATOM 2887 O O . PRO B 1 131 ? -17.719 -0.686 16.562 1 94.12 131 PRO B O 1
ATOM 2890 N N . THR B 1 132 ? -19.281 -0.99 18.109 1 89.94 132 THR B N 1
ATOM 2891 C CA . THR B 1 132 ? -18.453 -0.501 19.203 1 89.94 132 THR B CA 1
ATOM 2892 C C . THR B 1 132 ? -17.188 -1.351 19.344 1 89.94 132 THR B C 1
ATOM 2894 O O . THR B 1 132 ? -16.141 -0.855 19.781 1 89.94 132 THR B O 1
ATOM 2897 N N . ASP B 1 133 ? -17.344 -2.607 18.875 1 90.31 133 ASP B N 1
ATOM 2898 C CA . ASP B 1 133 ? -16.219 -3.506 19.047 1 90.31 133 ASP B CA 1
ATOM 2899 C C . ASP B 1 133 ? -15.344 -3.535 17.797 1 90.31 133 ASP B C 1
ATOM 2901 O O . ASP B 1 133 ? -14.453 -4.383 17.672 1 90.31 133 ASP B O 1
ATOM 2905 N N . ALA B 1 134 ? -15.656 -2.561 16.953 1 92.69 134 ALA B N 1
ATOM 2906 C CA . ALA B 1 134 ? -14.797 -2.453 15.773 1 92.69 134 ALA B CA 1
ATOM 2907 C C . ALA B 1 134 ? -13.367 -2.107 16.172 1 92.69 134 ALA B C 1
ATOM 2909 O O . ALA B 1 134 ? -13.133 -1.397 17.156 1 92.69 134 ALA B O 1
ATOM 2910 N N . PRO B 1 135 ? -12.414 -2.68 15.43 1 93.81 135 PRO B N 1
ATOM 2911 C CA . PRO B 1 135 ? -11.023 -2.336 15.75 1 93.81 135 PRO B CA 1
ATOM 2912 C C . PRO B 1 135 ? -10.75 -0.837 15.656 1 93.81 135 PRO B C 1
ATOM 2914 O O . PRO B 1 135 ? -11.328 -0.151 14.812 1 93.81 135 PRO B O 1
ATOM 2917 N N . ALA B 1 136 ? -9.891 -0.38 16.562 1 96.5 136 ALA B N 1
ATOM 2918 C CA . ALA B 1 136 ? -9.5 1.027 16.531 1 96.5 136 ALA B CA 1
ATOM 2919 C C . ALA B 1 136 ? -8.898 1.405 15.18 1 96.5 136 ALA B C 1
ATOM 2921 O O . ALA B 1 136 ? -8.281 0.572 14.516 1 96.5 136 ALA B O 1
ATOM 2922 N N . SER B 1 137 ? -9.133 2.559 14.75 1 98.62 137 SER B N 1
ATOM 2923 C CA . SER B 1 137 ? -8.547 3.074 13.516 1 98.62 137 SER B CA 1
ATOM 2924 C C . SER B 1 137 ? -7.953 4.461 13.719 1 98.62 137 SER B C 1
ATOM 2926 O O . SER B 1 137 ? -8.469 5.254 14.508 1 98.62 137 SER B O 1
ATOM 2928 N N . PHE B 1 138 ? -6.859 4.742 13.047 1 98.88 138 PHE B N 1
ATOM 2929 C CA . PHE B 1 138 ? -6.211 6.047 13.141 1 98.88 138 PHE B CA 1
ATOM 2930 C C . PHE B 1 138 ? -5.449 6.367 11.852 1 98.88 138 PHE B C 1
ATOM 2932 O O . PHE B 1 138 ? -5.184 5.473 11.047 1 98.88 138 PHE B O 1
ATOM 2939 N N . VAL B 1 139 ? -5.211 7.586 11.625 1 98.94 139 VAL B N 1
ATOM 2940 C CA . VAL B 1 139 ? -4.359 8.109 10.562 1 98.94 139 VAL B CA 1
ATOM 2941 C C . VAL B 1 139 ? -3.361 9.109 11.148 1 98.94 139 VAL B C 1
ATOM 2943 O O . VAL B 1 139 ? -3.742 10.016 11.891 1 98.94 139 VAL B O 1
ATOM 2946 N N . VAL B 1 140 ? -2.115 8.906 10.883 1 98.81 140 VAL B N 1
ATOM 2947 C CA . VAL B 1 140 ? -1.055 9.812 11.312 1 98.81 140 VAL B CA 1
ATOM 2948 C C . VAL B 1 140 ? -0.569 10.641 10.125 1 98.81 140 VAL B C 1
ATOM 2950 O O . VAL B 1 140 ? -0.236 10.094 9.078 1 98.81 140 VAL B O 1
ATOM 2953 N N . ALA B 1 141 ? -0.539 11.938 10.281 1 98.19 141 ALA B N 1
ATOM 2954 C CA . ALA B 1 141 ? -0.158 12.875 9.234 1 98.19 141 ALA B CA 1
ATOM 2955 C C . ALA B 1 141 ? 1.304 12.695 8.836 1 98.19 141 ALA B C 1
ATOM 2957 O O . ALA B 1 141 ? 2.1 12.156 9.609 1 98.19 141 ALA B O 1
ATOM 2958 N N . GLY B 1 142 ? 1.579 13.195 7.652 1 97.69 142 GLY B N 1
ATOM 2959 C CA . GLY B 1 142 ? 2.965 13.227 7.211 1 97.69 142 GLY B CA 1
ATOM 2960 C C . GLY B 1 142 ? 3.863 14.031 8.133 1 97.69 142 GLY B C 1
ATOM 2961 O O . GLY B 1 142 ? 3.463 15.086 8.633 1 97.69 142 GLY B O 1
ATOM 2962 N N . SER B 1 143 ? 5.016 13.516 8.375 1 96.06 143 SER B N 1
ATOM 2963 C CA . SER B 1 143 ? 6.055 14.234 9.109 1 96.06 143 SER B CA 1
ATOM 2964 C C . SER B 1 143 ? 7.402 14.125 8.414 1 96.06 143 SER B C 1
ATOM 2966 O O . SER B 1 143 ? 7.832 13.031 8.047 1 96.06 143 SER B O 1
ATOM 2968 N N . GLY B 1 144 ? 8.016 15.234 8.188 1 95.69 144 GLY B N 1
ATOM 2969 C CA . GLY B 1 144 ? 9.359 15.281 7.645 1 95.69 144 GLY B CA 1
ATOM 2970 C C . GLY B 1 144 ? 10.43 15.367 8.711 1 95.69 144 GLY B C 1
ATOM 2971 O O . GLY B 1 144 ? 10.148 15.18 9.898 1 95.69 144 GLY B O 1
ATOM 2972 N N . GLU B 1 145 ? 11.625 15.578 8.227 1 96.62 145 GLU B N 1
ATOM 2973 C CA . GLU B 1 145 ? 12.781 15.547 9.117 1 96.62 145 GLU B CA 1
ATOM 2974 C C . GLU B 1 145 ? 13.07 16.922 9.711 1 96.62 145 GLU B C 1
ATOM 2976 O O . GLU B 1 145 ? 14.227 17.344 9.773 1 96.62 145 GLU B O 1
ATOM 2981 N N . SER B 1 146 ? 12.023 17.578 10.094 1 91.94 146 SER B N 1
ATOM 2982 C CA . SER B 1 146 ? 12.164 18.891 10.742 1 91.94 146 SER B CA 1
ATOM 2983 C C . SER B 1 146 ? 11.219 19.016 11.938 1 91.94 146 SER B C 1
ATOM 2985 O O . SER B 1 146 ? 10.094 18.516 11.906 1 91.94 146 SER B O 1
ATOM 2987 N N . VAL B 1 147 ? 11.758 19.734 12.93 1 83.69 147 VAL B N 1
ATOM 2988 C CA . VAL B 1 147 ? 10.914 19.984 14.094 1 83.69 147 VAL B CA 1
ATOM 2989 C C . VAL B 1 147 ? 9.758 20.906 13.695 1 83.69 147 VAL B C 1
ATOM 2991 O O . VAL B 1 147 ? 9.969 21.984 13.141 1 83.69 147 VAL B O 1
ATOM 2994 N N . GLU B 1 148 ? 8.625 20.5 13.906 1 73.62 148 GLU B N 1
ATOM 2995 C CA . GLU B 1 148 ? 7.438 21.25 13.5 1 73.62 148 GLU B CA 1
ATOM 2996 C C . GLU B 1 148 ? 7.172 22.406 14.453 1 73.62 148 GLU B C 1
ATOM 2998 O O . GLU B 1 148 ? 7.477 22.328 15.641 1 73.62 148 GLU B O 1
ATOM 3003 N N . GLY B 1 149 ? 6.516 23.438 13.914 1 68.5 149 GLY B N 1
ATOM 3004 C CA . GLY B 1 149 ? 6.043 24.547 14.719 1 68.5 149 GLY B CA 1
ATOM 3005 C C . GLY B 1 149 ? 7.117 25.578 15 1 68.5 149 GLY B C 1
ATOM 3006 O O . GLY B 1 149 ? 6.902 26.516 15.781 1 68.5 149 GLY B O 1
ATOM 3007 N N . LYS B 1 150 ? 8.195 25.312 14.562 1 70.56 150 LYS B N 1
ATOM 3008 C CA . LYS B 1 150 ? 9.258 26.297 14.758 1 70.56 150 LYS B CA 1
ATOM 3009 C C . LYS B 1 150 ? 9.258 27.344 13.641 1 70.56 150 LYS B C 1
ATOM 3011 O O . LYS B 1 150 ? 8.477 27.234 12.695 1 70.56 150 LYS B O 1
ATOM 3016 N N . ALA B 1 151 ? 9.992 28.344 13.867 1 55.88 151 ALA B N 1
ATOM 3017 C CA . ALA B 1 151 ? 9.992 29.531 13.031 1 55.88 151 ALA B CA 1
ATOM 3018 C C . ALA B 1 151 ? 10.336 29.203 11.586 1 55.88 151 ALA B C 1
ATOM 3020 O O . ALA B 1 151 ? 9.836 29.828 10.656 1 55.88 151 ALA B O 1
ATOM 3021 N N . ASN B 1 152 ? 11.242 28.312 11.383 1 69.69 152 ASN B N 1
ATOM 3022 C CA . ASN B 1 152 ? 11.625 27.953 10.023 1 69.69 152 ASN B CA 1
ATOM 3023 C C . ASN B 1 152 ? 12.062 26.5 9.93 1 69.69 152 ASN B C 1
ATOM 3025 O O . ASN B 1 152 ? 12.68 25.969 10.859 1 69.69 152 ASN B O 1
ATOM 3029 N N . TYR B 1 153 ? 11.75 25.844 8.875 1 69.81 153 TYR B N 1
ATOM 3030 C CA . TYR B 1 153 ? 12.094 24.453 8.664 1 69.81 153 TYR B CA 1
ATOM 3031 C C . TYR B 1 153 ? 13.602 24.266 8.539 1 69.81 153 TYR B C 1
ATOM 3033 O O . TYR B 1 153 ? 14.172 23.328 9.117 1 69.81 153 TYR B O 1
ATOM 3041 N N . ARG B 1 154 ? 14.25 25.156 7.891 1 70.5 154 ARG B N 1
ATOM 3042 C CA . ARG B 1 154 ? 15.656 25.016 7.523 1 70.5 154 ARG B CA 1
ATOM 3043 C C . ARG B 1 154 ? 16.531 24.906 8.766 1 70.5 154 ARG B C 1
ATOM 3045 O O . ARG B 1 154 ? 17.406 24.031 8.844 1 70.5 154 ARG B O 1
ATOM 3052 N N . ASP B 1 155 ? 16.203 25.703 9.68 1 77.62 155 ASP B N 1
ATOM 3053 C CA . ASP B 1 155 ? 17.094 25.766 10.836 1 77.62 155 ASP B CA 1
ATOM 3054 C C . ASP B 1 155 ? 16.859 24.594 11.781 1 77.62 155 ASP B C 1
ATOM 3056 O O . ASP B 1 155 ? 17.672 24.344 12.672 1 77.62 155 ASP B O 1
ATOM 3060 N N . HIS B 1 156 ? 15.898 23.812 11.438 1 87.25 156 HIS B N 1
ATOM 3061 C CA . HIS B 1 156 ? 15.547 22.734 12.352 1 87.25 156 HIS B CA 1
ATOM 3062 C C . HIS B 1 156 ? 15.43 21.391 11.609 1 87.25 156 HIS B C 1
ATOM 3064 O O . HIS B 1 156 ? 14.781 20.469 12.094 1 87.25 156 HIS B O 1
ATOM 3070 N N . THR B 1 157 ? 16.016 21.391 10.5 1 92.31 157 THR B N 1
ATOM 3071 C CA . THR B 1 157 ? 16.031 20.188 9.672 1 92.31 157 THR B CA 1
ATOM 3072 C C . THR B 1 157 ? 17.156 19.25 10.102 1 92.31 157 THR B C 1
ATOM 3074 O O . THR B 1 157 ? 18.281 19.688 10.336 1 92.31 157 THR B O 1
ATOM 3077 N N . VAL B 1 158 ? 16.844 18.094 10.227 1 96.12 158 VAL B N 1
ATOM 3078 C CA . VAL B 1 158 ? 17.812 17.062 10.594 1 96.12 158 VAL B CA 1
ATOM 3079 C C . VAL B 1 158 ? 18.703 16.75 9.391 1 96.12 158 VAL B C 1
ATOM 3081 O O . VAL B 1 158 ? 18.203 16.438 8.305 1 96.12 158 VAL B O 1
ATOM 3084 N N . ALA B 1 159 ? 20.047 16.812 9.609 1 96.38 159 ALA B N 1
ATOM 3085 C CA . ALA B 1 159 ? 21.031 16.5 8.586 1 96.38 159 ALA B CA 1
ATOM 3086 C C . ALA B 1 159 ? 20.703 17.188 7.27 1 96.38 159 ALA B C 1
ATOM 3088 O O . ALA B 1 159 ? 20.641 16.547 6.215 1 96.38 159 ALA B O 1
ATOM 3089 N N . PRO B 1 160 ? 20.547 18.516 7.301 1 95.94 160 PRO B N 1
ATOM 3090 C CA . PRO B 1 160 ? 20.141 19.25 6.105 1 95.94 160 PRO B CA 1
ATOM 3091 C C . PRO B 1 160 ? 21.078 19.016 4.918 1 95.94 160 PRO B C 1
ATOM 3093 O O . PRO B 1 160 ? 22.297 19.188 5.043 1 95.94 160 PRO B O 1
ATOM 3096 N N . GLY B 1 161 ? 20.484 18.594 3.861 1 95.69 161 GLY B N 1
ATOM 3097 C CA . GLY B 1 161 ? 21.219 18.438 2.611 1 95.69 161 GLY B CA 1
ATOM 3098 C C . GLY B 1 161 ? 22.031 17.156 2.545 1 95.69 161 GLY B C 1
ATOM 3099 O O . GLY B 1 161 ? 22.625 16.844 1.512 1 95.69 161 GLY B O 1
ATOM 3100 N N . ASP B 1 162 ? 22.141 16.406 3.609 1 97.81 162 ASP B N 1
ATOM 3101 C CA . ASP B 1 162 ? 22.922 15.172 3.637 1 97.81 162 ASP B CA 1
ATOM 3102 C C . ASP B 1 162 ? 22.062 13.969 3.234 1 97.81 162 ASP B C 1
ATOM 3104 O O . ASP B 1 162 ? 21.266 13.477 4.035 1 97.81 162 ASP B O 1
ATOM 3108 N N . THR B 1 163 ? 22.25 13.453 2.066 1 97.81 163 THR B N 1
ATOM 3109 C CA . THR B 1 163 ? 21.453 12.328 1.57 1 97.81 163 THR B CA 1
ATOM 3110 C C . THR B 1 163 ? 22.297 11.055 1.52 1 97.81 163 THR B C 1
ATOM 3112 O O . THR B 1 163 ? 21.984 10.125 0.776 1 97.81 163 THR B O 1
ATOM 3115 N N . SER B 1 164 ? 23.484 11.086 2.174 1 97.75 164 SER B N 1
ATOM 3116 C CA . SER B 1 164 ? 24.25 9.859 2.361 1 97.75 164 SER B CA 1
ATOM 3117 C C . SER B 1 164 ? 23.516 8.867 3.244 1 97.75 164 SER B C 1
ATOM 3119 O O . SER B 1 164 ? 22.516 9.211 3.877 1 97.75 164 SER B O 1
ATOM 3121 N N . PRO B 1 165 ? 23.969 7.594 3.293 1 97.12 165 PRO B N 1
ATOM 3122 C CA . PRO B 1 165 ? 23.328 6.625 4.188 1 97.12 165 PRO B CA 1
ATOM 3123 C C . PRO B 1 165 ? 23.25 7.113 5.633 1 97.12 165 PRO B C 1
ATOM 3125 O O . PRO B 1 165 ? 22.234 6.918 6.305 1 97.12 165 PRO B O 1
ATOM 3128 N N . ALA B 1 166 ? 24.328 7.75 6.086 1 97.81 166 ALA B N 1
ATOM 3129 C CA . ALA B 1 166 ? 24.344 8.266 7.453 1 97.81 166 ALA B CA 1
ATOM 3130 C C . ALA B 1 166 ? 23.328 9.391 7.625 1 97.81 166 ALA B C 1
ATOM 3132 O O . ALA B 1 166 ? 22.641 9.469 8.648 1 97.81 166 ALA B O 1
ATOM 3133 N N . GLY B 1 167 ? 23.297 10.312 6.633 1 97.94 167 GLY B N 1
ATOM 3134 C CA . GLY B 1 167 ? 22.312 11.383 6.676 1 97.94 167 GLY B CA 1
ATOM 3135 C C . GLY B 1 167 ? 20.875 10.883 6.652 1 97.94 167 GLY B C 1
ATOM 3136 O O . GLY B 1 167 ? 20.047 11.344 7.434 1 97.94 167 GLY B O 1
ATOM 3137 N N . MET B 1 168 ? 20.609 9.953 5.809 1 98.06 168 MET B N 1
ATOM 3138 C CA . MET B 1 168 ? 19.266 9.383 5.699 1 98.06 168 MET B CA 1
ATOM 3139 C C . MET B 1 168 ? 18.891 8.641 6.977 1 98.06 168 MET B C 1
ATOM 3141 O O . MET B 1 168 ? 17.719 8.648 7.379 1 98.06 168 MET B O 1
ATOM 3145 N N . LEU B 1 169 ? 19.922 8 7.57 1 98.12 169 LEU B N 1
ATOM 3146 C CA . LEU B 1 169 ? 19.672 7.32 8.836 1 98.12 169 LEU B CA 1
ATOM 3147 C C . LEU B 1 169 ? 19.25 8.312 9.914 1 98.12 169 LEU B C 1
ATOM 3149 O O . LEU B 1 169 ? 18.312 8.062 10.664 1 98.12 169 LEU B O 1
ATOM 3153 N N . ALA B 1 170 ? 19.938 9.391 9.984 1 98.12 170 ALA B N 1
ATOM 3154 C CA . ALA B 1 170 ? 19.594 10.414 10.969 1 98.12 170 ALA B CA 1
ATOM 3155 C C . ALA B 1 170 ? 18.172 10.945 10.742 1 98.12 170 ALA B C 1
ATOM 3157 O O . ALA B 1 170 ? 17.406 11.086 11.695 1 98.12 170 ALA B O 1
ATOM 3158 N N . LYS B 1 171 ? 17.859 11.211 9.539 1 98.12 171 LYS B N 1
ATOM 3159 C CA . LYS B 1 171 ? 16.531 11.68 9.18 1 98.12 171 LYS B CA 1
ATOM 3160 C C . LYS B 1 171 ? 15.461 10.648 9.547 1 98.12 171 LYS B C 1
ATOM 3162 O O . LYS B 1 171 ? 14.438 10.984 10.141 1 98.12 171 LYS B O 1
ATOM 3167 N N . ALA B 1 172 ? 15.719 9.414 9.195 1 98.44 172 ALA B N 1
ATOM 3168 C CA . ALA B 1 172 ? 14.781 8.328 9.453 1 98.44 172 ALA B CA 1
ATOM 3169 C C . ALA B 1 172 ? 14.523 8.172 10.945 1 98.44 172 ALA B C 1
ATOM 3171 O O . ALA B 1 172 ? 13.375 8.023 11.375 1 98.44 172 ALA B O 1
ATOM 3172 N N . LYS B 1 173 ? 15.578 8.164 11.742 1 98.38 173 LYS B N 1
ATOM 3173 C CA . LYS B 1 173 ? 15.438 8.023 13.188 1 98.38 173 LYS B CA 1
ATOM 3174 C C . LYS B 1 173 ? 14.539 9.109 13.766 1 98.38 173 LYS B C 1
ATOM 3176 O O . LYS B 1 173 ? 13.641 8.828 14.562 1 98.38 173 LYS B O 1
ATOM 3181 N N . PHE B 1 174 ? 14.805 10.297 13.344 1 98.12 174 PHE B N 1
ATOM 3182 C CA . PHE B 1 174 ? 14.023 11.43 13.82 1 98.12 174 PHE B CA 1
ATOM 3183 C C . PHE B 1 174 ? 12.555 11.266 13.453 1 98.12 174 PHE B C 1
ATOM 3185 O O . PHE B 1 174 ? 11.68 11.398 14.305 1 98.12 174 PHE B O 1
ATOM 3192 N N . VAL B 1 175 ? 12.258 10.984 12.18 1 98.25 175 VAL B N 1
ATOM 3193 C CA . VAL B 1 175 ? 10.891 10.891 11.68 1 98.25 175 VAL B CA 1
ATOM 3194 C C . VAL B 1 175 ? 10.18 9.703 12.32 1 98.25 175 VAL B C 1
ATOM 3196 O O . VAL B 1 175 ? 9.008 9.805 12.695 1 98.25 175 VAL B O 1
ATOM 3199 N N . LEU B 1 176 ? 10.859 8.602 12.461 1 98.56 176 LEU B N 1
ATOM 3200 C CA . LEU B 1 176 ? 10.273 7.422 13.078 1 98.56 176 LEU B CA 1
ATOM 3201 C C . LEU B 1 176 ? 9.906 7.691 14.531 1 98.56 176 LEU B C 1
ATOM 3203 O O . LEU B 1 176 ? 8.875 7.223 15.008 1 98.56 176 LEU B O 1
ATOM 3207 N N . ASP B 1 177 ? 10.789 8.398 15.25 1 98.12 177 ASP B N 1
ATOM 3208 C CA . ASP B 1 177 ? 10.461 8.789 16.609 1 98.12 177 ASP B CA 1
ATOM 3209 C C . ASP B 1 177 ? 9.172 9.609 16.656 1 98.12 177 ASP B C 1
ATOM 3211 O O . ASP B 1 177 ? 8.328 9.398 17.531 1 98.12 177 ASP B O 1
ATOM 3215 N N . GLU B 1 178 ? 9.062 10.5 15.742 1 97.19 178 GLU B N 1
ATOM 3216 C CA . GLU B 1 178 ? 7.871 11.336 15.68 1 97.19 178 GLU B CA 1
ATOM 3217 C C . GLU B 1 178 ? 6.637 10.516 15.32 1 97.19 178 GLU B C 1
ATOM 3219 O O . GLU B 1 178 ? 5.566 10.703 15.898 1 97.19 178 GLU B O 1
ATOM 3224 N N . MET B 1 179 ? 6.727 9.594 14.336 1 98.19 179 MET B N 1
ATOM 3225 C CA . MET B 1 179 ? 5.621 8.711 13.984 1 98.19 179 MET B CA 1
ATOM 3226 C C . MET B 1 179 ? 5.145 7.926 15.203 1 98.19 179 MET B C 1
ATOM 3228 O O . MET B 1 179 ? 3.939 7.809 15.438 1 98.19 179 MET B O 1
ATOM 3232 N N . GLU B 1 180 ? 6.062 7.398 15.93 1 98.38 180 GLU B N 1
ATOM 3233 C CA . GLU B 1 180 ? 5.738 6.605 17.109 1 98.38 180 GLU B CA 1
ATOM 3234 C C . GLU B 1 180 ? 5.066 7.461 18.172 1 98.38 180 GLU B C 1
ATOM 3236 O O . GLU B 1 180 ? 4.105 7.027 18.812 1 98.38 180 GLU B O 1
ATOM 3241 N N . ARG B 1 181 ? 5.598 8.68 18.375 1 97.25 181 ARG B N 1
ATOM 3242 C CA . ARG B 1 181 ? 4.969 9.609 19.312 1 97.25 181 ARG B CA 1
ATOM 3243 C C . ARG B 1 181 ? 3.52 9.883 18.922 1 97.25 181 ARG B C 1
ATOM 3245 O O . ARG B 1 181 ? 2.619 9.82 19.766 1 97.25 181 ARG B O 1
ATOM 3252 N N . ARG B 1 182 ? 3.328 10.148 17.688 1 97.44 182 ARG B N 1
ATOM 3253 C CA . ARG B 1 182 ? 1.992 10.469 17.188 1 97.44 182 ARG B CA 1
ATOM 3254 C C . ARG B 1 182 ? 1.067 9.258 17.297 1 97.44 182 ARG B C 1
ATOM 3256 O O . ARG B 1 182 ? -0.093 9.391 17.688 1 97.44 182 ARG B O 1
ATOM 3263 N N . MET B 1 183 ? 1.519 8.094 16.938 1 97.81 183 MET B N 1
ATOM 3264 C CA . MET B 1 183 ? 0.708 6.883 17.016 1 97.81 183 MET B CA 1
ATOM 3265 C C . MET B 1 183 ? 0.254 6.621 18.438 1 97.81 183 MET B C 1
ATOM 3267 O O . MET B 1 183 ? -0.873 6.176 18.672 1 97.81 183 MET B O 1
ATOM 3271 N N . ARG B 1 184 ? 1.1 6.906 19.375 1 97.31 184 ARG B N 1
ATOM 3272 C CA . ARG B 1 184 ? 0.797 6.637 20.766 1 97.31 184 ARG B CA 1
ATOM 3273 C C . ARG B 1 184 ? -0.419 7.434 21.234 1 97.31 184 ARG B C 1
ATOM 3275 O O . ARG B 1 184 ? -1.169 6.984 22.094 1 97.31 184 ARG B O 1
ATOM 3282 N N . ALA B 1 185 ? -0.579 8.586 20.641 1 96.81 185 ALA B N 1
ATOM 3283 C CA . ALA B 1 185 ? -1.726 9.422 20.984 1 96.81 185 ALA B CA 1
ATOM 3284 C C . ALA B 1 185 ? -3.037 8.695 20.688 1 96.81 185 ALA B C 1
ATOM 3286 O O . ALA B 1 185 ? -4.082 9.047 21.25 1 96.81 185 ALA B O 1
ATOM 3287 N N . PHE B 1 186 ? -2.955 7.68 19.906 1 97.38 186 PHE B N 1
ATOM 3288 C CA . PHE B 1 186 ? -4.156 6.969 19.484 1 97.38 186 PHE B CA 1
ATOM 3289 C C . PHE B 1 186 ? -4.082 5.5 19.891 1 97.38 186 PHE B C 1
ATOM 3291 O O . PHE B 1 186 ? -4.793 4.66 19.328 1 97.38 186 PHE B O 1
ATOM 3298 N N . GLY B 1 187 ? -3.115 5.211 20.766 1 95.62 187 GLY B N 1
ATOM 3299 C CA . GLY B 1 187 ? -2.949 3.852 21.266 1 95.62 187 GLY B CA 1
ATOM 3300 C C . GLY B 1 187 ? -2.348 2.916 20.234 1 95.62 187 GLY B C 1
ATOM 3301 O O . GLY B 1 187 ? -2.564 1.704 20.281 1 95.62 187 GLY B O 1
ATOM 3302 N N . GLY B 1 188 ? -1.668 3.496 19.312 1 96.94 188 GLY B N 1
ATOM 3303 C CA . GLY B 1 188 ? -1.12 2.699 18.234 1 96.94 188 GLY B CA 1
ATOM 3304 C C . GLY B 1 188 ? 0.38 2.498 18.344 1 96.94 188 GLY B C 1
ATOM 3305 O O . GLY B 1 188 ? 1.053 3.195 19.094 1 96.94 188 GLY B O 1
ATOM 3306 N N . SER B 1 189 ? 0.867 1.563 17.641 1 97.88 189 SER B N 1
ATOM 3307 C CA . SER B 1 189 ? 2.27 1.249 17.391 1 97.88 189 SER B CA 1
ATOM 3308 C C . SER B 1 189 ? 2.465 0.649 16 1 97.88 189 SER B C 1
ATOM 3310 O O . SER B 1 189 ? 1.498 0.445 15.266 1 97.88 189 SER B O 1
ATOM 3312 N N . TRP B 1 190 ? 3.688 0.383 15.688 1 98 190 TRP B N 1
ATOM 3313 C CA . TRP B 1 190 ? 3.959 -0.182 14.367 1 98 190 TRP B CA 1
ATOM 3314 C C . TRP B 1 190 ? 3.227 -1.506 14.18 1 98 190 TRP B C 1
ATOM 3316 O O . TRP B 1 190 ? 2.82 -1.845 13.07 1 98 190 TRP B O 1
ATOM 3326 N N . ARG B 1 191 ? 2.961 -2.238 15.227 1 95.25 191 ARG B N 1
ATOM 3327 C CA . ARG B 1 191 ? 2.297 -3.537 15.164 1 95.25 191 ARG B CA 1
ATOM 3328 C C . ARG B 1 191 ? 0.834 -3.383 14.758 1 95.25 191 ARG B C 1
ATOM 3330 O O . ARG B 1 191 ? 0.191 -4.352 14.352 1 95.25 191 ARG B O 1
ATOM 3337 N N . ASN B 1 192 ? 0.351 -2.164 14.852 1 96.5 192 ASN B N 1
ATOM 3338 C CA . ASN B 1 192 ? -1.066 -1.921 14.609 1 96.5 192 ASN B CA 1
ATOM 3339 C C . ASN B 1 192 ? -1.308 -1.379 13.203 1 96.5 192 ASN B C 1
ATOM 3341 O O . ASN B 1 192 ? -2.441 -1.377 12.719 1 96.5 192 ASN B O 1
ATOM 3345 N N . THR B 1 193 ? -0.272 -1.004 12.523 1 98.31 193 THR B N 1
ATOM 3346 C CA . THR B 1 193 ? -0.469 -0.284 11.266 1 98.31 193 THR B CA 1
ATOM 3347 C C . THR B 1 193 ? -0.961 -1.227 10.172 1 98.31 193 THR B C 1
ATOM 3349 O O . THR B 1 193 ? -0.531 -2.379 10.102 1 98.31 193 THR B O 1
ATOM 3352 N N . THR B 1 194 ? -1.833 -0.691 9.375 1 98.44 194 THR B N 1
ATOM 3353 C CA . THR B 1 194 ? -2.258 -1.391 8.164 1 98.44 194 THR B CA 1
ATOM 3354 C C . THR B 1 194 ? -1.456 -0.917 6.957 1 98.44 194 THR B C 1
ATOM 3356 O O . THR B 1 194 ? -1.352 -1.63 5.957 1 98.44 194 THR B O 1
ATOM 3359 N N . ALA B 1 195 ? -0.898 0.275 7.031 1 98.44 195 ALA B N 1
ATOM 3360 C CA . ALA B 1 195 ? -0.056 0.793 5.957 1 98.44 195 ALA B CA 1
ATOM 3361 C C . ALA B 1 195 ? 0.936 1.825 6.484 1 98.44 195 AL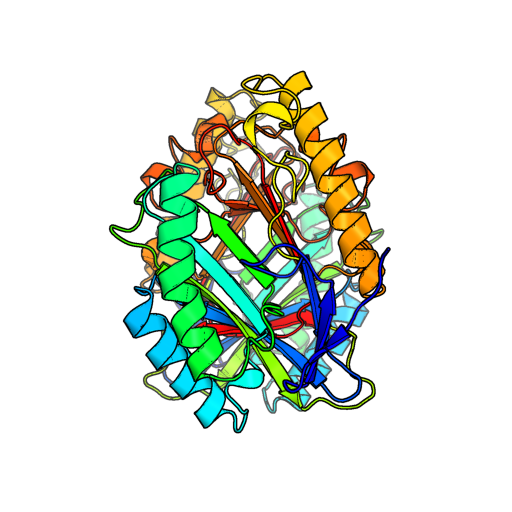A B C 1
ATOM 3363 O O . ALA B 1 195 ? 0.61 2.605 7.383 1 98.44 195 ALA B O 1
ATOM 3364 N N . VAL B 1 196 ? 2.109 1.786 5.977 1 98.81 196 VAL B N 1
ATOM 3365 C CA . VAL B 1 196 ? 3.158 2.77 6.227 1 98.81 196 VAL B CA 1
ATOM 3366 C C . VAL B 1 196 ? 3.697 3.297 4.898 1 98.81 196 VAL B C 1
ATOM 3368 O O . VAL B 1 196 ? 3.943 2.523 3.969 1 98.81 196 VAL B O 1
ATOM 3371 N N . GLN B 1 197 ? 3.842 4.621 4.809 1 98.81 197 GLN B N 1
ATOM 3372 C CA . GLN B 1 197 ? 4.305 5.23 3.568 1 98.81 197 GLN B CA 1
ATOM 3373 C C . GLN B 1 197 ? 5.59 6.02 3.789 1 98.81 197 GLN B C 1
ATOM 3375 O O . GLN B 1 197 ? 5.75 6.68 4.82 1 98.81 197 GLN B O 1
ATOM 3380 N N . LEU B 1 198 ? 6.508 5.852 2.908 1 98.88 198 LEU B N 1
ATOM 3381 C CA . LEU B 1 198 ? 7.75 6.613 2.828 1 98.88 198 LEU B CA 1
ATOM 3382 C C . LEU B 1 198 ? 7.754 7.523 1.607 1 98.88 198 LEU B C 1
ATOM 3384 O O . LEU B 1 198 ? 7.387 7.098 0.509 1 98.88 198 LEU B O 1
ATOM 3388 N N . TYR B 1 199 ? 8.117 8.766 1.84 1 98.81 199 TYR B N 1
ATOM 3389 C CA . TYR B 1 199 ? 8.242 9.742 0.763 1 98.81 199 TYR B CA 1
ATOM 3390 C C . TYR B 1 199 ? 9.672 10.258 0.656 1 98.81 199 TYR B C 1
ATOM 3392 O O . TYR B 1 199 ? 10.117 11.055 1.487 1 98.81 199 TYR B O 1
ATOM 3400 N N . THR B 1 200 ? 10.375 9.875 -0.306 1 98.81 200 THR B N 1
ATOM 3401 C CA . THR B 1 200 ? 11.719 10.359 -0.601 1 98.81 200 THR B CA 1
ATOM 3402 C C . THR B 1 200 ? 12.141 9.969 -2.014 1 98.81 200 THR B C 1
ATOM 3404 O O . THR B 1 200 ? 11.734 8.914 -2.518 1 98.81 200 THR B O 1
ATOM 3407 N N . VAL B 1 201 ? 12.906 10.781 -2.654 1 98.31 201 VAL B N 1
ATOM 3408 C CA . VAL B 1 201 ? 13.461 10.477 -3.971 1 98.31 201 VAL B CA 1
ATOM 3409 C C . VAL B 1 201 ? 14.875 9.922 -3.82 1 98.31 201 VAL B C 1
ATOM 3411 O O . VAL B 1 201 ? 15.539 9.625 -4.816 1 98.31 201 VAL B O 1
ATOM 3414 N N . TYR B 1 202 ? 15.367 9.766 -2.574 1 98.44 202 TYR B N 1
ATOM 3415 C CA . TYR B 1 202 ? 16.734 9.328 -2.309 1 98.44 202 TYR B CA 1
ATOM 3416 C C . TYR B 1 202 ? 16.766 7.871 -1.856 1 98.44 202 TYR B C 1
ATOM 3418 O O . TYR B 1 202 ? 15.734 7.324 -1.44 1 98.44 202 TYR B O 1
ATOM 3426 N N . ASP B 1 203 ? 17.938 7.328 -1.968 1 98 203 ASP B N 1
ATOM 3427 C CA . ASP B 1 203 ? 18.141 5.934 -1.595 1 98 203 ASP B CA 1
ATOM 3428 C C . ASP B 1 203 ? 17.922 5.73 -0.096 1 98 203 ASP B C 1
ATOM 3430 O O . ASP B 1 203 ? 18.641 6.32 0.721 1 98 203 ASP B O 1
ATOM 3434 N N . ALA B 1 204 ? 16.984 4.898 0.24 1 97.38 204 ALA B N 1
ATOM 3435 C CA . ALA B 1 204 ? 16.672 4.641 1.645 1 97.38 204 ALA B CA 1
ATOM 3436 C C . ALA B 1 204 ? 16.984 3.193 2.018 1 97.38 204 ALA B C 1
ATOM 3438 O O . ALA B 1 204 ? 16.594 2.721 3.086 1 97.38 204 ALA B O 1
ATOM 3439 N N . TYR B 1 205 ? 17.641 2.438 1.202 1 97.69 205 TYR B N 1
ATOM 3440 C CA . TYR B 1 205 ? 17.859 1.014 1.429 1 97.69 205 TYR B CA 1
ATOM 3441 C C . TYR B 1 205 ? 18.594 0.779 2.744 1 97.69 205 TYR B C 1
ATOM 3443 O O . TYR B 1 205 ? 18.266 -0.149 3.488 1 97.69 205 TYR B O 1
ATOM 3451 N N . ALA B 1 206 ? 19.562 1.606 3.051 1 96.25 206 ALA B N 1
ATOM 3452 C CA . ALA B 1 206 ? 20.422 1.415 4.219 1 96.25 206 ALA B CA 1
ATOM 3453 C C . ALA B 1 206 ? 19.609 1.452 5.508 1 96.25 206 ALA B C 1
ATOM 3455 O O . ALA B 1 206 ? 20 0.869 6.52 1 96.25 206 ALA B O 1
ATOM 3456 N N . VAL B 1 207 ? 18.469 2.104 5.461 1 97.56 207 VAL B N 1
ATOM 3457 C CA . VAL B 1 207 ? 17.719 2.273 6.703 1 97.56 207 VAL B CA 1
ATOM 3458 C C . VAL B 1 207 ? 16.578 1.247 6.766 1 97.56 207 VAL B C 1
ATOM 3460 O O . VAL B 1 207 ? 15.938 1.095 7.805 1 97.56 207 VAL B O 1
ATOM 3463 N N . LEU B 1 208 ? 16.297 0.496 5.711 1 97.38 208 LEU B N 1
ATOM 3464 C CA . LEU B 1 208 ? 15.156 -0.413 5.656 1 97.38 208 LEU B CA 1
ATOM 3465 C C . LEU B 1 208 ? 15.266 -1.492 6.727 1 97.38 208 LEU B C 1
ATOM 3467 O O . LEU B 1 208 ? 14.531 -1.474 7.711 1 97.38 208 LEU B O 1
ATOM 3471 N N . GLU B 1 209 ? 16.219 -2.281 6.609 1 95.69 209 GLU B N 1
ATOM 3472 C CA . GLU B 1 209 ? 16.344 -3.373 7.57 1 95.69 209 GLU B CA 1
ATOM 3473 C C . GLU B 1 209 ? 16.828 -2.869 8.93 1 95.69 209 GLU B C 1
ATOM 3475 O O . GLU B 1 209 ? 16.266 -3.221 9.969 1 95.69 209 GLU B O 1
ATOM 3480 N N . THR B 1 210 ? 17.828 -1.979 8.938 1 95 210 THR B N 1
ATOM 3481 C CA . THR B 1 210 ? 18.562 -1.639 10.148 1 95 210 THR B CA 1
ATOM 3482 C C . THR B 1 210 ? 17.703 -0.792 11.086 1 95 210 THR B C 1
ATOM 3484 O O . THR B 1 210 ? 17.844 -0.875 12.305 1 95 210 THR B O 1
ATOM 3487 N N . GLU B 1 211 ? 16.875 0.044 10.469 1 97.75 211 GLU B N 1
ATOM 3488 C CA . GLU B 1 211 ? 16.109 0.946 11.32 1 97.75 211 GLU B CA 1
ATOM 3489 C C . GLU B 1 211 ? 14.609 0.647 11.234 1 97.75 211 GLU B C 1
ATOM 3491 O O . GLU B 1 211 ? 13.977 0.314 12.242 1 97.75 211 GLU B O 1
ATOM 3496 N N . LEU B 1 212 ? 14.062 0.69 10.062 1 98.44 212 LEU B N 1
ATOM 3497 C CA . LEU B 1 212 ? 12.633 0.439 9.891 1 98.44 212 LEU B CA 1
ATOM 3498 C C . LEU B 1 212 ? 12.281 -0.994 10.273 1 98.44 212 LEU B C 1
ATOM 3500 O O . LEU B 1 212 ? 11.32 -1.226 11.016 1 98.44 212 LEU B O 1
ATOM 3504 N N . GLY B 1 213 ? 13.055 -1.941 9.75 1 97.75 213 GLY B N 1
ATOM 3505 C CA . GLY B 1 213 ? 12.828 -3.346 10.055 1 97.75 213 GLY B CA 1
ATOM 3506 C C . GLY B 1 213 ? 12.93 -3.666 11.531 1 97.75 213 GLY B C 1
ATOM 3507 O O . GLY B 1 213 ? 12.078 -4.379 12.078 1 97.75 213 GLY B O 1
ATOM 3508 N N . ARG B 1 214 ? 13.945 -3.16 12.164 1 96.38 214 ARG B N 1
ATOM 3509 C CA . ARG B 1 214 ? 14.172 -3.402 13.586 1 96.38 214 ARG B CA 1
ATOM 3510 C C . ARG B 1 214 ? 13 -2.914 14.422 1 96.38 214 ARG B C 1
ATOM 3512 O O . ARG B 1 214 ? 12.633 -3.541 15.422 1 96.38 214 ARG B O 1
ATOM 3519 N N . ARG B 1 215 ? 12.367 -1.854 14.008 1 97.88 215 ARG B N 1
ATOM 3520 C CA . ARG B 1 215 ? 11.281 -1.246 14.766 1 97.88 215 ARG B CA 1
ATOM 3521 C C . ARG B 1 215 ? 9.953 -1.937 14.469 1 97.88 215 ARG B C 1
ATOM 3523 O O . ARG B 1 215 ? 8.961 -1.711 15.164 1 97.88 215 ARG B O 1
ATOM 3530 N N . GLY B 1 216 ? 9.945 -2.721 13.359 1 97.5 216 GLY B N 1
ATOM 3531 C CA . GLY B 1 216 ? 8.727 -3.43 13.016 1 97.5 216 GLY B CA 1
ATOM 3532 C C . GLY B 1 216 ? 7.91 -2.727 11.945 1 97.5 216 GLY B C 1
ATOM 3533 O O . GLY B 1 216 ? 6.773 -3.117 11.664 1 97.5 216 GLY B O 1
ATOM 3534 N N . VAL B 1 217 ? 8.461 -1.754 11.281 1 98.31 217 VAL B N 1
ATOM 3535 C CA . VAL B 1 217 ? 7.766 -0.893 10.328 1 98.31 217 VAL B CA 1
ATOM 3536 C C . VAL B 1 217 ? 7.398 -1.692 9.086 1 98.31 217 VAL B C 1
ATOM 3538 O O . VAL B 1 217 ? 6.379 -1.425 8.445 1 98.31 217 VAL B O 1
ATOM 3541 N N . LEU B 1 218 ? 8.156 -2.713 8.734 1 97.94 218 LEU B N 1
ATOM 3542 C CA . LEU B 1 218 ? 8.094 -3.328 7.414 1 97.94 218 LEU B CA 1
ATOM 3543 C C . LEU B 1 218 ? 7.145 -4.523 7.418 1 97.94 218 LEU B C 1
ATOM 3545 O O . LEU B 1 218 ? 7.047 -5.246 6.422 1 97.94 218 LEU B O 1
ATOM 3549 N N . ARG B 1 219 ? 6.422 -4.805 8.438 1 94.69 219 ARG B N 1
ATOM 3550 C CA . ARG B 1 219 ? 5.648 -6.023 8.641 1 94.69 219 ARG B CA 1
ATOM 3551 C C . ARG B 1 219 ? 4.648 -6.234 7.512 1 94.69 219 ARG B C 1
ATOM 3553 O O . ARG B 1 219 ? 4.426 -7.367 7.074 1 94.69 219 ARG B O 1
ATOM 3560 N N . ASN B 1 220 ? 4.043 -5.086 7.027 1 95 220 ASN B N 1
ATOM 3561 C CA . ASN B 1 220 ? 3.029 -5.18 5.98 1 95 220 ASN B CA 1
ATOM 3562 C C . ASN B 1 220 ? 3.52 -4.57 4.668 1 95 220 ASN B C 1
ATOM 3564 O O . ASN B 1 220 ? 2.713 -4.18 3.824 1 95 220 ASN B O 1
ATOM 3568 N N . GLY B 1 221 ? 4.848 -4.508 4.547 1 97.62 221 GLY B N 1
ATOM 3569 C CA . GLY B 1 221 ? 5.387 -3.795 3.398 1 97.62 221 GLY B CA 1
ATOM 3570 C C . GLY B 1 221 ? 5.461 -2.295 3.607 1 97.62 221 GLY B C 1
ATOM 3571 O O . GLY B 1 221 ? 4.746 -1.744 4.449 1 97.62 221 GLY B O 1
ATOM 3572 N N . LEU B 1 222 ? 6.344 -1.677 2.955 1 98.62 222 LEU B N 1
ATOM 3573 C CA . LEU B 1 222 ? 6.523 -0.23 2.941 1 98.62 222 LEU B CA 1
ATOM 3574 C C . LEU B 1 222 ? 6.117 0.356 1.593 1 98.62 222 LEU B C 1
ATOM 3576 O O . LEU B 1 222 ? 6.68 -0.012 0.558 1 98.62 222 LEU B O 1
ATOM 3580 N N . THR B 1 223 ? 5.113 1.212 1.583 1 98.75 223 THR B N 1
ATOM 3581 C CA . THR B 1 223 ? 4.773 1.881 0.332 1 98.75 223 THR B CA 1
ATOM 3582 C C . THR B 1 223 ? 5.688 3.082 0.098 1 98.75 223 THR B C 1
ATOM 3584 O O . THR B 1 223 ? 5.609 4.078 0.821 1 98.75 223 THR B O 1
ATOM 3587 N N . TRP B 1 224 ? 6.551 2.945 -0.822 1 98.62 224 TRP B N 1
ATOM 3588 C CA . TRP B 1 224 ? 7.52 3.98 -1.158 1 98.62 224 TRP B CA 1
ATOM 3589 C C . TRP B 1 224 ? 7.012 4.852 -2.301 1 98.62 224 TRP B C 1
ATOM 3591 O O . TRP B 1 224 ? 6.824 4.371 -3.422 1 98.62 224 TRP B O 1
ATOM 3601 N N . HIS B 1 225 ? 6.715 6.09 -2.02 1 98.56 225 HIS B N 1
ATOM 3602 C CA . HIS B 1 225 ? 6.402 7.105 -3.021 1 98.56 225 HIS B CA 1
ATOM 3603 C C . HIS B 1 225 ? 7.645 7.898 -3.408 1 98.56 225 HIS B C 1
ATOM 3605 O O . HIS B 1 225 ? 8.297 8.5 -2.549 1 98.56 225 HIS B O 1
ATOM 3611 N N . PHE B 1 226 ? 7.969 7.859 -4.664 1 98.44 226 PHE B N 1
ATOM 3612 C CA . PHE B 1 226 ? 9.117 8.594 -5.172 1 98.44 226 PHE B CA 1
ATOM 3613 C C . PHE B 1 226 ? 8.812 10.086 -5.238 1 98.44 226 PHE B C 1
ATOM 3615 O O . PHE B 1 226 ? 8.812 10.68 -6.32 1 98.44 226 PHE B O 1
ATOM 3622 N N . ASP B 1 227 ? 8.539 10.664 -4.086 1 98.56 227 ASP B N 1
ATOM 3623 C CA . ASP B 1 227 ? 8.078 12.039 -3.887 1 98.56 227 ASP B CA 1
ATOM 3624 C C . ASP B 1 227 ? 9.008 12.797 -2.943 1 98.56 227 ASP B C 1
ATOM 3626 O O . ASP B 1 227 ? 9.727 12.188 -2.148 1 98.56 227 ASP B O 1
ATOM 3630 N N . ARG B 1 228 ? 8.961 14.102 -3.055 1 98.19 228 ARG B N 1
ATOM 3631 C CA . ARG B 1 228 ? 9.641 14.992 -2.117 1 98.19 228 ARG B CA 1
ATOM 3632 C C . ARG B 1 228 ? 8.656 15.555 -1.094 1 98.19 228 ARG B C 1
ATOM 3634 O O . ARG B 1 228 ? 7.48 15.75 -1.399 1 98.19 228 ARG B O 1
ATOM 3641 N N . PRO B 1 229 ? 9.148 15.773 0.153 1 96.5 229 PRO B N 1
ATOM 3642 C CA . PRO B 1 229 ? 8.32 16.531 1.096 1 96.5 229 PRO B CA 1
ATOM 3643 C C . PRO B 1 229 ? 7.902 17.891 0.553 1 96.5 229 PRO B C 1
ATOM 3645 O O . PRO B 1 229 ? 8.477 18.375 -0.427 1 96.5 229 PRO B O 1
ATOM 3648 N N . PRO B 1 230 ? 6.91 18.484 1.127 1 92.94 230 PRO B N 1
ATOM 3649 C CA . PRO B 1 230 ? 6.27 19.656 0.516 1 92.94 230 PRO B CA 1
ATOM 3650 C C . PRO B 1 230 ? 7.113 20.922 0.646 1 92.94 230 PRO B C 1
ATOM 3652 O O . PRO B 1 230 ? 6.836 21.922 -0.021 1 92.94 230 PRO B O 1
ATOM 3655 N N . VAL B 1 231 ? 8.086 20.953 1.492 1 90.94 231 VAL B N 1
ATOM 3656 C CA . VAL B 1 231 ? 8.883 22.156 1.723 1 90.94 231 VAL B CA 1
ATOM 3657 C C . VAL B 1 231 ? 10.289 21.953 1.155 1 90.94 231 VAL B C 1
ATOM 3659 O O . VAL B 1 231 ? 10.906 20.906 1.354 1 90.94 231 VAL B O 1
ATOM 3662 N N . VAL B 1 232 ? 10.789 22.984 0.53 1 93.19 232 VAL B N 1
ATOM 3663 C CA . VAL B 1 232 ? 12.117 22.938 -0.071 1 93.19 232 VAL B CA 1
ATOM 3664 C C . VAL B 1 232 ? 13.156 22.594 0.994 1 93.19 232 VAL B C 1
ATOM 3666 O O . VAL B 1 232 ? 13.133 23.156 2.094 1 93.19 232 VAL B O 1
ATOM 3669 N N . GLY B 1 233 ? 14.008 21.672 0.639 1 92.62 233 GLY B N 1
ATOM 3670 C CA . GLY B 1 233 ? 15.102 21.328 1.532 1 92.62 233 GLY B CA 1
ATOM 3671 C C . GLY B 1 233 ? 14.852 20.047 2.309 1 92.62 233 GLY B C 1
ATOM 3672 O O . GLY B 1 233 ? 15.789 19.438 2.83 1 92.62 233 GLY B O 1
ATOM 3673 N N . LEU B 1 234 ? 13.617 19.625 2.441 1 95.31 234 LEU B N 1
ATOM 3674 C CA . LEU B 1 234 ? 13.32 18.375 3.115 1 95.31 234 LEU B CA 1
ATOM 3675 C C . LEU B 1 234 ? 13.461 17.188 2.158 1 95.31 234 LEU B C 1
ATOM 3677 O O . LEU B 1 234 ? 13.148 17.312 0.971 1 95.31 234 LEU B O 1
ATOM 3681 N N . ASP B 1 235 ? 13.938 16.047 2.678 1 97.62 235 ASP B N 1
ATOM 3682 C CA . ASP B 1 235 ? 14.297 14.922 1.834 1 97.62 235 ASP B CA 1
ATOM 3683 C C . ASP B 1 235 ? 13.5 13.672 2.217 1 97.62 235 ASP B C 1
ATOM 3685 O O . ASP B 1 235 ? 13.438 12.711 1.451 1 97.62 235 ASP B O 1
ATOM 3689 N N . TYR B 1 236 ? 12.961 13.68 3.375 1 98.31 236 TYR B N 1
ATOM 3690 C CA . TYR B 1 236 ? 12.438 12.461 3.98 1 98.31 236 TYR B CA 1
ATOM 3691 C C . TYR B 1 236 ? 11.148 12.734 4.746 1 98.31 236 TYR B C 1
ATOM 3693 O O . TYR B 1 236 ? 11.109 13.617 5.605 1 98.31 236 TYR B O 1
ATOM 3701 N N . GLU B 1 237 ? 10.133 12.047 4.395 1 98.44 237 GLU B N 1
ATOM 3702 C CA . GLU B 1 237 ? 8.859 12.164 5.09 1 98.44 237 GLU B CA 1
ATOM 3703 C C . GLU B 1 237 ? 8.141 10.82 5.168 1 98.44 237 GLU B C 1
ATOM 3705 O O . GLU B 1 237 ? 8.344 9.953 4.32 1 98.44 237 GLU B O 1
ATOM 3710 N N . MET B 1 238 ? 7.348 10.578 6.25 1 98.75 238 MET B N 1
ATOM 3711 C CA . MET B 1 238 ? 6.559 9.359 6.398 1 98.75 238 MET B CA 1
ATOM 3712 C C . MET B 1 238 ? 5.168 9.672 6.938 1 98.75 238 MET B C 1
ATOM 3714 O O . MET B 1 238 ? 4.965 10.711 7.582 1 98.75 238 MET B O 1
ATOM 3718 N N . ASP B 1 239 ? 4.254 8.883 6.664 1 98.81 239 ASP B N 1
ATOM 3719 C CA . ASP B 1 239 ? 2.975 8.797 7.363 1 98.81 239 ASP B CA 1
ATOM 3720 C C . ASP B 1 239 ? 2.543 7.34 7.539 1 98.81 239 ASP B C 1
ATOM 3722 O O . ASP B 1 239 ? 3.217 6.426 7.062 1 98.81 239 ASP B O 1
ATOM 3726 N N . CYS B 1 240 ? 1.551 7.098 8.305 1 98.88 240 CYS B N 1
ATOM 3727 C CA . CYS B 1 240 ? 1.058 5.742 8.516 1 98.88 240 CYS B CA 1
ATOM 3728 C C . CYS B 1 240 ? -0.406 5.754 8.938 1 98.88 240 CYS B C 1
ATOM 3730 O O . CYS B 1 240 ? -0.985 6.816 9.156 1 98.88 240 CYS B O 1
ATOM 3732 N N . ARG B 1 241 ? -0.95 4.605 8.914 1 98.88 241 ARG B N 1
ATOM 3733 C CA . ARG B 1 241 ? -2.361 4.52 9.273 1 98.88 241 ARG B CA 1
ATOM 3734 C C . ARG B 1 241 ? -2.723 3.107 9.734 1 98.88 241 ARG B C 1
ATOM 3736 O O . ARG B 1 241 ? -2.004 2.15 9.438 1 98.88 241 ARG B O 1
ATOM 3743 N N . ARG B 1 242 ? -3.713 3.051 10.5 1 98.62 242 ARG B N 1
ATOM 3744 C CA . ARG B 1 242 ? -4.52 1.861 10.758 1 98.62 242 ARG B CA 1
ATOM 3745 C C . ARG B 1 242 ? -5.949 2.055 10.258 1 98.62 242 ARG B C 1
ATOM 3747 O O . ARG B 1 242 ? -6.758 2.709 10.922 1 98.62 242 ARG B O 1
ATOM 3754 N N . VAL B 1 243 ? -6.238 1.61 9.109 1 98.69 243 VAL B N 1
ATOM 3755 C CA . VAL B 1 243 ? -7.562 1.666 8.5 1 98.69 243 VAL B CA 1
ATOM 3756 C C . VAL B 1 243 ? -7.938 0.291 7.953 1 98.69 243 VAL B C 1
ATOM 3758 O O . VAL B 1 243 ? -7.113 -0.383 7.332 1 98.69 243 VAL B O 1
ATOM 3761 N N . HIS B 1 244 ? -9.172 -0.16 8.133 1 98.25 244 HIS B N 1
ATOM 3762 C CA . HIS B 1 244 ? -9.523 -1.538 7.816 1 98.25 244 HIS B CA 1
ATOM 3763 C C . HIS B 1 244 ? -10.328 -1.619 6.52 1 98.25 244 HIS B C 1
ATOM 3765 O O . HIS B 1 244 ? -10.633 -2.713 6.043 1 98.25 244 HIS B O 1
ATOM 3771 N N . LEU B 1 245 ? -10.688 -0.483 5.969 1 98.44 245 LEU B N 1
ATOM 3772 C CA . LEU B 1 245 ? -11.367 -0.424 4.68 1 98.44 245 LEU B CA 1
ATOM 3773 C C . LEU B 1 245 ? -10.773 0.672 3.801 1 98.44 245 LEU B C 1
ATOM 3775 O O . LEU B 1 245 ? -10.727 1.838 4.199 1 98.44 245 LEU B O 1
ATOM 3779 N N . GLU B 1 246 ? -10.273 0.309 2.639 1 98.62 246 GLU B N 1
ATOM 3780 C CA . GLU B 1 246 ? -9.781 1.248 1.637 1 98.62 246 GLU B CA 1
ATOM 3781 C C . GLU B 1 246 ? -10.461 1.029 0.29 1 98.62 246 GLU B C 1
ATOM 3783 O O . GLU B 1 246 ? -10.664 -0.112 -0.131 1 98.62 246 GLU B O 1
ATOM 3788 N N . ARG B 1 247 ? -10.867 2.162 -0.353 1 98.44 247 ARG B N 1
ATOM 3789 C CA . ARG B 1 247 ? -11.508 2.129 -1.662 1 98.44 247 ARG B CA 1
ATOM 3790 C C . ARG B 1 247 ? -10.758 3.004 -2.662 1 98.44 247 ARG B C 1
ATOM 3792 O O . ARG B 1 247 ? -10.188 4.031 -2.291 1 98.44 247 ARG B O 1
ATOM 3799 N N . VAL B 1 248 ? -10.781 2.545 -3.832 1 98.44 248 VAL B N 1
ATOM 3800 C CA . VAL B 1 248 ? -10.312 3.381 -4.934 1 98.44 248 VAL B CA 1
ATOM 3801 C C . VAL B 1 248 ? -11.5 3.812 -5.789 1 98.44 248 VAL B C 1
ATOM 3803 O O . VAL B 1 248 ? -12.32 2.982 -6.188 1 98.44 248 VAL B O 1
ATOM 3806 N N . VAL B 1 249 ? -11.609 5.098 -6.047 1 97.44 249 VAL B N 1
ATOM 3807 C CA . VAL B 1 249 ? -12.75 5.617 -6.789 1 97.44 249 VAL B CA 1
ATOM 3808 C C . VAL B 1 249 ? -12.266 6.391 -8.016 1 97.44 249 VAL B C 1
ATOM 3810 O O . VAL B 1 249 ? -11.148 6.91 -8.023 1 97.44 249 VAL B O 1
#

Foldseek 3Di:
DLAWDDFPQQWIFAFAALLETQKIKGHQQKAKEKEFEPDWAADVVVLVVVCVVCVVLVGQLLQFAEFEKEAAAADAPVRVVVVSVVVVVVCVVSVNDDPSTHRHAYFYWYAPPPGDPGMTTGMTMGMHGDHSPDDMKMKGHKDFQFDGPDPDRQVGGQLFPDLPQVSLQRRCVSQQVSQQSNQVSRPDALVQFPAKEKEALGDHPSCVCVPCVVRNNQVNHYHYGNTAGRHPRTGIMMITIRHDHYYYD/DLAWDDFPQQWIFAFAALLETQKIKGHQQKAKEKEFEPDWAADVVVLVVVCVVCVVLVGQLLQFAEFEKEAAAADAPVRVVVVSVVVVVVCVVSVNDDPSTHRHAYFYWYAPPPGDPGMTTGMTMGMHGDHSPDDMKMKGHKDFQFDGPDPDRQVGGQLFPDLPQVSLQRRCVRQQVSQQSNQVSRPDALVQFPAKEKEFLGDHPSCVCVPCVVRNNQVNHYHYGNTAGRHPRTGIMMITIRHDHYYYD

Secondary structure (DSSP, 8-state):
----EEETTTEEEE--BTTBBSEEEEPTTEEEEEEEEEEEEEHHHHHHHHHHHHHHTT--GGGEEEEEEE-SSPBPHHHHHHHHHHHHHHHHHTT-SBTTB---EEEEEEESSS--SS-EEEEEEEEEE--TTSPP-EEEEEEESB-TTSS-SGGGBSSTT--SHHHHHHHHHHHHHHHHHHHHTTT--GGG-SEEEEE-SS--HHHIIIIIIHHTGGGG-EEEE-EE-SBTT---EEEEEE-SEEEE-/----EEETTTEEEE--BTTBBSEEEEPTTEEEEEEEEEEEEEHHHHHHHHHHHHHHTT--GGGEEEEEEE-SSPBPHHHHHHHHHHHHHHHHHTT-SBTTB---EEEEEEESSS--SS-EEEEEEEEEE--TTSPP-EEEEEEESB-TTSS-SGGGBSSTT--SHHHHHHHHHHHHHHHHHHHHTTT--GGG-SEEEEE-SS--HHHIIIIIIHHTGGGG-EEEE-EE-SBTT---EEEEEE-SEEEE-

Radius of gyration: 22.25 Å; Cα contacts (8 Å, |Δi|>4): 1243; chains: 2; bounding box: 50×63×51 Å

Organism: NCBI:txid2511166